Protein AF-A0AAE1SLB7-F1 (afdb_monomer_lite)

Sequence (388 aa):
MTVLRNIKVVDEDLVDALQNLPRGRVPGDFLDAIVVGMDMLIKKFGQNNKGKKRLCLITNAATPIEDPFEGTKEDQVNTIATQMEAQGMKMDCVIVRMKQDRETNRRVMEENDFLMSVFSNKSSSKVVYVESPTSLLGALRTRNISPVTIYRGDFEISTVEDQAEPGNKKSILALSALARAMKEMNKVAIVRCVWRQGQGIVVVGVLTPDVSDKDNAPDSFYFIILPCAENVREFQFPSFINLPSLMQPNEKQQHAADKLVQMLDLAPPGKQRYYRYLDLKSKHPDVAVPPLDETLQKTTEPDLELLSQNKSIIEELRRSFELKDNPKLKKSARRVIKERPSGSDEEREEFDKDADAKAIDSMEYSSKMKVEKIGDVNPVKDFEEMMS

Radius of gyration: 34.36 Å; chains: 1; bounding box: 64×71×110 Å

Secondary structure (DSSP, 8-state):
----S-S----HHHHHHHHTPPPPSS---HHHHHHHHHHHHHHHHTT---S-EEEEEEE-S-SPPPPPSSS-HHHHHHHHHHHHHHTTEEEEEEEE--TTTTTTSHHHHHHHHHHHHHHHHTTSEEEEEESSHHHHHHHS---------S---S-----EEE-PPTT-HHHHHHHHHHHHHHHHTT--EEEEE--STT-SPPEEEEEEEE--SSTTS--EEEEEEPPPGGG--------STTS-TTTSPPHHHHHHHHHHHHH---------HHHHHHHHHHH-TTPPPPPPPHHHHHHHSPPHHHHHHTHHHHHHHHHHS-----GGG---S--S-----S------------------------------S--TTSHHHHHHHHH-

InterPro domains:
  IPR006164 Ku70/Ku80, DNA-binding domain [PF02735] (166-254)
  IPR006164 Ku70/Ku80, DNA-binding domain [SM00559] (101-243)
  IPR016194 SPOC-like, C-terminal domain superfamily [G3DSA:2.40.290.10] (134-228)
  IPR016194 SPOC-like, C-terminal domain superfamily [SSF100939] (164-328)
  IPR036465 von Willebrand factor A-like domain superfamily [G3DSA:3.40.50.410] (1-132)
  IPR036465 von Willebrand factor A-like domain superfamily [SSF53300] (2-158)

pLDDT: mean 70.03, std 18.61, range [25.08, 93.0]

Foldseek 3Di:
DDDPDQDDPDDLVVVVCVVVPDDDPDDDAVLVVLVVLVVSVCVPQPLDLPDQAEAEAEEQQQDADDADPDDGPLVSLVVSLVVCVSSNYAYQYEHEHEPVSCPPRVVSSVVSVVSVVSSVVSVRYDYQYDHDPLSVQVSDDDPPPPPPPPDDDPDDQPFDKAAFDPPPPVRLVVLQVVLVVCVVVVHKDWDWDDPDDPPPDIWIWIWHWAHDPDPPDGTITTTGTDDDPVRDDDDDDDDPVPDPPVSDADPLLVVLVVVVVVLPDDDDDDDDPVPVQVSVCVVPVPDDRDPDDPSVCCHVPPHPVSCVVCVVSVVSNVVSDDDDDDPVPPPDPPVPVPPDPPDDDDDDDDDDDDDDDDDDDDDDDDDDDQQPDQDPPDRVVNVVSNVD

Structure (mmCIF, N/CA/C/O backbone):
data_AF-A0AAE1SLB7-F1
#
_entry.id   AF-A0AAE1SLB7-F1
#
loop_
_atom_site.group_PDB
_atom_site.id
_atom_site.type_symbol
_atom_site.label_atom_id
_atom_site.label_alt_id
_atom_site.label_comp_id
_atom_site.label_asym_id
_atom_site.label_entity_id
_atom_site.label_seq_id
_atom_site.pdbx_PDB_ins_code
_atom_site.Cartn_x
_atom_site.Cartn_y
_atom_site.Cartn_z
_atom_site.occupancy
_atom_site.B_iso_or_equiv
_atom_site.auth_seq_id
_atom_site.auth_comp_id
_atom_site.auth_asym_id
_atom_site.auth_atom_id
_atom_site.pdbx_PDB_model_num
ATOM 1 N N . MET A 1 1 ? -29.040 -0.016 17.405 1.00 75.75 1 MET A N 1
ATOM 2 C CA . MET A 1 1 ? -28.142 -0.746 16.479 1.00 75.75 1 MET A CA 1
ATOM 3 C C . MET A 1 1 ? -28.838 -1.972 15.906 1.00 75.75 1 MET A C 1
ATOM 5 O O . MET A 1 1 ? -29.619 -2.591 16.619 1.00 75.75 1 MET A O 1
ATOM 9 N N . THR A 1 2 ? -28.572 -2.333 14.648 1.00 84.38 2 THR A N 1
ATOM 10 C CA . THR A 1 2 ? -29.185 -3.507 13.997 1.00 84.38 2 THR A CA 1
ATOM 11 C C . THR A 1 2 ? -28.117 -4.345 13.307 1.00 84.38 2 THR A C 1
ATOM 13 O O . THR A 1 2 ? -27.354 -3.836 12.491 1.00 84.38 2 THR A O 1
ATOM 16 N N . VAL A 1 3 ? -28.081 -5.643 13.612 1.00 87.19 3 VAL A N 1
ATOM 17 C CA . VAL A 1 3 ? -27.193 -6.604 12.950 1.00 87.19 3 VAL A CA 1
ATOM 18 C C . VAL A 1 3 ? -27.918 -7.178 11.736 1.00 87.19 3 VAL A C 1
ATOM 20 O O . VAL A 1 3 ? -28.843 -7.971 11.883 1.00 87.19 3 VAL A O 1
ATOM 23 N N . LEU A 1 4 ? -27.508 -6.775 10.530 1.00 85.88 4 LEU A N 1
ATOM 24 C CA . LEU A 1 4 ? -28.141 -7.238 9.287 1.00 85.88 4 LEU A CA 1
ATOM 25 C C . LEU A 1 4 ? -27.755 -8.674 8.915 1.00 85.88 4 LEU A C 1
ATOM 27 O O . LEU A 1 4 ? -28.543 -9.385 8.296 1.00 85.88 4 LEU A O 1
ATOM 31 N N . ARG A 1 5 ? -26.539 -9.110 9.264 1.00 83.19 5 ARG A N 1
ATOM 32 C CA . ARG A 1 5 ? -26.041 -10.457 8.964 1.00 83.19 5 ARG A CA 1
ATOM 33 C C . ARG A 1 5 ? -25.130 -10.978 10.062 1.00 83.19 5 ARG A C 1
ATOM 35 O O . ARG A 1 5 ? -24.240 -10.273 10.529 1.00 83.19 5 ARG A O 1
ATOM 42 N N . ASN A 1 6 ? -25.308 -12.251 10.403 1.00 86.12 6 ASN A N 1
ATOM 43 C CA . ASN A 1 6 ? -24.367 -12.980 11.245 1.00 86.12 6 ASN A CA 1
ATOM 44 C C . ASN A 1 6 ? -23.077 -13.281 10.477 1.00 86.12 6 ASN A C 1
ATOM 46 O O . ASN A 1 6 ? -23.074 -13.411 9.251 1.00 86.12 6 ASN A O 1
ATOM 50 N N . ILE A 1 7 ? -21.971 -13.426 11.205 1.00 85.06 7 ILE A N 1
ATOM 51 C CA . ILE A 1 7 ? -20.670 -13.698 10.597 1.00 85.06 7 ILE A CA 1
ATOM 52 C C . ILE A 1 7 ? -20.727 -15.074 9.912 1.00 85.06 7 ILE A C 1
ATOM 54 O O . ILE A 1 7 ? -20.828 -16.104 10.583 1.00 85.06 7 ILE A O 1
ATOM 58 N N . LYS A 1 8 ? -20.558 -15.114 8.590 1.00 84.19 8 LYS A N 1
ATOM 59 C CA . LYS A 1 8 ? -20.456 -16.333 7.767 1.00 84.19 8 LYS A CA 1
ATOM 60 C C . LYS A 1 8 ? -19.307 -16.216 6.758 1.00 84.19 8 LYS A C 1
ATOM 62 O O . LYS A 1 8 ? -18.610 -15.203 6.739 1.00 84.19 8 LYS A O 1
ATOM 67 N N . VAL A 1 9 ? -19.050 -17.279 5.998 1.00 81.25 9 VAL A N 1
ATOM 68 C CA . VAL A 1 9 ? -18.134 -17.215 4.846 1.00 81.25 9 VAL A CA 1
ATOM 69 C C . VAL A 1 9 ? -18.741 -16.267 3.808 1.00 81.25 9 VAL A C 1
ATOM 71 O O . VAL A 1 9 ? -19.960 -16.220 3.676 1.00 81.25 9 VAL A O 1
ATOM 74 N N . VAL A 1 10 ? -17.903 -15.476 3.135 1.00 81.62 10 VAL A N 1
ATOM 75 C CA . VAL A 1 10 ? -18.352 -14.517 2.114 1.00 81.62 10 VAL A CA 1
ATOM 76 C C . VAL A 1 10 ? -18.979 -15.274 0.943 1.00 81.62 10 VAL A C 1
ATOM 78 O O . VAL A 1 10 ? -18.343 -16.169 0.391 1.00 81.62 10 VAL A O 1
ATOM 81 N N . ASP A 1 11 ? -20.202 -14.896 0.586 1.00 80.94 11 ASP A N 1
ATOM 82 C CA . ASP A 1 11 ? -20.987 -15.423 -0.530 1.00 80.94 11 ASP A CA 1
ATOM 83 C C . ASP A 1 11 ? -21.507 -14.291 -1.428 1.00 80.94 11 ASP A C 1
ATOM 85 O O . ASP A 1 11 ? -21.408 -13.114 -1.071 1.00 80.94 11 ASP A O 1
ATOM 89 N N . GLU A 1 12 ? -22.043 -14.641 -2.601 1.00 77.00 12 GLU A N 1
ATOM 90 C CA . GLU A 1 12 ? -22.586 -13.671 -3.566 1.00 77.00 12 GLU A CA 1
ATOM 91 C C . GLU A 1 12 ? -23.709 -12.828 -2.954 1.00 77.00 12 GLU A C 1
ATOM 93 O O . GLU A 1 12 ? -23.712 -11.604 -3.101 1.00 77.00 12 GLU A O 1
ATOM 98 N N . ASP A 1 13 ? -24.564 -13.447 -2.133 1.00 81.06 13 ASP A N 1
ATOM 99 C CA . ASP A 1 13 ? -25.626 -12.756 -1.405 1.00 81.06 13 ASP A CA 1
ATOM 100 C C . ASP A 1 13 ? -25.101 -11.561 -0.592 1.00 81.06 13 ASP A C 1
ATOM 102 O O . ASP A 1 13 ? -25.852 -10.628 -0.304 1.00 81.06 13 ASP A O 1
ATOM 106 N N . LEU A 1 14 ? -23.852 -11.605 -0.099 1.00 80.62 14 LEU A N 1
ATOM 107 C CA . LEU A 1 14 ? -23.266 -10.519 0.697 1.00 80.62 14 LEU A CA 1
ATOM 108 C C . LEU A 1 14 ? -23.047 -9.262 -0.131 1.00 80.62 14 LEU A C 1
ATOM 110 O O . LEU A 1 14 ? -23.276 -8.166 0.381 1.00 80.62 14 LEU A O 1
ATOM 114 N N . VAL A 1 15 ? -22.634 -9.420 -1.385 1.00 77.31 15 VAL A N 1
ATOM 115 C CA . VAL A 1 15 ? -22.439 -8.297 -2.303 1.00 77.31 15 VAL A CA 1
ATOM 116 C C . VAL A 1 15 ? -23.778 -7.610 -2.553 1.00 77.31 15 VAL A C 1
ATOM 118 O O . VAL A 1 15 ? -23.874 -6.390 -2.425 1.00 77.31 15 VAL A O 1
ATOM 121 N N . ASP A 1 16 ? -24.831 -8.390 -2.789 1.00 80.06 16 ASP A N 1
ATOM 122 C CA . ASP A 1 16 ? -26.171 -7.860 -3.056 1.00 80.06 16 ASP A CA 1
ATOM 123 C C . ASP A 1 16 ? -26.773 -7.169 -1.827 1.00 80.06 16 ASP A C 1
ATOM 125 O O . ASP A 1 16 ? -27.410 -6.119 -1.937 1.00 80.06 16 ASP A O 1
ATOM 129 N N . ALA A 1 17 ? -26.523 -7.699 -0.627 1.00 81.38 17 ALA A N 1
ATOM 130 C CA . ALA A 1 17 ? -26.935 -7.040 0.610 1.00 81.38 17 ALA A CA 1
ATOM 131 C C . ALA A 1 17 ? -26.155 -5.751 0.898 1.00 81.38 17 ALA A C 1
ATOM 133 O O . ALA A 1 17 ? -26.732 -4.817 1.451 1.00 81.38 17 ALA A O 1
ATOM 134 N N . LEU A 1 18 ? -24.869 -5.681 0.533 1.00 81.38 18 LEU A N 1
ATOM 135 C CA . LEU A 1 18 ? -24.068 -4.460 0.662 1.00 81.38 18 LEU A CA 1
ATOM 136 C C . LEU A 1 18 ? -24.542 -3.366 -0.302 1.00 81.38 18 LEU A C 1
ATOM 138 O O . LEU A 1 18 ? -24.615 -2.202 0.087 1.00 81.38 18 LEU A O 1
ATOM 142 N N . GLN A 1 19 ? -24.898 -3.730 -1.536 1.00 79.31 19 GLN A N 1
ATOM 143 C CA . GLN A 1 19 ? -25.448 -2.791 -2.520 1.00 79.31 19 GLN A CA 1
ATOM 144 C C . GLN A 1 19 ? -26.809 -2.228 -2.088 1.00 79.31 19 GLN A C 1
ATOM 146 O O . GLN A 1 19 ? -27.101 -1.061 -2.338 1.00 79.31 19 GLN A O 1
ATOM 151 N N . ASN A 1 20 ? -27.608 -3.035 -1.386 1.00 82.56 20 ASN A N 1
ATOM 152 C CA . ASN A 1 20 ? -28.950 -2.680 -0.928 1.00 82.56 20 ASN A CA 1
ATOM 153 C C . ASN A 1 20 ? -29.011 -2.325 0.570 1.00 82.56 20 ASN A C 1
ATOM 155 O O . ASN A 1 20 ? -30.035 -2.548 1.220 1.00 82.56 20 ASN A O 1
ATOM 159 N N . LEU A 1 21 ? -27.926 -1.783 1.139 1.00 82.88 21 LEU A N 1
ATOM 160 C CA . LEU A 1 21 ? -27.898 -1.374 2.546 1.00 82.88 21 LEU A CA 1
ATOM 161 C C . LEU A 1 21 ? -28.991 -0.325 2.834 1.00 82.88 21 LEU A C 1
ATOM 163 O O . LEU A 1 21 ? -28.974 0.762 2.243 1.00 82.88 21 LEU A O 1
ATOM 167 N N . PRO A 1 22 ? -29.933 -0.600 3.756 1.00 81.44 22 PRO A N 1
ATOM 168 C CA . PRO A 1 22 ? -30.998 0.339 4.068 1.00 81.44 22 PRO A CA 1
ATOM 169 C C . PRO A 1 22 ? -30.429 1.576 4.765 1.00 81.44 22 PRO A C 1
ATOM 171 O O . PRO A 1 22 ? -29.628 1.478 5.696 1.00 81.44 22 PRO A O 1
ATOM 174 N N . ARG A 1 23 ? -30.881 2.764 4.351 1.00 80.75 23 ARG A N 1
ATOM 175 C CA . ARG A 1 23 ? -30.548 4.009 5.052 1.00 80.75 23 ARG A CA 1
ATOM 176 C C . ARG A 1 23 ? -31.359 4.106 6.342 1.00 80.75 23 ARG A C 1
ATOM 178 O O . ARG A 1 23 ? -32.588 4.170 6.306 1.00 80.75 23 ARG A O 1
ATOM 185 N N . GLY A 1 24 ? -30.664 4.127 7.477 1.00 79.25 24 GLY A N 1
ATOM 186 C CA . GLY A 1 24 ? -31.271 4.384 8.781 1.00 79.25 24 GLY A CA 1
ATOM 187 C C . GLY A 1 24 ? -31.797 5.818 8.892 1.00 79.25 24 GLY A C 1
ATOM 188 O O . GLY A 1 24 ? -31.266 6.731 8.266 1.00 79.25 24 GLY A O 1
ATOM 189 N N . ARG A 1 25 ? -32.850 6.015 9.695 1.00 77.31 25 ARG A N 1
ATOM 190 C CA . ARG A 1 25 ? -33.408 7.348 10.008 1.00 77.31 25 ARG A CA 1
ATOM 191 C C . ARG A 1 25 ? -32.912 7.928 11.332 1.00 77.31 25 ARG A C 1
ATOM 193 O O . ARG A 1 25 ? -33.121 9.108 11.582 1.00 77.31 25 ARG A O 1
ATOM 200 N N . VAL A 1 26 ? -32.307 7.099 12.179 1.00 82.75 26 VAL A N 1
ATOM 201 C CA . VAL A 1 26 ? -31.887 7.462 13.536 1.00 82.75 26 VAL A CA 1
ATOM 202 C C . VAL A 1 26 ? -30.360 7.392 13.600 1.00 82.75 26 VAL A C 1
ATOM 204 O O . VAL A 1 26 ? -29.802 6.394 13.129 1.00 82.75 26 VAL A O 1
ATOM 207 N N . PRO A 1 27 ? -29.684 8.427 14.129 1.00 81.38 27 PRO A N 1
ATOM 208 C CA . PRO A 1 27 ? -28.243 8.390 14.341 1.00 81.38 27 PRO A CA 1
ATOM 209 C C . PRO A 1 27 ? -27.887 7.359 15.421 1.00 81.38 27 PRO A C 1
ATOM 211 O O . PRO A 1 27 ? -28.681 7.094 16.320 1.00 81.38 27 PRO A O 1
ATOM 214 N N . GLY A 1 28 ? -26.707 6.752 15.318 1.00 82.12 28 GLY A N 1
ATOM 215 C CA . GLY A 1 28 ? -26.228 5.763 16.281 1.00 82.12 28 GLY A CA 1
ATOM 216 C C . GLY A 1 28 ? -24.799 6.053 16.712 1.00 82.12 28 GLY A C 1
ATOM 217 O O . GLY A 1 28 ? -24.009 6.573 15.921 1.00 82.12 28 GLY A O 1
ATOM 218 N N . ASP A 1 29 ? -24.484 5.689 17.950 1.00 86.06 29 ASP A N 1
ATOM 219 C CA . ASP A 1 29 ? -23.148 5.808 18.521 1.00 86.06 29 ASP A CA 1
ATOM 220 C C . ASP A 1 29 ? -22.191 4.779 17.897 1.00 86.06 29 ASP A C 1
ATOM 222 O O . ASP A 1 29 ? -22.507 3.594 17.767 1.00 86.06 29 ASP A O 1
ATOM 226 N N . PHE A 1 30 ? -20.998 5.213 17.494 1.00 87.75 30 PHE A N 1
ATOM 227 C CA . PHE A 1 30 ? -20.008 4.293 16.950 1.00 87.75 30 PHE A CA 1
ATOM 228 C C . PHE A 1 30 ? -19.386 3.385 18.021 1.00 87.75 30 PHE A C 1
ATOM 230 O O . PHE A 1 30 ? -18.945 2.290 17.666 1.00 87.75 30 PHE A O 1
ATOM 237 N N . LEU A 1 31 ? -19.359 3.781 19.302 1.00 88.69 31 LEU A N 1
ATOM 238 C CA . LEU A 1 31 ? -18.868 2.923 20.386 1.00 88.69 31 LEU A CA 1
ATOM 239 C C . LEU A 1 31 ? -19.762 1.694 20.550 1.00 88.69 31 LEU A C 1
ATOM 241 O O . LEU A 1 31 ? -19.252 0.573 20.576 1.00 88.69 31 LEU A O 1
ATOM 245 N N . ASP A 1 32 ? -21.081 1.875 20.518 1.00 88.44 32 ASP A N 1
ATOM 246 C CA . ASP A 1 32 ? -22.042 0.769 20.516 1.00 88.44 32 ASP A CA 1
ATOM 247 C C . ASP A 1 32 ? -21.826 -0.174 19.333 1.00 88.44 32 ASP A C 1
ATOM 249 O O . ASP A 1 32 ? -21.867 -1.397 19.481 1.00 88.44 32 ASP A O 1
ATOM 253 N N . ALA A 1 33 ? -21.559 0.372 18.142 1.00 90.00 33 ALA A N 1
ATOM 254 C CA . ALA A 1 33 ? -21.269 -0.444 16.966 1.00 90.00 33 ALA A CA 1
ATOM 255 C C . ALA A 1 33 ? -19.995 -1.289 17.152 1.00 90.00 33 ALA A C 1
ATOM 257 O O . ALA A 1 33 ? -19.974 -2.460 16.757 1.00 90.00 33 ALA A O 1
ATOM 258 N N . ILE A 1 34 ? -18.950 -0.726 17.772 1.00 89.88 34 ILE A N 1
ATOM 259 C CA . ILE A 1 34 ? -17.711 -1.448 18.093 1.00 89.88 34 ILE A CA 1
ATOM 260 C C . ILE A 1 34 ? -17.994 -2.559 19.107 1.00 89.88 34 ILE A C 1
ATOM 262 O O . ILE A 1 34 ? -17.600 -3.701 18.868 1.00 89.88 34 ILE A O 1
ATOM 266 N N . VAL A 1 35 ? -18.713 -2.260 20.193 1.00 90.50 35 VAL A N 1
ATOM 267 C CA . VAL A 1 35 ? -19.052 -3.236 21.242 1.00 90.50 35 VAL A CA 1
ATOM 268 C C . VAL A 1 35 ? -19.882 -4.387 20.671 1.00 90.50 35 VAL A C 1
ATOM 270 O O . VAL A 1 35 ? -19.559 -5.552 20.905 1.00 90.50 35 VAL A O 1
ATOM 273 N N . VAL A 1 36 ? -20.893 -4.090 19.848 1.00 91.62 36 VAL A N 1
ATOM 274 C CA . VAL A 1 36 ? -21.696 -5.114 19.156 1.00 91.62 36 VAL A CA 1
ATOM 275 C C . VAL A 1 36 ? -20.821 -5.958 18.222 1.00 91.62 36 VAL A C 1
ATOM 277 O O . VAL A 1 36 ? -20.923 -7.185 18.221 1.00 91.62 36 VAL A O 1
ATOM 280 N N . GLY A 1 37 ? -19.920 -5.338 17.453 1.00 90.12 37 GLY A N 1
ATOM 281 C CA . GLY A 1 37 ? -18.997 -6.061 16.574 1.00 90.12 37 GLY A CA 1
ATOM 282 C C . GLY A 1 37 ? -18.011 -6.960 17.334 1.00 90.12 37 GLY A C 1
ATOM 283 O O . GLY A 1 37 ? -17.741 -8.087 16.905 1.00 90.12 37 GLY A O 1
ATOM 284 N N . MET A 1 38 ? -17.506 -6.498 18.481 1.00 89.38 38 MET A N 1
ATOM 285 C CA . MET A 1 38 ? -16.663 -7.285 19.385 1.00 89.38 38 MET A CA 1
ATOM 286 C C . MET A 1 38 ? -17.422 -8.482 19.954 1.00 89.38 38 MET A C 1
ATOM 288 O O . MET A 1 38 ? -16.923 -9.605 19.872 1.00 89.38 38 MET A O 1
ATOM 292 N N . ASP A 1 39 ? -18.635 -8.274 20.467 1.00 90.81 39 ASP A N 1
ATOM 293 C CA . ASP A 1 39 ? -19.489 -9.337 21.005 1.00 90.81 39 ASP A CA 1
ATOM 294 C C . ASP A 1 39 ? -19.785 -10.416 19.951 1.00 90.81 39 ASP A C 1
ATOM 296 O O . ASP A 1 39 ? -19.629 -11.610 20.217 1.00 90.81 39 ASP A O 1
ATOM 300 N N . MET A 1 40 ? -20.095 -10.021 18.712 1.00 90.06 40 MET A N 1
ATOM 301 C CA . MET A 1 40 ? -20.293 -10.966 17.607 1.00 90.06 40 MET A CA 1
ATOM 302 C C . MET A 1 40 ? -19.044 -11.818 17.323 1.00 90.06 40 MET A C 1
ATOM 304 O O . MET A 1 40 ? -19.158 -13.020 17.058 1.00 90.06 40 MET A O 1
ATOM 308 N N . LEU A 1 41 ? -17.846 -11.224 17.382 1.00 87.56 41 LEU A N 1
ATOM 309 C CA . LEU A 1 41 ? -16.586 -11.951 17.200 1.00 87.56 41 LEU A CA 1
ATOM 310 C C . LEU A 1 41 ? -16.283 -12.885 18.377 1.00 87.56 41 LEU A C 1
ATOM 312 O O . LEU A 1 41 ? -15.857 -14.021 18.149 1.00 87.56 41 LEU A O 1
ATOM 316 N N . ILE A 1 42 ? -16.522 -12.439 19.613 1.00 87.00 42 ILE A N 1
ATOM 317 C CA . ILE A 1 42 ? -16.330 -13.247 20.826 1.00 87.00 42 ILE A CA 1
ATOM 318 C C . ILE A 1 42 ? -17.270 -14.455 20.801 1.00 87.00 42 ILE A C 1
ATOM 320 O O . ILE A 1 42 ? -16.813 -15.587 20.954 1.00 87.00 42 ILE A O 1
ATOM 324 N N . LYS A 1 43 ? -18.564 -14.247 20.526 1.00 87.88 43 LYS A N 1
ATOM 325 C CA . LYS A 1 43 ? -19.567 -15.322 20.463 1.00 87.88 43 LYS A CA 1
ATOM 326 C C . LYS A 1 43 ? -19.246 -16.366 19.400 1.00 87.88 43 LYS A C 1
ATOM 328 O O . LYS A 1 43 ? -19.465 -17.552 19.625 1.00 87.88 43 LYS A O 1
ATOM 333 N N . LYS A 1 44 ? -18.716 -15.950 18.245 1.00 83.75 44 LYS A N 1
ATOM 334 C CA . LYS A 1 44 ? -18.421 -16.878 17.148 1.00 83.75 44 LYS A CA 1
ATOM 335 C C . LYS A 1 44 ? -17.155 -17.707 17.363 1.00 83.75 44 LYS A C 1
ATOM 337 O O . LYS A 1 44 ? -17.148 -18.889 17.031 1.00 83.75 44 LYS A O 1
ATOM 342 N N . PHE A 1 45 ? -16.071 -17.091 17.830 1.00 78.56 45 PHE A N 1
ATOM 343 C CA . PHE A 1 45 ? -14.763 -17.757 17.915 1.00 78.56 45 PHE A CA 1
ATOM 344 C C . PHE A 1 45 ? -14.430 -18.264 19.328 1.00 78.56 45 PHE A C 1
ATOM 346 O O . PHE A 1 45 ? -13.486 -19.039 19.498 1.00 78.56 45 PHE A O 1
ATOM 353 N N . GLY A 1 46 ? -15.233 -17.889 20.329 1.00 70.75 46 GLY A N 1
ATOM 354 C CA . GLY A 1 46 ? -15.018 -18.224 21.734 1.00 70.75 46 GLY A CA 1
ATOM 355 C C . GLY A 1 46 ? -13.707 -17.647 22.277 1.00 70.75 46 GLY A C 1
ATOM 356 O O . GLY A 1 46 ? -13.123 -16.725 21.707 1.00 70.75 46 GLY A O 1
ATOM 357 N N . GLN A 1 47 ? -13.203 -18.240 23.364 1.00 63.59 47 GLN A N 1
ATOM 358 C CA . GLN A 1 47 ? -11.886 -17.908 23.939 1.00 63.59 47 GLN A CA 1
ATOM 359 C C . GLN A 1 47 ? -10.707 -18.372 23.065 1.00 63.59 47 GLN A C 1
ATOM 361 O O . GLN A 1 47 ? -9.553 -18.046 23.334 1.00 63.59 47 GLN A O 1
ATOM 366 N N . ASN A 1 48 ? -10.972 -19.137 22.004 1.00 62.16 48 ASN A N 1
ATOM 367 C CA . ASN A 1 48 ? -9.926 -19.621 21.123 1.00 62.16 48 ASN A CA 1
ATOM 368 C C . ASN A 1 48 ? -9.494 -18.496 20.172 1.00 62.16 48 ASN A C 1
ATOM 370 O O . ASN A 1 48 ? -10.250 -18.058 19.306 1.00 62.16 48 ASN A O 1
ATOM 374 N N . ASN A 1 49 ? -8.232 -18.075 20.265 1.00 60.22 49 ASN A N 1
ATOM 375 C CA . ASN A 1 49 ? -7.601 -17.123 19.340 1.00 60.22 49 ASN A CA 1
ATOM 376 C C . ASN A 1 49 ? -7.292 -17.744 17.962 1.00 60.22 49 ASN A C 1
ATOM 378 O O . ASN A 1 49 ? -6.224 -17.544 17.386 1.00 60.22 49 ASN A O 1
ATOM 382 N N . LYS A 1 50 ? -8.227 -18.526 17.407 1.00 66.31 50 LYS A N 1
ATOM 383 C CA . LYS A 1 50 ? -8.088 -19.093 16.066 1.00 66.31 50 LYS A CA 1
ATOM 384 C C . LYS A 1 50 ? -8.403 -18.024 15.020 1.00 66.31 50 LYS A C 1
ATOM 386 O O . LYS A 1 50 ? -9.552 -17.640 14.832 1.00 66.31 50 LYS A O 1
ATOM 391 N N . GLY A 1 51 ? -7.367 -17.602 14.297 1.00 72.38 51 GLY A N 1
ATOM 392 C CA . GLY A 1 51 ? -7.470 -16.693 13.154 1.00 72.38 51 GLY A CA 1
ATOM 393 C C . GLY A 1 51 ? -7.206 -15.224 13.492 1.00 72.38 51 GLY A C 1
ATOM 394 O O . GLY A 1 51 ? -7.179 -14.813 14.648 1.00 72.38 51 GLY A O 1
ATOM 395 N N . LYS A 1 52 ? -6.984 -14.418 12.448 1.00 81.44 52 LYS A N 1
ATOM 396 C CA . LYS A 1 52 ? -6.790 -12.967 12.572 1.00 81.44 52 LYS A CA 1
ATOM 397 C C . LYS A 1 52 ? -8.160 -12.292 12.663 1.00 81.44 52 LYS A C 1
ATOM 399 O O . LYS A 1 52 ? -8.871 -12.242 11.662 1.00 81.44 52 LYS A O 1
ATOM 404 N N . LYS A 1 53 ? -8.519 -11.774 13.839 1.00 86.00 53 LYS A N 1
ATOM 405 C CA . LYS A 1 53 ? -9.782 -11.059 14.075 1.00 86.00 53 LYS A CA 1
ATOM 406 C C . LYS A 1 53 ? -9.619 -9.585 13.681 1.00 86.00 53 LYS A C 1
ATOM 408 O O . LYS A 1 53 ? -8.702 -8.919 14.164 1.00 86.00 53 LYS A O 1
ATOM 413 N N . ARG A 1 54 ? -10.475 -9.083 12.786 1.00 86.50 54 ARG A N 1
ATOM 414 C CA . ARG A 1 54 ? -10.478 -7.676 12.356 1.00 86.50 54 ARG A CA 1
ATOM 415 C C . ARG A 1 54 ? -11.888 -7.097 12.328 1.00 86.50 54 ARG A C 1
ATOM 417 O O . ARG A 1 54 ? -12.769 -7.719 11.742 1.00 86.50 54 ARG A O 1
ATOM 424 N N . LEU A 1 55 ? -12.062 -5.907 12.898 1.00 88.81 55 LEU A N 1
ATOM 425 C CA . LEU A 1 55 ? -13.215 -5.036 12.666 1.00 88.81 55 LEU A CA 1
ATOM 426 C C . LEU A 1 55 ? -12.871 -3.975 11.616 1.00 88.81 55 LEU A C 1
ATOM 428 O O . LEU A 1 55 ? -11.735 -3.514 11.542 1.00 88.81 55 LEU A O 1
ATOM 432 N N . CYS A 1 56 ? -13.870 -3.557 10.843 1.00 88.38 56 CYS A N 1
ATOM 433 C CA . CYS A 1 56 ? -13.789 -2.384 9.982 1.00 88.38 56 CYS A CA 1
ATOM 434 C C . CYS A 1 56 ? -14.948 -1.451 10.334 1.00 88.38 56 CYS A C 1
ATOM 436 O O . CYS A 1 56 ? -16.104 -1.820 10.133 1.00 88.38 56 CYS A O 1
ATOM 438 N N . LEU A 1 57 ? -14.645 -0.268 10.864 1.00 89.25 57 LEU A N 1
ATOM 439 C CA . LEU A 1 57 ? -15.632 0.761 11.175 1.00 89.25 57 LEU A CA 1
ATOM 440 C C . LEU A 1 57 ? -15.651 1.794 10.047 1.00 89.25 57 LEU A C 1
ATOM 442 O O . LEU A 1 57 ? -14.600 2.299 9.668 1.00 89.25 57 LEU A O 1
ATOM 446 N N . ILE A 1 58 ? -16.833 2.118 9.522 1.00 89.00 58 ILE A N 1
ATOM 447 C CA . ILE A 1 58 ? -17.017 3.177 8.522 1.00 89.00 58 ILE A CA 1
ATOM 448 C C . ILE A 1 58 ? -18.004 4.192 9.095 1.00 89.00 58 ILE A C 1
ATOM 450 O O . ILE A 1 58 ? -19.140 3.837 9.401 1.00 89.00 58 ILE A O 1
ATOM 454 N N . THR A 1 59 ? -17.567 5.437 9.278 1.00 87.94 59 THR A N 1
ATOM 455 C CA . THR A 1 59 ? -18.374 6.495 9.906 1.00 87.94 59 THR A CA 1
ATOM 456 C C . THR A 1 59 ? -17.993 7.874 9.375 1.00 87.94 59 THR A C 1
ATOM 458 O O . THR A 1 59 ? -16.889 8.064 8.873 1.00 87.94 59 THR A O 1
ATOM 461 N N . ASN A 1 60 ? -18.886 8.856 9.492 1.00 86.31 60 ASN A N 1
ATOM 462 C CA . ASN A 1 60 ? -18.553 10.269 9.276 1.00 86.31 60 ASN A CA 1
ATOM 463 C C . ASN A 1 60 ? -18.090 10.979 10.565 1.00 86.31 60 ASN A C 1
ATOM 465 O O . ASN A 1 60 ? -17.691 12.143 10.513 1.00 86.31 60 ASN A O 1
ATOM 469 N N . ALA A 1 61 ? -18.129 10.279 11.709 1.00 85.94 61 ALA A N 1
ATOM 470 C CA . ALA A 1 61 ? -17.773 10.782 13.037 1.00 85.94 61 ALA A CA 1
ATOM 471 C C . ALA A 1 61 ? -18.538 12.057 13.459 1.00 85.94 61 ALA A C 1
ATOM 473 O O . ALA A 1 61 ? -18.062 12.813 14.301 1.00 85.94 61 ALA A O 1
ATOM 474 N N . ALA A 1 62 ? -19.724 12.303 12.891 1.00 85.25 62 ALA A N 1
ATOM 475 C CA . ALA A 1 62 ? -20.504 13.520 13.140 1.00 85.25 62 ALA A CA 1
ATOM 476 C C . ALA A 1 62 ? -21.600 13.357 14.211 1.00 85.25 62 ALA A C 1
ATOM 478 O O . ALA A 1 62 ? -22.263 14.330 14.560 1.00 85.25 62 ALA A O 1
ATOM 479 N N . THR A 1 63 ? -21.817 12.135 14.704 1.00 85.56 63 THR A N 1
ATOM 480 C CA . THR A 1 63 ? -22.849 11.824 15.706 1.00 85.56 63 THR A CA 1
ATOM 481 C C . THR A 1 63 ? -22.244 11.859 17.113 1.00 85.56 63 THR A C 1
ATOM 483 O O . THR A 1 63 ? -21.158 11.302 17.286 1.00 85.56 63 THR A O 1
ATOM 486 N N . PRO A 1 64 ? -22.896 12.495 18.105 1.00 85.00 64 PRO A N 1
ATOM 487 C CA . PRO A 1 64 ? -22.421 12.483 19.485 1.00 85.00 64 PRO A CA 1
ATOM 488 C C . PRO A 1 64 ? -22.534 11.089 20.110 1.00 85.00 64 PRO A C 1
ATOM 490 O O . PRO A 1 64 ? -23.455 10.333 19.806 1.00 85.00 64 PRO A O 1
ATOM 493 N N . ILE A 1 65 ? -21.582 10.788 20.986 1.00 86.31 65 ILE A N 1
ATOM 494 C CA . ILE A 1 65 ? -21.503 9.561 21.789 1.00 86.31 65 ILE A CA 1
ATOM 495 C C . ILE A 1 65 ? -22.283 9.771 23.087 1.00 86.31 65 ILE A C 1
ATOM 497 O O . ILE A 1 65 ? -22.259 10.882 23.633 1.00 86.31 65 ILE A O 1
ATOM 501 N N . GLU A 1 66 ? -22.938 8.722 23.583 1.00 83.38 66 GLU A N 1
ATOM 502 C CA . GLU A 1 66 ? -23.610 8.765 24.885 1.00 83.38 66 GLU A CA 1
ATOM 503 C C . GLU A 1 66 ? -22.604 8.909 26.039 1.00 83.38 66 GLU A C 1
ATOM 505 O O . GLU A 1 66 ? -21.498 8.366 26.011 1.00 83.38 66 GLU A O 1
ATOM 510 N N . ASP A 1 67 ? -22.978 9.667 27.071 1.00 80.31 67 ASP A N 1
ATOM 511 C CA . ASP A 1 67 ? -22.130 9.828 28.249 1.00 80.31 67 ASP A CA 1
ATOM 512 C C . ASP A 1 67 ? -22.135 8.544 29.106 1.00 80.31 67 ASP A C 1
ATOM 514 O O . ASP A 1 67 ? -23.199 7.960 29.341 1.00 80.31 67 ASP A O 1
ATOM 518 N N . PRO A 1 68 ? -20.968 8.089 29.605 1.00 80.62 68 PRO A N 1
ATOM 519 C CA . PRO A 1 68 ? -20.895 6.955 30.516 1.00 80.62 68 PRO A CA 1
ATOM 520 C C . PRO A 1 68 ? -21.718 7.163 31.786 1.00 80.62 68 PRO A C 1
ATOM 522 O O . PRO A 1 68 ? -21.785 8.261 32.333 1.00 80.62 68 PRO A O 1
ATOM 525 N N . PHE A 1 69 ? -22.233 6.058 32.330 1.00 73.62 69 PHE A N 1
ATOM 526 C CA . PHE A 1 69 ? -22.805 6.046 33.677 1.00 73.62 69 PHE A CA 1
ATOM 527 C C . PHE A 1 69 ? -21.747 6.347 34.759 1.00 73.62 69 PHE A C 1
ATOM 529 O O . PHE A 1 69 ? -22.043 7.030 35.734 1.00 73.62 69 PHE A O 1
ATOM 536 N N . GLU A 1 70 ? -20.508 5.876 34.566 1.00 75.88 70 GLU A N 1
ATOM 537 C CA . GLU A 1 70 ? -19.351 6.150 35.426 1.00 75.88 70 GLU A CA 1
ATOM 538 C C . GLU A 1 70 ? -18.084 6.395 34.587 1.00 75.88 70 GLU A C 1
ATOM 540 O O . GLU A 1 70 ? -17.817 5.667 33.628 1.00 75.88 70 GLU A O 1
ATOM 545 N N . GLY A 1 71 ? -17.280 7.390 34.980 1.00 82.00 71 GLY A N 1
ATOM 546 C CA . GLY A 1 71 ? -16.019 7.750 34.320 1.00 82.00 71 GLY A CA 1
ATOM 547 C C . GLY A 1 71 ? -16.176 8.766 33.185 1.00 82.00 71 GLY A C 1
ATOM 548 O O . GLY A 1 71 ? -17.177 9.473 33.092 1.00 82.00 71 GLY A O 1
ATOM 549 N N . THR A 1 72 ? -15.153 8.869 32.339 1.00 88.25 72 THR A N 1
ATOM 550 C CA . THR A 1 72 ? -15.140 9.723 31.141 1.00 88.25 72 THR A CA 1
ATOM 551 C C . THR A 1 72 ? -15.326 8.896 29.864 1.00 88.25 72 THR A C 1
ATOM 553 O O . THR A 1 72 ? -15.092 7.685 29.850 1.00 88.25 72 THR A O 1
ATOM 556 N N . LYS A 1 73 ? -15.699 9.536 28.745 1.00 86.38 73 LYS A N 1
ATOM 557 C CA . LYS A 1 73 ? -15.745 8.864 27.427 1.00 86.38 73 LYS A CA 1
ATOM 558 C C . LYS A 1 73 ? -14.389 8.269 27.032 1.00 86.38 73 LYS A C 1
ATOM 560 O O . LYS A 1 73 ? -14.320 7.224 26.388 1.00 86.38 73 LYS A O 1
ATOM 565 N N . GLU A 1 74 ? -13.296 8.897 27.463 1.00 87.50 74 GLU A N 1
ATOM 566 C CA . GLU A 1 74 ? -11.945 8.365 27.279 1.00 87.50 74 GLU A CA 1
ATOM 567 C C . GLU A 1 74 ? -11.738 7.049 28.036 1.00 87.50 74 GLU A C 1
ATOM 569 O O . GLU A 1 74 ? -11.133 6.122 27.498 1.00 87.50 74 GLU A O 1
ATOM 574 N N . ASP A 1 75 ? -12.265 6.926 29.257 1.00 87.31 75 ASP A N 1
ATOM 575 C CA . ASP A 1 75 ? -12.171 5.699 30.057 1.00 87.31 75 ASP A CA 1
ATOM 576 C C . ASP A 1 75 ? -12.921 4.535 29.402 1.00 87.31 75 ASP A C 1
ATOM 578 O O . ASP A 1 75 ? -12.426 3.400 29.386 1.00 87.31 75 ASP A O 1
ATOM 582 N N . GLN A 1 76 ? -14.074 4.814 28.786 1.00 86.19 76 GLN A N 1
ATOM 583 C CA . GLN A 1 76 ? -14.803 3.827 27.986 1.00 86.19 76 GLN A CA 1
ATOM 584 C C . GLN A 1 76 ? -13.958 3.345 26.804 1.00 86.19 76 GLN A C 1
ATOM 586 O O . GLN A 1 76 ? -13.752 2.141 26.636 1.00 86.19 76 GLN A O 1
ATOM 591 N N . VAL A 1 77 ? -13.401 4.273 26.021 1.00 88.44 77 VAL A N 1
ATOM 592 C CA . VAL A 1 77 ? -12.522 3.951 24.886 1.00 88.44 77 VAL A CA 1
ATOM 593 C C . VAL A 1 77 ? -11.299 3.154 25.339 1.00 88.44 77 VAL A C 1
ATOM 595 O O . VAL A 1 77 ? -10.936 2.155 24.717 1.00 88.44 77 VAL A O 1
ATOM 598 N N . ASN A 1 78 ? -10.691 3.541 26.459 1.00 88.25 78 ASN A N 1
ATOM 599 C CA . ASN A 1 78 ? -9.552 2.846 27.045 1.00 88.25 78 ASN A CA 1
ATOM 600 C C . ASN A 1 78 ? -9.893 1.410 27.454 1.00 88.25 78 ASN A C 1
ATOM 602 O O . ASN A 1 78 ? -9.092 0.497 27.225 1.00 88.25 78 ASN A O 1
ATOM 606 N N . THR A 1 79 ? -11.075 1.204 28.028 1.00 88.94 79 THR A N 1
ATOM 607 C CA . THR A 1 79 ? -11.570 -0.115 28.427 1.00 88.94 79 THR A CA 1
ATOM 608 C C . THR A 1 79 ? -11.801 -0.997 27.201 1.00 88.94 79 THR A C 1
ATOM 610 O O . THR A 1 79 ? -11.300 -2.123 27.151 1.00 88.94 79 THR A O 1
ATOM 613 N N . ILE A 1 80 ? -12.469 -0.468 26.170 1.00 88.94 80 ILE A N 1
ATOM 614 C CA . ILE A 1 80 ? -12.725 -1.176 24.909 1.00 88.94 80 ILE A CA 1
ATOM 615 C C . ILE A 1 80 ? -11.403 -1.543 24.222 1.00 88.94 80 ILE A C 1
ATOM 617 O O . ILE A 1 80 ? -11.204 -2.698 23.850 1.00 88.94 80 ILE A O 1
ATOM 621 N N . ALA A 1 81 ? -10.460 -0.602 24.114 1.00 87.94 81 ALA A N 1
ATOM 622 C CA . ALA A 1 81 ? -9.154 -0.845 23.503 1.00 87.94 81 ALA A CA 1
ATOM 623 C C . ALA A 1 81 ? -8.376 -1.965 24.218 1.00 87.94 81 ALA A C 1
ATOM 625 O O . ALA A 1 81 ? -7.824 -2.850 23.566 1.00 87.94 81 ALA A O 1
ATOM 626 N N . THR A 1 82 ? -8.396 -1.972 25.554 1.00 88.56 82 THR A N 1
ATOM 627 C CA . THR A 1 82 ? -7.743 -3.012 26.367 1.00 88.56 82 THR A CA 1
ATOM 628 C C . THR A 1 82 ? -8.389 -4.383 26.141 1.00 88.56 82 THR A C 1
ATOM 630 O O . THR A 1 82 ? -7.697 -5.392 26.004 1.00 88.56 82 THR A O 1
ATOM 633 N N . GLN A 1 83 ? -9.721 -4.439 26.042 1.00 87.56 83 GLN A N 1
ATOM 634 C CA . GLN A 1 83 ? -10.435 -5.681 25.738 1.00 87.56 83 GLN A CA 1
ATOM 635 C C . GLN A 1 83 ? -10.158 -6.189 24.318 1.00 87.56 83 GLN A C 1
ATOM 637 O O . GLN A 1 83 ? -10.002 -7.395 24.118 1.00 87.56 83 GLN A O 1
ATOM 642 N N . MET A 1 84 ? -10.069 -5.294 23.332 1.00 87.19 84 MET A N 1
ATOM 643 C CA . MET A 1 84 ? -9.708 -5.658 21.961 1.00 87.19 84 MET A CA 1
ATOM 644 C C . MET A 1 84 ? -8.316 -6.288 21.901 1.00 87.19 84 MET A C 1
ATOM 646 O O . MET A 1 84 ? -8.151 -7.337 21.273 1.00 87.19 84 MET A O 1
ATOM 650 N N . GLU A 1 85 ? -7.343 -5.694 22.593 1.00 85.56 85 GLU A N 1
ATOM 651 C CA . GLU A 1 85 ? -5.975 -6.206 22.672 1.00 85.56 85 GLU A CA 1
ATOM 652 C C . GLU A 1 85 ? -5.927 -7.581 23.355 1.00 85.56 85 GLU A C 1
ATOM 654 O O . GLU A 1 85 ? -5.375 -8.530 22.791 1.00 85.56 85 GLU A O 1
ATOM 659 N N . ALA A 1 86 ? -6.604 -7.734 24.499 1.00 86.12 86 ALA A N 1
ATOM 660 C CA . ALA A 1 86 ? -6.699 -9.006 25.218 1.00 86.12 86 ALA A CA 1
ATOM 661 C C . ALA A 1 86 ? -7.314 -10.133 24.363 1.00 86.12 86 ALA A C 1
ATOM 663 O O . ALA A 1 86 ? -6.932 -11.298 24.480 1.00 86.12 86 ALA A O 1
ATOM 664 N N . GLN A 1 87 ? -8.246 -9.792 23.470 1.00 84.50 87 GLN A N 1
ATOM 665 C CA . GLN A 1 87 ? -8.906 -10.735 22.561 1.00 84.50 87 GLN A CA 1
ATOM 666 C C . GLN A 1 87 ? -8.188 -10.907 21.209 1.00 84.50 87 GLN A C 1
ATOM 668 O O . GLN A 1 87 ? -8.684 -11.634 20.335 1.00 84.50 87 GLN A O 1
ATOM 673 N N . GLY A 1 88 ? -7.036 -10.251 21.018 1.00 83.56 88 GLY A N 1
ATOM 674 C CA . GLY A 1 88 ? -6.246 -10.296 19.787 1.00 83.56 88 GLY A CA 1
ATOM 675 C C . GLY A 1 88 ? -6.963 -9.698 18.571 1.00 83.56 88 GLY A C 1
ATOM 676 O O . GLY A 1 88 ? -6.770 -10.167 17.445 1.00 83.56 88 GLY A O 1
ATOM 677 N N . MET A 1 89 ? -7.836 -8.713 18.788 1.00 86.50 89 MET A N 1
ATOM 678 C CA . MET A 1 89 ? -8.610 -8.042 17.745 1.00 86.50 89 MET A CA 1
ATOM 679 C C . MET A 1 89 ? -7.899 -6.783 17.253 1.00 86.50 89 MET A C 1
ATOM 681 O O . MET A 1 89 ? -7.317 -6.038 18.033 1.00 86.50 89 MET A O 1
ATOM 685 N N . LYS A 1 90 ? -7.983 -6.519 15.947 1.00 86.75 90 LYS A N 1
ATOM 686 C CA . LYS A 1 90 ? -7.562 -5.242 15.351 1.00 86.75 90 LYS A CA 1
ATOM 687 C C . LYS A 1 90 ? -8.748 -4.537 14.709 1.00 86.75 90 LYS A C 1
ATOM 689 O O . LYS A 1 90 ? -9.685 -5.202 14.277 1.00 86.75 90 LYS A O 1
ATOM 694 N N . MET A 1 91 ? -8.696 -3.219 14.597 1.00 87.06 91 MET A N 1
ATOM 695 C CA . MET A 1 91 ? -9.731 -2.419 13.947 1.00 87.06 91 MET A CA 1
ATOM 696 C C . MET A 1 91 ? -9.138 -1.503 12.880 1.00 87.06 91 MET A C 1
ATOM 698 O O . MET A 1 91 ? -8.127 -0.849 13.091 1.00 87.06 91 MET A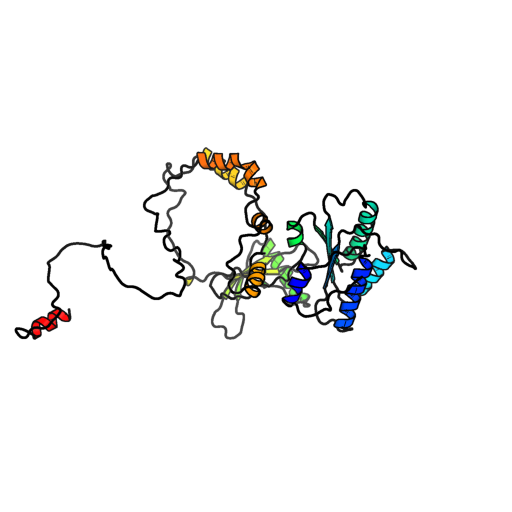 O 1
ATOM 702 N N . ASP A 1 92 ? -9.782 -1.432 11.727 1.00 86.50 92 ASP A N 1
ATOM 703 C CA . ASP A 1 92 ? -9.504 -0.423 10.714 1.00 86.50 92 ASP A CA 1
ATOM 704 C C . ASP A 1 92 ? -10.688 0.565 10.728 1.00 86.50 92 ASP A C 1
ATOM 706 O O . ASP A 1 92 ? -11.837 0.163 10.554 1.00 86.50 92 ASP A O 1
ATOM 710 N N . CYS A 1 93 ? -10.438 1.842 11.014 1.00 85.31 93 CYS A N 1
ATOM 711 C CA . CYS A 1 93 ? -11.461 2.886 11.070 1.00 85.31 93 CYS A CA 1
ATOM 712 C C . CYS A 1 93 ? -11.337 3.798 9.849 1.00 85.31 93 CYS A C 1
ATOM 714 O O . CYS A 1 93 ? -10.303 4.426 9.632 1.00 85.31 93 CYS A O 1
ATOM 716 N N . VAL A 1 94 ? -12.400 3.882 9.058 1.00 86.44 94 VAL A N 1
ATOM 717 C CA . VAL A 1 94 ? -12.486 4.702 7.853 1.00 86.44 94 VAL A CA 1
ATOM 718 C C . VAL A 1 94 ? -13.444 5.853 8.123 1.00 86.44 94 VAL A C 1
ATOM 720 O O . VAL A 1 94 ? -14.659 5.660 8.218 1.00 86.44 94 VAL A O 1
ATOM 723 N N . ILE A 1 95 ? -12.884 7.053 8.256 1.00 85.44 95 ILE A N 1
ATOM 724 C CA . ILE A 1 95 ? -13.647 8.275 8.503 1.00 85.44 95 ILE A CA 1
ATOM 725 C C . ILE A 1 95 ? -13.923 8.946 7.158 1.00 85.44 95 ILE A C 1
ATOM 727 O O . ILE A 1 95 ? -13.001 9.439 6.508 1.00 85.44 95 ILE A O 1
ATOM 731 N N . VAL A 1 96 ? -15.185 8.956 6.731 1.00 82.88 96 VAL A N 1
ATOM 732 C CA . VAL A 1 96 ? -15.622 9.533 5.451 1.00 82.88 96 VAL A CA 1
ATOM 733 C C . VAL A 1 96 ? -16.254 10.895 5.707 1.00 82.88 96 VAL A C 1
ATOM 735 O O . VAL A 1 96 ? -17.305 10.977 6.337 1.00 82.88 96 VAL A O 1
ATOM 738 N N . ARG A 1 97 ? -15.624 11.966 5.218 1.00 77.38 97 ARG A N 1
ATOM 739 C CA . ARG A 1 97 ? -16.109 13.345 5.394 1.00 77.38 97 ARG A CA 1
ATOM 740 C C . ARG A 1 97 ? -16.257 14.020 4.046 1.00 77.38 97 ARG A C 1
ATOM 742 O O . ARG A 1 97 ? -15.285 14.106 3.298 1.00 77.38 97 ARG A O 1
ATOM 749 N N . MET A 1 98 ? -17.446 14.535 3.749 1.00 65.94 98 MET A N 1
ATOM 750 C CA . MET A 1 98 ? -17.635 15.387 2.579 1.00 65.94 98 MET A CA 1
ATOM 751 C C . MET A 1 98 ? -17.414 16.854 2.957 1.00 65.94 98 MET A C 1
ATOM 753 O O . MET A 1 98 ? -17.581 17.249 4.110 1.00 65.94 98 MET A O 1
ATOM 757 N N . LYS A 1 99 ? -17.025 17.692 1.984 1.00 59.56 99 LYS A N 1
ATOM 758 C CA . LYS A 1 99 ? -16.701 19.117 2.216 1.00 59.56 99 LYS A CA 1
ATOM 759 C C . LYS A 1 99 ? -17.825 19.903 2.916 1.00 59.56 99 LYS A C 1
ATOM 761 O O . LYS A 1 99 ? -17.528 20.884 3.583 1.00 59.56 99 LYS A O 1
ATOM 766 N N . GLN A 1 100 ? -19.078 19.461 2.794 1.00 53.12 100 GLN A N 1
ATOM 767 C CA . GLN A 1 100 ? -20.252 20.090 3.412 1.00 53.12 100 GLN A CA 1
ATOM 768 C C . GLN A 1 100 ? -20.461 19.727 4.897 1.00 53.12 100 GLN A C 1
ATOM 770 O O . GLN A 1 100 ? -21.178 20.442 5.587 1.00 53.12 100 GLN A O 1
ATOM 775 N N . ASP A 1 101 ? -19.809 18.683 5.426 1.00 54.50 101 ASP A N 1
ATOM 776 C CA . ASP A 1 101 ? -20.052 18.195 6.797 1.00 54.50 101 ASP A CA 1
ATOM 777 C C . ASP A 1 101 ? -19.323 19.009 7.887 1.00 54.50 101 ASP A C 1
ATOM 779 O O . ASP A 1 101 ? -19.616 18.868 9.075 1.00 54.50 101 ASP A O 1
ATOM 783 N N . ARG A 1 102 ? -18.352 19.861 7.518 1.00 56.09 102 ARG A N 1
ATOM 784 C CA . ARG A 1 102 ? -17.460 20.532 8.487 1.00 56.09 102 ARG A CA 1
ATOM 785 C C . ARG A 1 102 ? -18.126 21.648 9.302 1.00 56.09 102 ARG A C 1
ATOM 787 O O . ARG A 1 102 ? -17.609 21.992 10.362 1.00 56.09 102 ARG A O 1
ATOM 794 N N . GLU A 1 103 ? -19.231 22.228 8.835 1.00 57.25 103 GLU A N 1
ATOM 795 C CA . GLU A 1 103 ? -19.776 23.459 9.432 1.00 57.25 103 GLU A CA 1
ATOM 796 C C . GLU A 1 103 ? -20.780 23.223 10.568 1.00 57.25 103 GLU A C 1
ATOM 798 O O . GLU A 1 103 ? -20.833 24.028 11.495 1.00 57.25 103 GLU A O 1
ATOM 803 N N . THR A 1 104 ? -21.539 22.123 10.563 1.00 57.56 104 THR A N 1
ATOM 804 C CA . THR A 1 104 ? -22.670 21.951 11.498 1.00 57.56 104 THR A CA 1
ATOM 805 C C . THR A 1 104 ? -22.317 21.217 12.797 1.00 57.56 104 THR A C 1
ATOM 807 O O . THR A 1 104 ? -22.952 21.479 13.811 1.00 57.56 104 THR A O 1
ATOM 810 N N . ASN A 1 105 ? -21.281 20.365 12.818 1.00 67.25 105 ASN A N 1
ATOM 811 C CA . ASN A 1 105 ? -20.960 19.492 13.966 1.00 67.25 105 ASN A CA 1
ATOM 812 C C . ASN A 1 105 ? -19.479 19.515 14.387 1.00 67.25 105 ASN A C 1
ATOM 814 O O . ASN A 1 105 ? -18.973 18.550 14.958 1.00 67.25 105 ASN A O 1
ATOM 818 N N . ARG A 1 106 ? -18.767 20.622 14.138 1.00 78.44 106 ARG A N 1
ATOM 819 C CA . ARG A 1 106 ? -17.305 20.703 14.309 1.00 78.44 106 ARG A CA 1
ATOM 820 C C . ARG A 1 106 ? -16.798 20.251 15.686 1.00 78.44 106 ARG A C 1
ATOM 822 O O . ARG A 1 106 ? -15.854 19.476 15.742 1.00 78.44 106 ARG A O 1
ATOM 829 N N . ARG A 1 107 ? -17.441 20.677 16.781 1.00 82.56 107 ARG A N 1
ATOM 830 C CA . ARG A 1 107 ? -17.026 20.288 18.146 1.00 82.56 107 ARG A CA 1
ATOM 831 C C . ARG A 1 107 ? -17.168 18.785 18.401 1.00 82.56 107 ARG A C 1
ATOM 833 O O . ARG A 1 107 ? -16.262 18.178 18.949 1.00 82.56 107 ARG A O 1
ATOM 840 N N . VAL A 1 108 ? -18.282 18.195 17.968 1.00 84.75 108 VAL A N 1
ATOM 841 C CA . VAL A 1 108 ? -18.547 16.753 18.114 1.00 84.75 108 VAL A CA 1
ATOM 842 C C . VAL A 1 108 ? -17.565 15.942 17.269 1.00 84.75 108 VAL A C 1
ATOM 844 O O . VAL A 1 108 ? -17.058 14.917 17.706 1.00 84.75 108 VAL A O 1
ATOM 847 N N . MET A 1 109 ? -17.251 16.423 16.065 1.00 85.12 109 MET A N 1
ATOM 848 C CA . MET A 1 109 ? -16.265 15.791 15.191 1.00 85.12 109 MET A CA 1
ATOM 849 C C . MET A 1 109 ? -14.851 15.843 15.781 1.00 85.12 109 MET A C 1
ATOM 851 O O . MET A 1 109 ? -14.143 14.845 15.710 1.00 85.12 109 MET A O 1
ATOM 855 N N . GLU A 1 110 ? -14.456 16.974 16.376 1.00 85.94 110 GLU A N 1
ATOM 856 C CA . GLU A 1 110 ? -13.168 17.137 17.067 1.00 85.94 110 GLU A CA 1
ATOM 857 C C . GLU A 1 110 ? -13.059 16.197 18.285 1.00 85.94 110 GLU A C 1
ATOM 859 O O . GLU A 1 110 ? -12.041 15.525 18.450 1.00 85.94 110 GLU A O 1
ATOM 864 N N . GLU A 1 111 ? -14.118 16.087 19.096 1.00 88.06 111 GLU A N 1
ATOM 865 C CA . GLU A 1 111 ? -14.192 15.152 20.231 1.00 88.06 111 GLU A CA 1
ATOM 866 C C . GLU A 1 111 ? -14.092 13.689 19.766 1.00 88.06 111 GLU A C 1
ATOM 868 O O . GLU A 1 111 ? -13.282 12.915 20.276 1.00 88.06 111 GLU A O 1
ATOM 873 N N . ASN A 1 112 ? -14.858 13.314 18.741 1.00 88.50 112 ASN A N 1
ATOM 874 C CA . ASN A 1 112 ? -14.847 11.959 18.198 1.00 88.50 112 ASN A CA 1
ATOM 875 C C . ASN A 1 112 ? -13.502 11.600 17.553 1.00 88.50 112 ASN A C 1
ATOM 877 O O . ASN A 1 112 ? -13.026 10.479 17.723 1.00 88.50 112 ASN A O 1
ATOM 881 N N . ASP A 1 113 ? -12.860 12.530 16.841 1.00 87.31 113 ASP A N 1
ATOM 882 C CA . ASP A 1 113 ? -11.520 12.317 16.279 1.00 87.31 113 ASP A CA 1
ATOM 883 C C . ASP A 1 113 ? -10.484 12.087 17.372 1.00 87.31 113 ASP A C 1
ATOM 885 O O . ASP A 1 113 ? -9.625 11.209 17.246 1.00 87.31 113 ASP A O 1
ATOM 889 N N . PHE A 1 114 ? -10.582 12.853 18.458 1.00 87.56 114 PHE A N 1
ATOM 890 C CA . PHE A 1 114 ? -9.727 12.671 19.615 1.00 87.56 114 PHE A CA 1
ATOM 891 C C . PHE A 1 114 ? -9.920 11.272 20.218 1.00 87.56 114 PHE A C 1
ATOM 893 O O . PHE A 1 114 ? -8.941 10.537 20.365 1.00 87.56 114 PHE A O 1
ATOM 900 N N . LEU A 1 115 ? -11.160 10.833 20.444 1.00 86.81 115 LEU A N 1
ATOM 901 C CA . LEU A 1 115 ? -11.458 9.488 20.951 1.00 86.81 115 LEU A CA 1
ATOM 902 C C . LEU A 1 115 ? -10.971 8.375 20.001 1.00 86.81 115 LEU A C 1
ATOM 904 O O . LEU A 1 115 ? -10.403 7.375 20.442 1.00 86.81 115 LEU A O 1
ATOM 908 N N . MET A 1 116 ? -11.089 8.565 18.686 1.00 84.88 116 MET A N 1
ATOM 909 C CA . MET A 1 116 ? -10.536 7.642 17.685 1.00 84.88 116 MET A CA 1
ATOM 910 C C . MET A 1 116 ? -9.002 7.594 17.700 1.00 84.88 116 MET A C 1
ATOM 912 O O . MET A 1 116 ? -8.404 6.535 17.484 1.00 84.88 116 MET A O 1
ATOM 916 N N . SER A 1 117 ? -8.340 8.718 17.987 1.00 83.50 117 SER A N 1
ATOM 917 C CA . SER A 1 117 ? -6.881 8.768 18.116 1.00 83.50 117 SER A CA 1
ATOM 918 C C . SER A 1 117 ? -6.378 7.933 19.303 1.00 83.50 117 SER A C 1
ATOM 920 O O . SER A 1 117 ? -5.340 7.274 19.194 1.00 83.50 117 SER A O 1
ATOM 922 N N . VAL A 1 118 ? -7.157 7.847 20.390 1.00 83.75 118 VAL A N 1
ATOM 923 C CA . VAL A 1 118 ? -6.842 7.006 21.558 1.00 83.75 118 VAL A CA 1
ATOM 924 C C . VAL A 1 118 ? -6.793 5.522 21.173 1.00 83.75 118 VAL A C 1
ATOM 926 O O . VAL A 1 118 ? -5.852 4.817 21.553 1.00 83.75 118 VAL A O 1
ATOM 929 N N . PHE A 1 119 ? -7.725 5.048 20.334 1.00 80.38 119 PHE A N 1
ATOM 930 C CA . PHE A 1 119 ? -7.683 3.682 19.792 1.00 80.38 119 PHE A CA 1
ATOM 931 C C . PHE A 1 119 ? -6.429 3.413 18.945 1.00 80.38 119 PHE A C 1
ATOM 933 O O . PHE A 1 119 ? -5.918 2.289 18.924 1.00 80.38 119 PHE A O 1
ATOM 940 N N . SER A 1 120 ? -5.940 4.421 18.217 1.00 75.75 120 SER A N 1
ATOM 941 C CA . SER A 1 120 ? -4.739 4.303 17.383 1.00 75.75 120 SER A CA 1
ATOM 942 C C . SER A 1 120 ? -3.455 4.251 18.217 1.00 75.75 120 SER A C 1
ATOM 944 O O . SER A 1 120 ? -2.572 3.441 17.933 1.00 75.75 120 SER A O 1
ATOM 946 N N . ASN A 1 121 ? -3.357 5.064 19.272 1.00 73.50 121 ASN A N 1
ATOM 947 C CA . ASN A 1 121 ? -2.172 5.133 20.136 1.00 73.50 121 ASN A CA 1
ATOM 948 C C . ASN A 1 121 ? -1.924 3.829 20.904 1.00 73.50 121 ASN A C 1
ATOM 950 O O . ASN A 1 121 ? -0.778 3.445 21.122 1.00 73.50 121 ASN A O 1
ATOM 954 N N . LYS A 1 122 ? -2.990 3.092 21.238 1.00 66.88 122 LYS A N 1
ATOM 955 C CA . LYS A 1 122 ? -2.907 1.755 21.848 1.00 66.88 122 LYS A CA 1
ATOM 956 C C . LYS A 1 122 ? -2.728 0.620 20.828 1.00 66.88 122 LYS A C 1
ATOM 958 O O . LYS A 1 122 ? -2.949 -0.545 21.140 1.00 66.88 122 LYS A O 1
ATOM 963 N N . SER A 1 123 ? -2.301 0.937 19.601 1.00 57.41 123 SER A N 1
ATOM 964 C CA . SER A 1 123 ? -1.845 0.004 18.550 1.00 57.41 123 SER A CA 1
ATOM 965 C C . SER A 1 123 ? -2.875 -0.994 17.993 1.00 57.41 123 SER A C 1
ATOM 967 O O . SER A 1 123 ? -2.565 -1.786 17.095 1.00 57.41 123 SER A O 1
ATOM 969 N N . SER A 1 124 ? -4.120 -0.919 18.465 1.00 59.44 124 SER A N 1
ATOM 970 C CA . SER A 1 124 ? -5.200 -1.824 18.066 1.00 59.44 124 SER A CA 1
ATOM 971 C C . SER A 1 124 ? -6.026 -1.298 16.898 1.00 59.44 124 SER A C 1
ATOM 973 O O . SER A 1 124 ? -6.736 -2.092 16.276 1.00 59.44 124 SER A O 1
ATOM 975 N N . SER A 1 125 ? -5.917 -0.007 16.552 1.00 65.31 125 SER A N 1
ATOM 976 C CA . SER A 1 125 ? -6.616 0.544 15.393 1.00 65.31 125 SER A CA 1
ATOM 977 C C . SER A 1 125 ? -5.758 1.367 14.438 1.00 65.31 125 SER A C 1
ATOM 979 O O . SER A 1 125 ? -4.780 1.990 14.841 1.00 65.31 125 SER A O 1
ATOM 981 N N . LYS A 1 126 ? -6.139 1.371 13.158 1.00 75.81 126 LYS A N 1
ATOM 982 C CA . LYS A 1 126 ? -5.639 2.317 12.158 1.00 75.81 126 LYS A CA 1
ATOM 983 C C . LYS A 1 126 ? -6.790 3.209 11.712 1.00 75.81 126 LYS A C 1
ATOM 985 O O . LYS A 1 126 ? -7.774 2.701 11.183 1.00 75.81 126 LYS A O 1
ATOM 990 N N . VAL A 1 127 ? -6.637 4.521 11.861 1.00 77.50 127 VAL A N 1
ATOM 991 C CA . VAL A 1 127 ? -7.603 5.507 11.359 1.00 77.50 127 VAL A CA 1
ATOM 992 C C . VAL A 1 127 ? -7.155 6.000 9.981 1.00 77.50 127 VAL A C 1
ATOM 994 O O . VAL A 1 127 ? -5.991 6.356 9.792 1.00 77.50 127 VAL A O 1
ATOM 997 N N . VAL A 1 128 ? -8.061 5.999 9.004 1.00 78.69 128 VAL A N 1
ATOM 998 C CA . VAL A 1 128 ? -7.841 6.558 7.666 1.00 78.69 128 VAL A CA 1
ATOM 999 C C . VAL A 1 128 ? -8.949 7.552 7.353 1.00 78.69 128 VAL A C 1
ATOM 1001 O O . VAL A 1 128 ? -10.129 7.204 7.377 1.00 78.69 128 VAL A O 1
ATOM 1004 N N . TYR A 1 129 ? -8.556 8.781 7.029 1.00 77.94 129 TYR A N 1
ATOM 1005 C CA . TYR A 1 129 ? -9.471 9.816 6.566 1.00 77.94 129 TYR A CA 1
ATOM 1006 C C . TYR A 1 129 ? -9.655 9.709 5.056 1.00 77.94 129 TYR A C 1
ATOM 1008 O O . TYR A 1 129 ? -8.690 9.599 4.298 1.00 77.94 129 TYR A O 1
ATOM 1016 N N . VAL A 1 130 ? -10.910 9.733 4.627 1.00 73.25 130 VAL A N 1
ATOM 1017 C CA . VAL A 1 130 ? -11.311 9.624 3.230 1.00 73.25 130 VAL A CA 1
ATOM 1018 C C . VAL A 1 130 ? -12.066 10.891 2.860 1.00 73.25 130 VAL A C 1
ATOM 1020 O O . VAL A 1 130 ? -13.208 11.094 3.270 1.00 73.25 130 VAL A O 1
ATOM 1023 N N . GLU A 1 131 ? -11.407 11.738 2.073 1.00 68.94 131 GLU A N 1
ATOM 1024 C CA . GLU A 1 131 ? -11.978 12.989 1.554 1.00 68.94 131 GLU A CA 1
ATOM 1025 C C . GLU A 1 131 ? -12.522 12.833 0.125 1.00 68.94 131 GLU A C 1
ATOM 1027 O O . GLU A 1 131 ? -13.258 13.687 -0.367 1.00 68.94 131 GLU A O 1
ATOM 1032 N N . SER A 1 132 ? -12.173 11.736 -0.555 1.00 62.56 132 SER A N 1
ATOM 1033 C CA . SER A 1 132 ? -12.590 11.450 -1.928 1.00 62.56 132 SER A CA 1
ATOM 1034 C C . SER A 1 132 ? -12.808 9.945 -2.161 1.00 62.56 132 SER A C 1
ATOM 1036 O O . SER A 1 132 ? -12.207 9.123 -1.460 1.00 62.56 132 SER A O 1
ATOM 1038 N N . PRO A 1 133 ? -13.623 9.547 -3.160 1.00 59.09 133 PRO A N 1
ATOM 1039 C CA . PRO A 1 133 ? -13.833 8.137 -3.497 1.00 59.09 133 PRO A CA 1
ATOM 1040 C C . PRO A 1 133 ? -12.542 7.378 -3.834 1.00 59.09 133 PRO A C 1
ATOM 1042 O O . PRO A 1 133 ? -12.444 6.189 -3.548 1.00 59.09 133 PRO A O 1
ATOM 1045 N N . THR A 1 134 ? -11.531 8.050 -4.394 1.00 59.97 134 THR A N 1
ATOM 1046 C CA . THR A 1 134 ? -10.226 7.446 -4.706 1.00 59.97 134 THR A CA 1
ATOM 1047 C C . THR A 1 134 ? -9.393 7.198 -3.445 1.00 59.97 134 THR A C 1
ATOM 1049 O O . THR A 1 134 ? -8.746 6.158 -3.339 1.00 59.97 134 THR A O 1
ATOM 1052 N N . SER A 1 135 ? -9.477 8.066 -2.429 1.00 61.78 135 SER A N 1
ATOM 1053 C CA . SER A 1 135 ? -8.829 7.851 -1.122 1.00 61.78 135 SER A CA 1
ATOM 1054 C C . SER A 1 135 ? -9.389 6.633 -0.369 1.00 61.78 135 SER A C 1
ATOM 1056 O O . SER A 1 135 ? -8.660 5.985 0.384 1.00 61.78 135 SER A O 1
ATOM 1058 N N . LEU A 1 136 ? -10.659 6.271 -0.599 1.00 64.25 136 LEU A N 1
ATOM 1059 C CA . LEU A 1 136 ? -11.290 5.086 0.000 1.00 64.25 136 LEU A CA 1
ATOM 1060 C C . LEU A 1 136 ? -10.604 3.783 -0.442 1.00 64.25 136 LEU A C 1
ATOM 1062 O O . LEU A 1 136 ? -10.503 2.828 0.329 1.00 64.25 136 LEU A O 1
ATOM 1066 N N . LEU A 1 137 ? -10.095 3.762 -1.676 1.00 59.25 137 LEU A N 1
ATOM 1067 C CA . LEU A 1 137 ? -9.482 2.590 -2.300 1.00 59.25 137 LEU A CA 1
ATOM 1068 C C . LEU A 1 137 ? -8.158 2.193 -1.638 1.00 59.25 137 LEU A C 1
ATOM 1070 O O . LEU A 1 137 ? -7.848 1.007 -1.561 1.00 59.25 137 LEU A O 1
ATOM 1074 N N . GLY A 1 138 ? -7.402 3.167 -1.124 1.00 57.44 138 GLY A N 1
ATOM 1075 C CA . GLY A 1 138 ? -6.199 2.925 -0.321 1.00 57.44 138 GLY A CA 1
ATOM 1076 C C . GLY A 1 138 ? -6.483 2.685 1.168 1.00 57.44 138 GLY A C 1
ATOM 1077 O O . GLY A 1 138 ? -5.625 2.162 1.883 1.00 57.44 138 GLY A O 1
ATOM 1078 N N . ALA A 1 139 ? -7.676 3.057 1.646 1.00 59.22 139 ALA A N 1
ATOM 1079 C CA . ALA A 1 139 ? -8.062 2.948 3.052 1.00 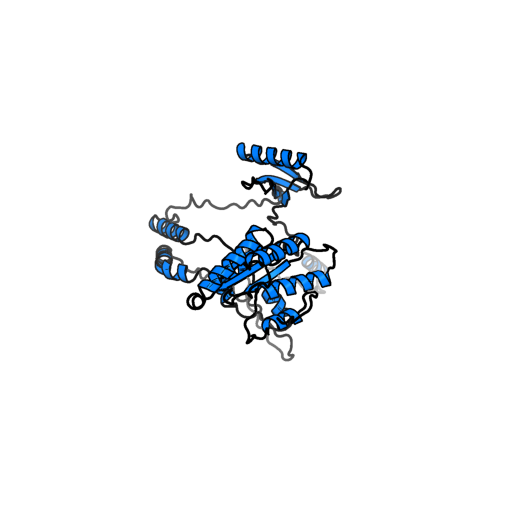59.22 139 ALA A CA 1
ATOM 1080 C C . ALA A 1 139 ? -8.383 1.504 3.462 1.00 59.22 139 ALA A C 1
ATOM 1082 O O . ALA A 1 139 ? -7.975 1.053 4.534 1.00 59.22 139 ALA A O 1
ATOM 1083 N N . LEU A 1 140 ? -9.066 0.759 2.590 1.00 57.62 140 LEU A N 1
ATOM 1084 C CA . LEU A 1 140 ? -9.433 -0.633 2.826 1.00 57.62 140 LEU A CA 1
ATOM 1085 C C . LEU A 1 140 ? -8.338 -1.559 2.289 1.00 57.62 140 LEU A C 1
ATOM 1087 O O . LEU A 1 140 ? -8.219 -1.787 1.087 1.00 57.62 140 LEU A O 1
ATOM 1091 N N . ARG A 1 141 ? -7.531 -2.138 3.186 1.00 55.81 141 ARG A N 1
ATOM 1092 C CA . ARG A 1 141 ? -6.575 -3.188 2.806 1.00 55.81 141 ARG A CA 1
ATOM 1093 C C . ARG A 1 141 ? -7.340 -4.449 2.411 1.00 55.81 141 ARG A C 1
ATOM 1095 O O . ARG A 1 141 ? -7.668 -5.276 3.261 1.00 55.81 141 ARG A O 1
ATOM 1102 N N . THR A 1 142 ? -7.565 -4.644 1.116 1.00 52.22 142 THR A N 1
ATOM 1103 C CA . THR A 1 142 ? -7.866 -5.979 0.596 1.00 52.22 142 THR A CA 1
ATOM 1104 C C . THR A 1 142 ? -6.726 -6.910 0.992 1.00 52.22 142 THR A C 1
ATOM 1106 O O . THR A 1 142 ? -5.564 -6.494 1.021 1.00 52.22 142 THR A O 1
ATOM 1109 N N . ARG A 1 143 ? -7.034 -8.169 1.324 1.00 44.97 143 ARG A N 1
ATOM 1110 C CA . ARG A 1 143 ? -5.999 -9.188 1.533 1.00 44.97 143 ARG A CA 1
ATOM 1111 C C . ARG A 1 143 ? -5.035 -9.095 0.350 1.00 44.97 143 ARG A C 1
ATOM 1113 O O . ARG A 1 143 ? -5.486 -9.198 -0.788 1.00 44.97 143 ARG A O 1
ATOM 1120 N N . ASN A 1 144 ? -3.746 -8.874 0.613 1.00 40.03 144 ASN A N 1
ATOM 1121 C CA . ASN A 1 144 ? -2.722 -9.034 -0.412 1.00 40.03 144 ASN A CA 1
ATOM 1122 C C . ASN A 1 144 ? -2.750 -10.511 -0.792 1.00 40.03 144 ASN A C 1
ATOM 1124 O O . ASN A 1 144 ? -2.146 -11.355 -0.135 1.00 40.03 144 ASN A O 1
ATOM 1128 N N . ILE A 1 145 ? -3.561 -10.830 -1.792 1.00 37.22 145 ILE A N 1
ATOM 1129 C CA . ILE A 1 145 ? -3.475 -12.088 -2.495 1.00 37.22 145 ILE A CA 1
ATOM 1130 C C . ILE A 1 145 ? -2.208 -11.908 -3.314 1.00 37.22 145 ILE A C 1
ATOM 1132 O O . ILE A 1 145 ? -2.198 -11.195 -4.317 1.00 37.22 145 ILE A O 1
ATOM 1136 N N . SER A 1 146 ? -1.109 -12.468 -2.809 1.00 38.38 146 SER A N 1
ATOM 1137 C CA . SER A 1 146 ? 0.044 -12.752 -3.650 1.00 38.38 146 SER A CA 1
ATOM 1138 C C . SER A 1 146 ? -0.513 -13.463 -4.882 1.00 38.38 146 SER A C 1
ATOM 1140 O O . SER A 1 146 ? -1.246 -14.441 -4.687 1.00 38.38 146 SER A O 1
ATOM 1142 N N . PRO A 1 147 ? -0.283 -12.963 -6.106 1.00 34.12 147 PRO A N 1
ATOM 1143 C CA . PRO A 1 147 ? -0.757 -13.647 -7.297 1.00 34.12 147 PRO A CA 1
ATOM 1144 C C . PRO A 1 147 ? -0.290 -15.100 -7.208 1.00 34.12 147 PRO A C 1
ATOM 1146 O O . PRO A 1 147 ? 0.905 -15.375 -7.162 1.00 34.12 147 PRO A O 1
ATOM 1149 N N . VAL A 1 148 ? -1.237 -16.028 -7.063 1.00 34.09 148 VAL A N 1
ATOM 1150 C CA . VAL A 1 148 ? -0.921 -17.449 -7.159 1.00 34.09 148 VAL A CA 1
ATOM 1151 C C . VAL A 1 148 ? -0.711 -17.697 -8.642 1.00 34.09 148 VAL A C 1
ATOM 1153 O O . VAL A 1 148 ? -1.571 -17.368 -9.458 1.00 34.09 148 VAL A O 1
ATOM 1156 N N . THR A 1 149 ? 0.471 -18.193 -8.974 1.00 37.19 149 THR A N 1
ATOM 1157 C CA . THR A 1 149 ? 0.975 -18.354 -10.334 1.00 37.19 149 THR A CA 1
ATOM 1158 C C . THR A 1 149 ? 0.073 -19.278 -11.154 1.00 37.19 149 THR A C 1
ATOM 1160 O O . THR A 1 149 ? 0.152 -20.500 -11.063 1.00 37.19 149 THR A O 1
ATOM 1163 N N . ILE A 1 150 ? -0.803 -18.701 -11.984 1.00 40.47 150 ILE A N 1
ATOM 1164 C CA . ILE A 1 150 ? -1.511 -19.440 -13.051 1.00 40.47 150 ILE A CA 1
ATOM 1165 C C . ILE A 1 150 ? -0.618 -19.542 -14.306 1.00 40.47 150 ILE A C 1
ATOM 1167 O O . ILE A 1 150 ? -0.933 -20.254 -15.254 1.00 40.47 150 ILE A O 1
ATOM 1171 N N . TYR A 1 151 ? 0.541 -18.878 -14.302 1.00 37.22 151 TYR A N 1
ATOM 1172 C CA . TYR A 1 151 ? 1.516 -18.909 -15.382 1.00 37.22 151 TYR A CA 1
ATOM 1173 C C . TYR A 1 151 ? 2.908 -19.200 -14.812 1.00 37.22 151 TYR A C 1
ATOM 1175 O O . TYR A 1 151 ? 3.382 -18.486 -13.938 1.00 37.22 151 TYR A O 1
ATOM 1183 N N . ARG A 1 152 ? 3.540 -20.282 -15.279 1.00 40.34 152 ARG A N 1
ATOM 1184 C CA . ARG A 1 152 ? 4.930 -20.660 -14.977 1.00 40.34 152 ARG A CA 1
ATOM 1185 C C . ARG A 1 152 ? 5.786 -20.358 -16.204 1.00 40.34 152 ARG A C 1
ATOM 1187 O O . ARG A 1 152 ? 6.174 -21.276 -16.918 1.00 40.34 152 ARG A O 1
ATOM 1194 N N . GLY A 1 153 ? 5.959 -19.079 -16.511 1.00 42.22 153 GLY A N 1
ATOM 1195 C CA . GLY A 1 153 ? 6.844 -18.633 -17.583 1.00 42.22 153 GLY A CA 1
ATOM 1196 C C . GLY A 1 153 ? 8.117 -18.008 -17.030 1.00 42.22 153 GLY A C 1
ATOM 1197 O O . GLY A 1 153 ? 8.123 -17.472 -15.923 1.00 42.22 153 GLY A O 1
ATOM 1198 N N . ASP A 1 154 ? 9.175 -18.052 -17.832 1.00 44.72 154 ASP A N 1
ATOM 1199 C CA . ASP A 1 154 ? 10.485 -17.481 -17.531 1.00 44.72 154 ASP A CA 1
ATOM 1200 C C . ASP A 1 154 ? 10.449 -15.950 -17.639 1.00 44.72 154 ASP A C 1
ATOM 1202 O O . ASP A 1 154 ? 10.837 -15.399 -18.660 1.00 44.72 154 ASP A O 1
ATOM 1206 N N . PHE A 1 155 ? 9.893 -15.271 -16.632 1.00 36.78 155 PHE A N 1
ATOM 1207 C CA . PHE A 1 155 ? 10.273 -13.927 -16.164 1.00 36.78 155 PHE A CA 1
ATOM 1208 C C . PHE A 1 155 ? 9.316 -13.515 -15.031 1.00 36.78 155 PHE A C 1
ATOM 1210 O O . PHE A 1 155 ? 8.328 -12.812 -15.242 1.00 36.78 155 PHE A O 1
ATOM 1217 N N . GLU A 1 156 ? 9.606 -13.944 -13.803 1.00 36.72 156 GLU A N 1
ATOM 1218 C CA . GLU A 1 156 ? 9.054 -13.303 -12.610 1.00 36.72 156 GLU A CA 1
ATOM 1219 C C . GLU A 1 156 ? 10.187 -12.570 -11.894 1.00 36.72 156 GLU A C 1
ATOM 1221 O O . GLU A 1 156 ? 11.141 -13.185 -11.421 1.00 36.72 156 GLU A O 1
ATOM 1226 N N . ILE A 1 157 ? 10.059 -11.247 -11.754 1.00 35.62 157 ILE A N 1
ATOM 1227 C CA . ILE A 1 157 ? 10.730 -10.511 -10.676 1.00 35.62 157 ILE A CA 1
ATOM 1228 C C . ILE A 1 157 ? 9.954 -10.849 -9.394 1.00 35.62 157 ILE A C 1
ATOM 1230 O O . ILE A 1 157 ? 9.239 -10.026 -8.829 1.00 35.62 157 ILE A O 1
ATOM 1234 N N . SER A 1 158 ? 9.996 -12.113 -8.975 1.00 40.78 158 SER A N 1
ATOM 1235 C CA . SER A 1 158 ? 9.607 -12.498 -7.627 1.00 40.78 158 SER A CA 1
ATOM 1236 C C . SER A 1 158 ? 10.832 -12.237 -6.763 1.00 40.78 158 SER A C 1
ATOM 1238 O O . SER A 1 158 ? 11.726 -13.078 -6.678 1.00 40.78 158 SER A O 1
ATOM 1240 N N . THR A 1 159 ? 10.927 -11.046 -6.179 1.00 47.31 159 THR A N 1
ATOM 1241 C CA . THR A 1 159 ? 11.917 -10.799 -5.131 1.00 47.31 159 THR A CA 1
ATOM 1242 C C . THR A 1 159 ? 11.568 -11.714 -3.966 1.00 47.31 159 THR A C 1
ATOM 1244 O O . THR A 1 159 ? 10.562 -11.493 -3.286 1.00 47.31 159 THR A O 1
ATOM 1247 N N . VAL A 1 160 ? 12.344 -12.779 -3.771 1.00 57.84 160 VAL A N 1
ATOM 1248 C CA . VAL A 1 160 ? 12.247 -13.544 -2.531 1.00 57.84 160 VAL A CA 1
ATOM 1249 C C . VAL A 1 160 ? 12.948 -12.700 -1.482 1.00 57.84 160 VAL A C 1
ATOM 1251 O O . VAL A 1 160 ? 14.121 -12.361 -1.630 1.00 57.84 160 VAL A O 1
ATOM 1254 N N . GLU A 1 161 ? 12.177 -12.270 -0.491 1.00 60.41 161 GLU A N 1
ATOM 1255 C CA . GLU A 1 161 ? 12.712 -11.566 0.661 1.00 60.41 161 GLU A CA 1
ATOM 1256 C C . GLU A 1 161 ? 13.248 -12.614 1.638 1.00 60.41 161 GLU A C 1
ATOM 1258 O O . GLU A 1 161 ? 12.479 -13.332 2.284 1.00 60.41 161 GLU A O 1
ATOM 1263 N N . ASP A 1 162 ? 14.570 -12.726 1.706 1.00 58.16 162 ASP A N 1
ATOM 1264 C CA . ASP A 1 162 ? 15.241 -13.646 2.611 1.00 58.16 162 ASP A CA 1
ATOM 1265 C C . ASP A 1 162 ? 15.380 -12.979 3.983 1.00 58.16 162 ASP A C 1
ATOM 1267 O O . ASP A 1 162 ? 16.144 -12.028 4.177 1.00 58.16 162 ASP A O 1
ATOM 1271 N N . GLN A 1 163 ? 14.613 -13.491 4.945 1.00 67.12 163 GLN A N 1
ATOM 1272 C CA . GLN A 1 163 ? 14.644 -13.070 6.343 1.00 67.12 163 GLN A CA 1
ATOM 1273 C C . GLN A 1 163 ? 15.235 -14.176 7.223 1.00 67.12 163 GLN A C 1
ATOM 1275 O O . GLN A 1 163 ? 15.067 -15.369 6.963 1.00 67.12 163 GLN A O 1
ATOM 1280 N N . ALA A 1 164 ? 15.912 -13.779 8.302 1.00 70.94 164 ALA A N 1
ATOM 1281 C CA . ALA A 1 164 ? 16.417 -14.719 9.298 1.00 70.94 164 ALA A CA 1
ATOM 1282 C C . ALA A 1 164 ? 15.268 -15.458 10.006 1.00 70.94 164 ALA A C 1
ATOM 1284 O O . ALA A 1 164 ? 14.161 -14.935 10.143 1.00 70.94 164 ALA A O 1
ATOM 1285 N N . GLU A 1 165 ? 15.553 -16.663 10.510 1.00 72.44 165 GLU A N 1
ATOM 1286 C CA . GLU A 1 165 ? 14.574 -17.480 11.234 1.00 72.44 165 GLU A CA 1
ATOM 1287 C C . GLU A 1 165 ? 13.886 -16.692 12.368 1.00 72.44 165 GLU A C 1
ATOM 1289 O O . GLU A 1 165 ? 14.565 -16.222 13.297 1.00 72.44 165 GLU A O 1
ATOM 1294 N N . PRO A 1 166 ? 12.541 -16.572 12.344 1.00 68.25 166 PRO A N 1
ATOM 1295 C CA . PRO A 1 166 ? 11.806 -15.842 13.366 1.00 68.25 166 PRO A CA 1
ATOM 1296 C C . PRO A 1 166 ? 12.040 -16.448 14.756 1.00 68.25 166 PRO A C 1
ATOM 1298 O O . PRO A 1 166 ? 11.675 -17.590 15.020 1.00 68.25 166 PRO A O 1
ATOM 1301 N N . GLY A 1 167 ? 12.646 -15.669 15.656 1.00 69.62 167 GLY A N 1
ATOM 1302 C CA . GLY A 1 167 ? 12.925 -16.069 17.042 1.00 69.62 167 GLY A CA 1
ATOM 1303 C C . GLY A 1 167 ? 14.385 -16.433 17.336 1.00 69.62 167 GLY A C 1
ATOM 1304 O O . GLY A 1 167 ? 14.773 -16.457 18.506 1.00 69.62 167 GLY A O 1
ATOM 1305 N N . ASN A 1 168 ? 15.232 -16.625 16.319 1.00 82.31 168 ASN A N 1
ATOM 1306 C CA . ASN A 1 168 ? 16.659 -16.873 16.522 1.00 82.31 168 ASN A CA 1
ATOM 1307 C C . ASN A 1 168 ? 17.461 -15.561 16.508 1.00 82.31 168 ASN A C 1
ATOM 1309 O O . ASN A 1 168 ? 17.927 -15.094 15.469 1.00 82.31 168 ASN A O 1
ATOM 1313 N N . LYS A 1 169 ? 17.665 -14.975 17.696 1.00 82.31 169 LYS A N 1
ATOM 1314 C CA . LYS A 1 169 ? 18.378 -13.692 17.856 1.00 82.31 169 LYS A CA 1
ATOM 1315 C C . LYS A 1 169 ? 19.792 -13.697 17.266 1.00 82.31 169 LYS A C 1
ATOM 1317 O O . LYS A 1 169 ? 20.233 -12.672 16.758 1.00 82.31 169 LYS A O 1
ATOM 1322 N N . LYS A 1 170 ? 20.503 -14.830 17.325 1.00 84.50 170 LYS A N 1
ATOM 1323 C CA . LYS A 1 170 ? 21.873 -14.936 16.796 1.00 84.50 170 LYS A CA 1
ATOM 1324 C C . LYS A 1 170 ? 21.879 -14.865 15.272 1.00 84.50 170 LYS A C 1
ATOM 1326 O O . LYS A 1 170 ? 22.678 -14.124 14.711 1.00 84.50 170 LYS A O 1
ATOM 1331 N N 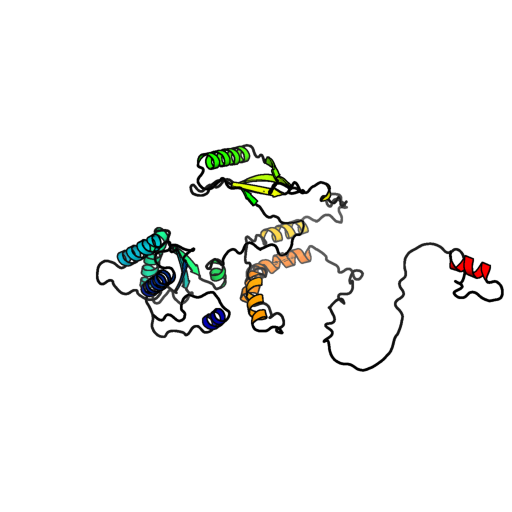. SER A 1 171 ? 20.965 -15.585 14.624 1.00 78.75 171 SER A N 1
ATOM 1332 C CA . SER A 1 171 ? 20.829 -15.564 13.164 1.00 78.75 171 SER A CA 1
ATOM 1333 C C . SER A 1 171 ? 20.380 -14.196 12.654 1.00 78.75 171 SER A C 1
ATOM 1335 O O . SER A 1 171 ? 20.938 -13.709 11.678 1.00 78.75 171 SER A O 1
ATOM 1337 N N . ILE A 1 172 ? 19.439 -13.543 13.347 1.00 81.56 172 ILE A N 1
ATOM 1338 C CA . ILE A 1 172 ? 18.988 -12.182 13.010 1.00 81.56 172 ILE A CA 1
ATOM 1339 C C . ILE A 1 172 ? 20.156 -11.190 13.082 1.00 81.56 172 ILE A C 1
ATOM 1341 O O . ILE A 1 172 ? 20.368 -10.418 12.150 1.00 81.56 172 ILE A O 1
ATOM 1345 N N . LEU A 1 173 ? 20.949 -11.241 14.158 1.00 85.31 173 LEU A N 1
ATOM 1346 C CA . LEU A 1 173 ? 22.101 -10.356 14.328 1.00 85.31 173 LEU A CA 1
ATOM 1347 C C . LEU A 1 173 ? 23.175 -10.599 13.259 1.00 85.31 173 LEU A C 1
ATOM 1349 O O . LEU A 1 173 ? 23.718 -9.644 12.713 1.00 85.31 173 LEU A O 1
ATOM 1353 N N . ALA A 1 17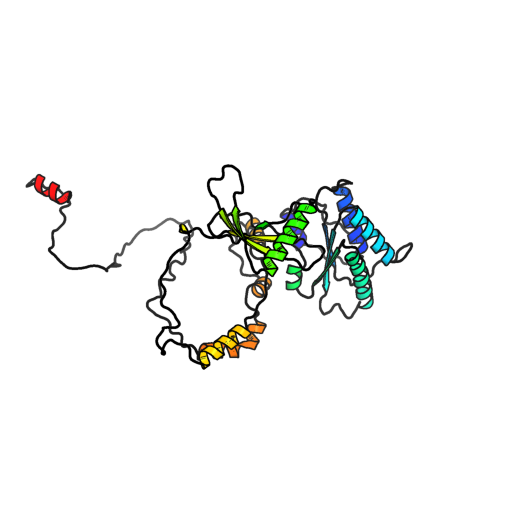4 ? 23.468 -11.864 12.945 1.00 86.56 174 ALA A N 1
ATOM 1354 C CA . ALA A 1 174 ? 24.448 -12.217 11.922 1.00 86.56 174 ALA A CA 1
ATOM 1355 C C . ALA A 1 174 ? 24.014 -11.753 10.522 1.00 86.56 174 ALA A C 1
ATOM 1357 O O . ALA A 1 174 ? 24.824 -11.189 9.787 1.00 86.56 174 ALA A O 1
ATOM 1358 N N . LEU A 1 175 ? 22.737 -11.946 10.172 1.00 86.19 175 LEU A N 1
ATOM 1359 C CA . LEU A 1 175 ? 22.185 -11.517 8.888 1.00 86.19 175 LEU A CA 1
ATOM 1360 C C . LEU A 1 175 ? 22.196 -9.987 8.755 1.00 86.19 175 LEU A C 1
ATOM 1362 O O . LEU A 1 175 ? 22.630 -9.471 7.731 1.00 86.19 175 LEU A O 1
ATOM 1366 N N . SER A 1 176 ? 21.796 -9.270 9.809 1.00 87.88 176 SER A N 1
ATOM 1367 C CA . SER A 1 176 ? 21.825 -7.801 9.855 1.00 87.88 176 SER A CA 1
ATOM 1368 C C . SER A 1 176 ? 23.250 -7.249 9.753 1.00 87.88 176 SER A C 1
ATOM 1370 O O . SER A 1 176 ? 23.508 -6.345 8.958 1.00 87.88 176 SER A O 1
ATOM 1372 N N . ALA A 1 177 ? 24.208 -7.840 10.476 1.00 90.12 177 ALA A N 1
ATOM 1373 C CA . ALA A 1 177 ? 25.616 -7.460 10.372 1.00 90.12 177 ALA A CA 1
ATOM 1374 C C . ALA A 1 177 ? 26.153 -7.651 8.944 1.00 90.12 177 ALA A C 1
ATOM 1376 O O . ALA A 1 177 ? 26.840 -6.773 8.422 1.00 90.12 177 ALA A O 1
ATOM 1377 N N . LEU A 1 178 ? 25.796 -8.763 8.293 1.00 89.31 178 LEU A N 1
ATOM 1378 C CA . LEU A 1 178 ? 26.172 -9.029 6.908 1.00 89.31 178 LEU A CA 1
ATOM 1379 C C . LEU A 1 178 ? 25.527 -8.030 5.936 1.00 89.31 178 LEU A C 1
ATOM 1381 O O . LEU A 1 178 ? 26.231 -7.468 5.101 1.00 89.31 178 LEU A O 1
ATOM 1385 N N . ALA A 1 179 ? 24.220 -7.776 6.053 1.00 87.81 179 ALA A N 1
ATOM 1386 C CA . ALA A 1 179 ? 23.495 -6.854 5.176 1.00 87.81 179 ALA A CA 1
ATOM 1387 C C . ALA A 1 179 ? 24.075 -5.436 5.248 1.00 87.81 179 ALA A C 1
ATOM 1389 O O . ALA A 1 179 ? 24.337 -4.808 4.219 1.00 87.81 179 ALA A O 1
ATOM 1390 N N . ARG A 1 180 ? 24.359 -4.956 6.463 1.00 90.81 180 ARG A N 1
ATOM 1391 C CA . ARG A 1 180 ? 24.959 -3.636 6.692 1.00 90.81 180 ARG A CA 1
ATOM 1392 C C . ARG A 1 180 ? 26.383 -3.549 6.162 1.00 90.81 180 ARG A C 1
ATOM 1394 O O . ARG A 1 180 ? 26.691 -2.587 5.466 1.00 90.81 180 ARG A O 1
ATOM 1401 N N . ALA A 1 181 ? 27.216 -4.562 6.406 1.00 93.00 181 ALA A N 1
ATOM 1402 C CA . ALA A 1 181 ? 28.573 -4.604 5.862 1.00 93.00 181 ALA A CA 1
ATOM 1403 C C . ALA A 1 181 ? 28.567 -4.627 4.323 1.00 93.00 181 ALA A C 1
ATOM 1405 O O . ALA A 1 181 ? 29.334 -3.914 3.681 1.00 93.00 181 ALA A O 1
ATOM 1406 N N . MET A 1 182 ? 27.666 -5.399 3.710 1.00 88.94 182 MET A N 1
ATOM 1407 C CA . MET A 1 182 ? 27.510 -5.435 2.253 1.00 88.94 182 MET A CA 1
ATOM 1408 C C . MET A 1 182 ? 27.059 -4.082 1.689 1.00 88.94 182 MET A C 1
ATOM 1410 O O . MET A 1 182 ? 27.594 -3.650 0.666 1.00 88.94 182 MET A O 1
ATOM 1414 N N . LYS A 1 183 ? 26.141 -3.387 2.374 1.00 90.25 183 LYS A N 1
ATOM 1415 C CA . LYS A 1 183 ? 25.698 -2.034 2.007 1.00 90.25 183 LYS A CA 1
ATOM 1416 C C . LYS A 1 183 ? 26.835 -1.012 2.122 1.00 90.25 183 LYS A C 1
ATOM 1418 O O . LYS A 1 183 ? 27.037 -0.242 1.190 1.00 90.25 183 LYS A O 1
ATOM 1423 N N . GLU A 1 184 ? 27.609 -1.042 3.207 1.00 92.00 184 GLU A N 1
ATOM 1424 C CA . GLU A 1 184 ? 28.764 -0.152 3.420 1.00 92.00 184 GLU A CA 1
ATOM 1425 C C . GLU A 1 184 ? 29.852 -0.360 2.359 1.00 92.00 184 GLU A C 1
ATOM 1427 O O . GLU A 1 184 ? 30.412 0.596 1.827 1.00 92.00 184 GLU A O 1
ATOM 1432 N N . MET A 1 185 ? 30.115 -1.615 1.993 1.00 92.25 185 MET A N 1
ATOM 1433 C CA . MET A 1 185 ? 31.109 -1.956 0.977 1.00 92.25 185 MET A CA 1
ATOM 1434 C C . MET A 1 185 ? 30.603 -1.796 -0.465 1.00 92.25 185 MET A C 1
ATOM 1436 O O . MET A 1 185 ? 31.382 -2.031 -1.390 1.00 92.25 185 MET A O 1
ATOM 1440 N N . ASN A 1 186 ? 29.328 -1.445 -0.668 1.00 88.94 186 ASN A N 1
ATOM 1441 C CA . ASN A 1 186 ? 28.649 -1.444 -1.967 1.00 88.94 186 ASN A CA 1
ATOM 1442 C C . ASN A 1 186 ? 28.841 -2.769 -2.737 1.00 88.94 186 ASN A C 1
ATOM 1444 O O . ASN A 1 186 ? 29.229 -2.793 -3.908 1.00 88.94 186 ASN A O 1
ATOM 1448 N N . LYS A 1 187 ? 28.632 -3.894 -2.043 1.00 86.06 187 LYS A N 1
ATOM 1449 C CA . LYS A 1 187 ? 28.797 -5.251 -2.580 1.00 86.06 187 LYS A CA 1
ATOM 1450 C C . LYS A 1 187 ? 27.489 -6.031 -2.542 1.00 86.06 187 LYS A C 1
ATOM 1452 O O . LYS A 1 187 ? 26.664 -5.865 -1.651 1.00 86.06 187 LYS A O 1
ATOM 1457 N N . VAL A 1 188 ? 27.366 -6.956 -3.487 1.00 88.56 188 VAL A N 1
ATOM 1458 C CA . VAL A 1 188 ? 26.303 -7.965 -3.554 1.00 88.56 188 VAL A CA 1
ATOM 1459 C C . VAL A 1 188 ? 26.914 -9.361 -3.481 1.00 88.56 188 VAL A C 1
ATOM 1461 O O . VAL A 1 188 ? 28.101 -9.535 -3.766 1.00 88.56 188 VAL A O 1
ATOM 1464 N N . ALA A 1 189 ? 26.121 -10.359 -3.096 1.00 84.44 189 ALA A N 1
ATOM 1465 C CA . ALA A 1 189 ? 26.575 -11.746 -3.039 1.00 84.44 189 ALA A CA 1
ATOM 1466 C C . ALA A 1 189 ? 25.937 -12.557 -4.168 1.00 84.44 189 ALA A C 1
ATOM 1468 O O . ALA A 1 189 ? 24.731 -12.491 -4.374 1.00 84.44 189 ALA A O 1
ATOM 1469 N N . ILE A 1 190 ? 26.736 -13.340 -4.892 1.00 86.38 190 ILE A N 1
ATOM 1470 C CA . ILE A 1 190 ? 26.223 -14.308 -5.868 1.00 86.38 190 ILE A CA 1
ATOM 1471 C C . ILE A 1 190 ? 26.068 -15.640 -5.149 1.00 86.38 190 ILE A C 1
ATOM 1473 O O . ILE A 1 190 ? 27.033 -16.159 -4.584 1.00 86.38 190 ILE A O 1
ATOM 1477 N N . VAL A 1 191 ? 24.859 -16.192 -5.167 1.00 85.88 191 VAL A N 1
ATOM 1478 C CA . VAL A 1 191 ? 24.532 -17.426 -4.458 1.00 85.88 191 VAL A CA 1
ATOM 1479 C C . VAL A 1 191 ? 23.922 -18.463 -5.384 1.00 85.88 191 VAL A C 1
ATOM 1481 O O . VAL A 1 191 ? 23.168 -18.169 -6.313 1.00 85.88 191 VAL A O 1
ATOM 1484 N N . ARG A 1 192 ? 24.253 -19.717 -5.091 1.00 86.44 192 ARG A N 1
ATOM 1485 C CA . ARG A 1 192 ? 23.633 -20.894 -5.686 1.00 86.44 192 ARG A CA 1
ATOM 1486 C C . ARG A 1 192 ? 22.474 -21.321 -4.792 1.00 86.44 192 ARG A C 1
ATOM 1488 O O . ARG A 1 192 ? 22.707 -21.771 -3.673 1.00 86.44 192 ARG A O 1
ATOM 1495 N N . CYS A 1 193 ? 21.251 -21.212 -5.291 1.00 82.25 193 CYS A N 1
ATOM 1496 C CA . CYS A 1 193 ? 20.040 -21.581 -4.575 1.00 82.25 193 CYS A CA 1
ATOM 1497 C C . CYS A 1 193 ? 19.470 -22.910 -5.093 1.00 82.25 193 CYS A C 1
ATOM 1499 O O . CYS A 1 193 ? 19.322 -23.133 -6.298 1.00 82.25 193 CYS A O 1
ATOM 1501 N N . VAL A 1 194 ? 19.147 -23.800 -4.154 1.00 82.12 194 VAL A N 1
ATOM 1502 C CA . VAL A 1 194 ? 18.429 -25.054 -4.394 1.00 82.12 194 VAL A CA 1
ATOM 1503 C C . VAL A 1 194 ? 17.337 -25.150 -3.336 1.00 82.12 194 VAL A C 1
ATOM 1505 O O . VAL A 1 194 ? 17.632 -25.309 -2.156 1.00 82.12 194 VAL A O 1
ATOM 1508 N N . TRP A 1 195 ? 16.075 -25.047 -3.752 1.00 78.75 195 TRP A N 1
ATOM 1509 C CA . TRP A 1 195 ? 14.946 -24.961 -2.819 1.00 78.75 195 TRP A CA 1
ATOM 1510 C C . TRP A 1 195 ? 14.603 -26.299 -2.167 1.00 78.75 195 TRP A C 1
ATOM 1512 O O . TRP A 1 195 ? 14.100 -26.340 -1.046 1.00 78.75 195 TRP A O 1
ATOM 1522 N N . ARG A 1 196 ? 14.817 -27.407 -2.888 1.00 79.56 196 ARG A N 1
ATOM 1523 C CA . ARG A 1 196 ? 14.490 -28.761 -2.427 1.00 79.56 196 ARG A CA 1
ATOM 1524 C C . ARG A 1 196 ? 15.574 -29.752 -2.811 1.00 79.56 196 ARG A C 1
ATOM 1526 O O . ARG A 1 196 ? 16.125 -29.703 -3.910 1.00 79.56 196 ARG A O 1
ATOM 1533 N N . GLN A 1 197 ? 15.815 -30.710 -1.924 1.00 76.69 197 GLN A N 1
ATOM 1534 C CA . GLN A 1 197 ? 16.658 -31.860 -2.225 1.00 76.69 197 GLN A CA 1
ATOM 1535 C C . GLN A 1 197 ? 16.060 -32.643 -3.409 1.00 76.69 197 GLN A C 1
ATOM 1537 O O . GLN A 1 197 ? 14.875 -32.966 -3.404 1.00 76.69 197 GLN A O 1
ATOM 1542 N N . GLY A 1 198 ? 16.872 -32.914 -4.435 1.00 74.44 198 GLY A N 1
ATOM 1543 C CA . GLY A 1 198 ? 16.444 -33.622 -5.651 1.00 74.44 198 GLY A CA 1
ATOM 1544 C C . GLY A 1 198 ? 15.869 -32.735 -6.763 1.00 74.44 198 GLY A C 1
ATOM 1545 O O . GLY A 1 198 ? 15.473 -33.255 -7.803 1.00 74.44 198 GLY A O 1
ATOM 1546 N N . GLN A 1 199 ? 15.835 -31.409 -6.591 1.00 74.69 199 GLN A N 1
ATOM 1547 C CA . GLN A 1 199 ? 15.501 -30.499 -7.686 1.00 74.69 199 GLN A CA 1
ATOM 1548 C C . GLN A 1 199 ? 16.644 -30.480 -8.715 1.00 74.69 199 GLN A C 1
ATOM 1550 O O . GLN A 1 199 ? 17.772 -30.122 -8.385 1.00 74.69 199 GLN A O 1
ATOM 1555 N N . GLY A 1 200 ? 16.353 -30.881 -9.958 1.00 65.94 200 GLY A N 1
ATOM 1556 C CA . GLY A 1 200 ? 17.355 -30.954 -11.032 1.00 65.94 200 GLY A CA 1
ATOM 1557 C C . GLY A 1 200 ? 17.812 -29.591 -11.561 1.00 65.94 200 GLY A C 1
ATOM 1558 O O . GLY A 1 200 ? 18.902 -29.480 -12.112 1.00 65.94 200 GLY A O 1
ATOM 1559 N N . ILE A 1 201 ? 17.001 -28.547 -11.364 1.00 70.25 201 ILE A N 1
ATOM 1560 C CA . ILE A 1 201 ? 17.320 -27.177 -11.774 1.00 70.25 201 ILE A CA 1
ATOM 1561 C C . ILE A 1 201 ? 17.959 -26.451 -10.594 1.00 70.25 201 ILE A C 1
ATOM 1563 O O . ILE A 1 201 ? 17.335 -26.257 -9.550 1.00 70.25 201 ILE A O 1
ATOM 1567 N N . VAL A 1 202 ? 19.210 -26.049 -10.786 1.00 78.19 202 VAL A N 1
ATOM 1568 C CA . VAL A 1 202 ? 19.966 -25.208 -9.861 1.00 78.19 202 VAL A CA 1
ATOM 1569 C C . VAL A 1 202 ? 19.802 -23.763 -10.303 1.00 78.19 202 VAL A C 1
ATOM 1571 O O . VAL A 1 202 ? 20.014 -23.454 -11.472 1.00 78.19 202 VAL A O 1
ATOM 1574 N N . VAL A 1 203 ? 19.462 -22.881 -9.369 1.00 80.19 203 VAL A N 1
ATOM 1575 C CA . VAL A 1 203 ? 19.290 -21.458 -9.656 1.00 80.19 203 VAL A CA 1
ATOM 1576 C C . VAL A 1 203 ? 20.511 -20.698 -9.156 1.00 80.19 203 VAL A C 1
ATOM 1578 O O . VAL A 1 203 ? 20.951 -20.897 -8.025 1.00 80.19 203 VAL A O 1
ATOM 1581 N N . VAL A 1 204 ? 21.064 -19.819 -9.986 1.00 82.31 204 VAL A N 1
ATOM 1582 C CA . VAL A 1 204 ? 22.068 -18.839 -9.562 1.00 82.31 204 VAL A CA 1
ATOM 1583 C C . VAL A 1 204 ? 21.377 -17.487 -9.464 1.00 82.31 204 VAL A C 1
ATOM 1585 O O . VAL A 1 204 ? 20.630 -17.102 -10.361 1.00 82.31 204 VAL A O 1
ATOM 1588 N N . GLY A 1 205 ? 21.589 -16.773 -8.366 1.00 82.94 205 GLY A N 1
ATOM 1589 C CA . GLY A 1 205 ? 20.999 -15.457 -8.166 1.00 82.94 205 GLY A CA 1
ATOM 1590 C C . GLY A 1 205 ? 21.901 -14.533 -7.369 1.00 82.94 205 GLY A C 1
ATOM 1591 O O . GLY A 1 205 ? 22.916 -14.948 -6.810 1.00 82.94 205 GLY A O 1
ATOM 1592 N N . VAL A 1 206 ? 21.526 -13.264 -7.348 1.00 81.88 206 VAL A N 1
ATOM 1593 C CA . VAL A 1 206 ? 22.187 -12.213 -6.586 1.00 81.88 206 VAL A CA 1
ATOM 1594 C C . VAL A 1 206 ? 21.373 -11.900 -5.333 1.00 81.88 206 VAL A C 1
ATOM 1596 O O . VAL A 1 206 ? 20.150 -11.792 -5.393 1.00 81.88 206 VAL A O 1
ATOM 1599 N N . LEU A 1 207 ? 22.062 -11.769 -4.203 1.00 83.69 207 LEU A N 1
ATOM 1600 C CA . LEU A 1 207 ? 21.537 -11.241 -2.951 1.00 83.69 207 LEU A CA 1
ATOM 1601 C C . LEU A 1 207 ? 21.954 -9.781 -2.808 1.00 83.69 207 LEU A C 1
ATOM 1603 O O . LEU A 1 207 ? 23.147 -9.469 -2.696 1.00 83.69 207 LEU A O 1
ATOM 1607 N N . THR A 1 208 ? 20.955 -8.909 -2.772 1.00 86.50 208 THR A N 1
ATOM 1608 C CA . THR A 1 208 ? 21.117 -7.469 -2.569 1.00 86.50 208 THR A CA 1
ATOM 1609 C C . THR A 1 208 ? 20.655 -7.104 -1.158 1.00 86.50 208 THR A C 1
ATOM 1611 O O . THR A 1 208 ? 19.543 -7.486 -0.790 1.00 86.50 208 THR A O 1
ATOM 1614 N N . PRO A 1 209 ? 21.474 -6.401 -0.352 1.00 88.38 209 PRO A N 1
ATOM 1615 C CA . PRO A 1 209 ? 21.102 -6.044 1.015 1.00 88.38 209 PRO A CA 1
ATOM 1616 C C . PRO A 1 209 ? 19.991 -4.988 1.038 1.00 88.38 209 PRO A C 1
ATOM 1618 O O . PRO A 1 209 ? 20.103 -3.959 0.370 1.00 88.38 209 PRO A O 1
ATOM 1621 N N . ASP A 1 210 ? 18.965 -5.218 1.857 1.00 86.44 210 ASP A N 1
ATOM 1622 C CA . ASP A 1 210 ? 17.927 -4.247 2.201 1.00 86.44 210 ASP A CA 1
ATOM 1623 C C . ASP A 1 210 ? 18.001 -3.931 3.696 1.00 86.44 210 ASP A C 1
ATOM 1625 O O . ASP A 1 210 ? 17.712 -4.759 4.560 1.00 86.44 210 ASP A O 1
ATOM 1629 N N . VAL A 1 211 ? 18.470 -2.726 4.006 1.00 85.69 211 VAL A N 1
ATOM 1630 C CA . VAL A 1 211 ? 18.693 -2.294 5.389 1.00 85.69 211 VAL A CA 1
ATOM 1631 C C . VAL A 1 211 ? 17.576 -1.343 5.771 1.00 85.69 211 VAL A C 1
ATOM 1633 O O . VAL A 1 211 ? 17.410 -0.303 5.129 1.00 85.69 211 VAL A O 1
ATOM 1636 N N . SER A 1 212 ? 16.850 -1.695 6.827 1.00 79.81 212 SER A N 1
ATOM 1637 C CA . SER A 1 212 ? 15.754 -0.899 7.364 1.00 79.81 212 SER A CA 1
ATOM 1638 C C . SER A 1 212 ? 16.277 0.113 8.383 1.00 79.81 212 SER A C 1
ATOM 1640 O O . SER A 1 212 ? 16.990 -0.244 9.317 1.00 79.81 212 SER A O 1
ATOM 1642 N N . ASP A 1 213 ? 15.832 1.366 8.268 1.00 75.88 213 ASP A N 1
ATOM 1643 C CA . ASP A 1 213 ? 16.122 2.413 9.260 1.00 75.88 213 ASP A CA 1
ATOM 1644 C C . ASP A 1 213 ? 15.200 2.345 10.495 1.00 75.88 213 ASP A C 1
ATOM 1646 O O . ASP A 1 213 ? 15.352 3.116 11.440 1.00 75.88 213 ASP A O 1
ATOM 1650 N N . LYS A 1 214 ? 14.196 1.457 10.498 1.00 74.12 214 LYS A N 1
ATOM 1651 C CA . LYS A 1 214 ? 13.230 1.325 11.599 1.00 74.12 214 LYS A CA 1
ATOM 1652 C C . LYS A 1 214 ? 13.691 0.268 12.597 1.00 74.12 214 LYS A C 1
ATOM 1654 O O . LYS A 1 214 ? 13.819 -0.894 12.224 1.00 74.12 214 LYS A O 1
ATOM 1659 N N . ASP A 1 215 ? 13.760 0.635 13.878 1.00 60.91 215 ASP A N 1
ATOM 1660 C CA . ASP A 1 215 ? 14.163 -0.249 14.991 1.00 60.91 215 ASP A CA 1
ATOM 1661 C C . ASP A 1 215 ? 13.336 -1.546 15.113 1.00 60.91 215 ASP A C 1
ATOM 1663 O O . ASP A 1 215 ? 13.807 -2.548 15.648 1.00 60.91 215 ASP A O 1
ATOM 1667 N N . ASN A 1 216 ? 12.100 -1.544 14.602 1.00 65.94 216 ASN A N 1
ATOM 1668 C CA . ASN A 1 216 ? 11.173 -2.680 14.667 1.00 65.94 216 ASN A CA 1
ATOM 1669 C C . ASN A 1 216 ? 11.113 -3.531 13.388 1.00 65.94 216 ASN A C 1
ATOM 1671 O O . ASN A 1 216 ? 10.306 -4.462 13.327 1.00 65.94 216 ASN A O 1
ATOM 1675 N N . ALA A 1 217 ? 11.901 -3.215 12.361 1.00 69.00 217 ALA A N 1
ATOM 1676 C CA . ALA A 1 217 ? 11.946 -3.996 11.131 1.00 69.00 217 ALA A CA 1
ATOM 1677 C C . ALA A 1 217 ? 13.341 -4.620 10.967 1.00 69.00 217 ALA A C 1
ATOM 1679 O O . ALA A 1 217 ? 14.331 -3.889 10.989 1.00 69.00 217 ALA A O 1
ATOM 1680 N N . PRO A 1 218 ? 13.434 -5.958 10.851 1.00 74.38 218 PRO A N 1
ATOM 1681 C CA . PRO A 1 218 ? 14.713 -6.618 10.640 1.00 74.38 218 PRO A CA 1
ATOM 1682 C C . PRO A 1 218 ? 15.271 -6.267 9.258 1.00 74.38 218 PRO A C 1
ATOM 1684 O O . PRO A 1 218 ? 14.509 -6.094 8.308 1.00 74.38 218 PRO A O 1
ATOM 1687 N N . ASP A 1 219 ? 16.597 -6.211 9.154 1.00 84.12 219 ASP A N 1
ATOM 1688 C CA . ASP A 1 219 ? 17.278 -6.150 7.860 1.00 84.12 219 ASP A CA 1
ATOM 1689 C C . ASP A 1 219 ? 17.007 -7.439 7.066 1.00 84.12 219 ASP A C 1
ATOM 1691 O O . ASP A 1 219 ? 16.896 -8.529 7.646 1.00 84.12 219 ASP A O 1
ATOM 1695 N N . SER A 1 220 ? 16.915 -7.321 5.744 1.00 84.06 220 SER A N 1
ATOM 1696 C CA . SER A 1 220 ? 16.596 -8.426 4.841 1.00 84.06 220 SER A CA 1
ATOM 1697 C C . SER A 1 220 ? 17.470 -8.401 3.585 1.00 84.06 220 SER A C 1
ATOM 1699 O O . SER A 1 220 ? 18.314 -7.523 3.388 1.00 84.06 220 SER A O 1
ATOM 1701 N N . PHE A 1 221 ? 17.322 -9.426 2.747 1.00 82.12 221 PHE A N 1
ATOM 1702 C CA . PHE A 1 221 ? 17.954 -9.480 1.435 1.00 82.12 221 PHE A CA 1
ATOM 1703 C C . PHE A 1 221 ? 16.912 -9.695 0.347 1.00 82.12 221 PHE A C 1
ATOM 1705 O O . PHE A 1 221 ? 15.985 -10.490 0.502 1.00 82.12 221 PHE A O 1
ATOM 1712 N N . TYR A 1 222 ? 17.124 -9.045 -0.792 1.00 83.19 222 TYR A N 1
ATOM 1713 C CA . TYR A 1 222 ? 16.428 -9.379 -2.024 1.00 83.19 222 TYR A CA 1
ATOM 1714 C C . TYR A 1 222 ? 17.222 -10.425 -2.789 1.00 83.19 222 TYR A C 1
ATOM 1716 O O . TYR A 1 222 ? 18.340 -10.154 -3.231 1.00 83.19 222 TYR A O 1
ATOM 1724 N N . PHE A 1 223 ? 16.625 -11.595 -2.990 1.00 80.12 223 PHE A N 1
ATOM 1725 C CA . PHE A 1 223 ? 17.143 -12.593 -3.912 1.00 80.12 223 PHE A CA 1
ATOM 1726 C C . PHE A 1 223 ? 16.542 -12.387 -5.305 1.00 80.12 223 PHE A C 1
ATOM 1728 O O . PHE A 1 223 ? 15.326 -12.486 -5.498 1.00 80.12 223 PHE A O 1
ATOM 1735 N N . ILE A 1 224 ? 17.405 -12.101 -6.280 1.00 79.25 224 ILE A N 1
ATOM 1736 C CA . ILE A 1 224 ? 17.043 -11.919 -7.688 1.00 79.25 224 ILE A CA 1
ATOM 1737 C C . ILE A 1 224 ? 17.747 -12.998 -8.505 1.00 79.25 224 ILE A C 1
ATOM 1739 O O . ILE A 1 224 ? 18.970 -13.127 -8.472 1.00 79.25 224 ILE A O 1
ATOM 1743 N N . ILE A 1 225 ? 16.975 -13.776 -9.257 1.00 81.38 225 ILE A N 1
ATOM 1744 C CA . ILE A 1 225 ? 17.509 -14.839 -10.110 1.00 81.38 225 ILE A CA 1
ATOM 1745 C C . ILE A 1 225 ? 18.259 -14.216 -11.290 1.00 81.38 225 ILE A C 1
ATOM 1747 O O . ILE A 1 225 ? 17.732 -13.338 -11.972 1.00 81.38 225 ILE A O 1
ATOM 1751 N N . LEU A 1 226 ? 19.484 -14.683 -11.539 1.00 78.06 226 LEU A N 1
ATOM 1752 C CA . LEU A 1 226 ? 20.268 -14.262 -12.693 1.00 78.06 226 LEU A CA 1
ATOM 1753 C C . LEU A 1 226 ? 19.928 -15.141 -13.905 1.00 78.06 226 LEU A C 1
ATOM 1755 O O . LEU A 1 226 ? 19.747 -16.352 -13.752 1.00 78.06 226 LEU A O 1
ATOM 1759 N N . PRO A 1 227 ? 19.849 -14.561 -15.115 1.00 79.19 227 PRO A N 1
ATOM 1760 C CA . PRO A 1 227 ? 19.673 -15.349 -16.325 1.00 79.19 227 PRO A CA 1
ATOM 1761 C C . PRO A 1 227 ? 20.904 -16.233 -16.564 1.00 79.19 227 PRO A C 1
ATOM 1763 O O . PRO A 1 227 ? 22.041 -15.779 -16.429 1.00 79.19 227 PRO A O 1
ATOM 1766 N N . CYS A 1 228 ? 20.677 -17.489 -16.950 1.00 70.25 228 CYS A N 1
ATOM 1767 C CA . CYS A 1 228 ? 21.740 -18.352 -17.453 1.00 70.25 228 CYS A CA 1
ATOM 1768 C C . CYS A 1 228 ? 22.181 -17.895 -18.854 1.00 70.25 228 CYS A C 1
ATOM 1770 O O . CYS A 1 228 ? 21.462 -17.147 -19.522 1.00 70.25 228 CYS A O 1
ATOM 1772 N N . ALA A 1 229 ? 23.347 -18.352 -19.315 1.00 74.50 229 ALA A N 1
ATOM 1773 C CA . ALA A 1 229 ? 23.880 -17.979 -20.628 1.00 74.50 229 ALA A CA 1
ATOM 1774 C C . ALA A 1 229 ? 22.908 -18.321 -21.772 1.00 74.50 229 ALA A C 1
ATOM 1776 O O . ALA A 1 229 ? 22.798 -17.574 -22.738 1.00 74.50 229 ALA A O 1
ATOM 1777 N N . GLU A 1 230 ? 22.133 -19.396 -21.624 1.00 76.25 230 GLU A N 1
ATOM 1778 C CA . GLU A 1 230 ? 21.115 -19.837 -22.579 1.00 76.25 230 GLU A CA 1
ATOM 1779 C C . GLU A 1 230 ? 19.926 -18.863 -22.690 1.00 76.25 230 GLU A C 1
ATOM 1781 O O . GLU A 1 230 ? 19.219 -18.858 -23.697 1.00 76.25 230 GLU A O 1
ATOM 1786 N N . ASN A 1 231 ? 19.705 -18.023 -21.673 1.00 73.50 231 ASN A N 1
ATOM 1787 C CA . ASN A 1 231 ? 18.612 -17.049 -21.636 1.00 73.50 231 ASN A CA 1
ATOM 1788 C C . ASN A 1 231 ? 18.997 -15.703 -22.275 1.00 73.50 231 ASN A C 1
ATOM 1790 O O . ASN A 1 231 ? 18.125 -14.859 -22.502 1.00 73.50 231 ASN A O 1
ATOM 1794 N N . VAL A 1 232 ? 20.285 -15.475 -22.553 1.00 75.12 232 VAL A N 1
ATOM 1795 C CA . VAL A 1 232 ? 20.775 -14.228 -23.148 1.00 75.12 232 VAL A CA 1
ATOM 1796 C C . VAL A 1 232 ? 20.590 -14.285 -24.664 1.00 75.12 232 VAL A C 1
ATOM 1798 O O . VAL A 1 232 ? 21.098 -15.178 -25.336 1.00 75.12 232 VAL A O 1
ATOM 1801 N N . ARG A 1 233 ? 19.853 -13.318 -25.221 1.00 81.56 233 ARG A N 1
ATOM 1802 C CA . ARG A 1 233 ? 19.689 -13.160 -26.673 1.00 81.56 233 ARG A CA 1
ATOM 1803 C C . ARG A 1 233 ? 20.543 -12.003 -27.164 1.00 81.56 233 ARG A C 1
ATOM 1805 O O . ARG A 1 233 ? 20.315 -10.858 -26.777 1.00 81.56 233 ARG A O 1
ATOM 1812 N N . GLU A 1 234 ? 21.483 -12.297 -28.050 1.00 83.06 234 GLU A N 1
ATOM 1813 C CA . GLU A 1 234 ? 22.333 -11.285 -28.669 1.00 83.06 234 GLU A CA 1
ATOM 1814 C C . GLU A 1 234 ? 21.659 -10.731 -29.927 1.00 83.06 234 GLU A C 1
ATOM 1816 O O . GLU A 1 234 ? 21.635 -11.362 -30.983 1.00 83.06 234 GLU A O 1
ATOM 1821 N N . PHE A 1 235 ? 21.086 -9.535 -29.807 1.00 89.06 235 PHE A N 1
ATOM 1822 C CA . PHE A 1 235 ? 20.554 -8.782 -30.938 1.00 89.06 235 PHE A CA 1
ATOM 1823 C C . PHE A 1 235 ? 21.470 -7.600 -31.241 1.00 89.06 235 PHE A C 1
ATOM 1825 O O . PHE A 1 235 ? 21.803 -6.815 -30.353 1.00 89.06 235 PHE A O 1
ATOM 1832 N N . GLN A 1 236 ? 21.858 -7.456 -32.505 1.00 90.06 236 GLN A N 1
ATOM 1833 C CA . GLN A 1 236 ? 22.658 -6.323 -32.954 1.00 90.06 236 GLN A CA 1
ATOM 1834 C C . GLN A 1 236 ? 21.740 -5.164 -33.342 1.00 90.06 236 GLN A C 1
ATOM 1836 O O . GLN A 1 236 ? 20.900 -5.296 -34.232 1.00 90.06 236 GLN A O 1
ATOM 1841 N N . PHE A 1 237 ? 21.925 -4.020 -32.688 1.00 88.56 237 PHE A N 1
ATOM 1842 C CA . PHE A 1 237 ? 21.235 -2.774 -33.009 1.00 88.56 237 PHE A CA 1
ATOM 1843 C C . PHE A 1 237 ? 22.257 -1.696 -33.391 1.00 88.56 237 PHE A C 1
ATOM 1845 O O . PHE A 1 237 ? 23.313 -1.611 -32.757 1.00 88.56 237 PHE A O 1
ATOM 1852 N N . PRO A 1 238 ? 21.975 -0.856 -34.403 1.00 87.12 238 PRO A N 1
ATOM 1853 C CA . PRO A 1 238 ? 22.815 0.296 -34.697 1.00 87.12 238 PRO A CA 1
ATOM 1854 C C . PRO A 1 238 ? 22.773 1.298 -33.533 1.00 87.12 238 PRO A C 1
ATOM 1856 O O . PRO A 1 238 ? 21.718 1.548 -32.951 1.00 87.12 238 PRO A O 1
ATOM 1859 N N . SER A 1 239 ? 23.924 1.885 -33.200 1.00 87.88 239 SER A N 1
ATOM 1860 C CA . SER A 1 239 ? 24.014 2.897 -32.141 1.00 87.88 239 SER A CA 1
ATOM 1861 C C . SER A 1 239 ? 23.312 4.187 -32.556 1.00 87.88 239 SER A C 1
ATOM 1863 O O . SER A 1 239 ? 23.633 4.762 -33.597 1.00 87.88 239 SER A O 1
ATOM 1865 N N . PHE A 1 240 ? 22.420 4.688 -31.701 1.00 85.12 240 PHE A N 1
ATOM 1866 C CA . PHE A 1 240 ? 21.750 5.973 -31.905 1.00 85.12 240 PHE A CA 1
ATOM 1867 C C . PHE A 1 240 ? 22.714 7.173 -31.835 1.00 85.12 240 PHE A C 1
ATOM 1869 O O . PHE A 1 240 ? 22.453 8.198 -32.454 1.00 85.12 240 PHE A O 1
ATOM 1876 N N . ILE A 1 241 ? 23.859 7.043 -31.152 1.00 85.88 241 ILE A N 1
ATOM 1877 C CA . ILE A 1 241 ? 24.865 8.117 -31.014 1.00 85.88 241 ILE A CA 1
ATOM 1878 C C . ILE A 1 241 ? 25.621 8.341 -32.330 1.00 85.88 241 ILE A C 1
ATOM 1880 O O . ILE A 1 241 ? 25.960 9.467 -32.677 1.00 85.88 241 ILE A O 1
ATOM 1884 N N . ASN A 1 242 ? 25.841 7.270 -33.094 1.00 83.62 242 ASN A N 1
ATOM 1885 C CA . ASN A 1 242 ? 26.605 7.317 -34.342 1.00 83.62 242 ASN A CA 1
ATOM 1886 C C . ASN A 1 242 ? 25.722 7.595 -35.567 1.00 83.62 242 ASN A C 1
ATOM 1888 O O . ASN A 1 242 ? 26.184 7.465 -36.702 1.00 83.62 242 ASN A O 1
ATOM 1892 N N . LEU A 1 243 ? 24.445 7.930 -35.363 1.00 84.81 243 LEU A N 1
ATOM 1893 C CA . LEU A 1 243 ? 23.564 8.287 -36.465 1.00 84.81 243 LEU A CA 1
ATOM 1894 C C . LEU A 1 243 ? 24.008 9.608 -37.109 1.00 84.81 243 LEU A C 1
ATOM 1896 O O . LEU A 1 243 ? 24.515 10.490 -36.408 1.00 84.81 243 LEU A O 1
ATOM 1900 N N . PRO A 1 244 ? 23.788 9.776 -38.427 1.00 86.69 244 PRO A N 1
ATOM 1901 C CA . PRO A 1 244 ? 24.082 11.023 -39.124 1.00 86.69 244 PRO A CA 1
ATOM 1902 C C . PRO A 1 244 ? 23.438 12.225 -38.431 1.00 86.69 244 PRO A C 1
ATOM 1904 O O . PRO A 1 244 ? 22.325 12.116 -37.918 1.00 86.69 244 PRO A O 1
ATOM 1907 N N . SER A 1 245 ? 24.078 13.395 -38.500 1.00 79.62 245 SER A N 1
ATOM 1908 C CA . SER A 1 245 ? 23.605 14.631 -37.850 1.00 79.62 245 SER A CA 1
ATOM 1909 C C . SER A 1 245 ? 22.175 15.037 -38.233 1.00 79.62 245 SER A C 1
ATOM 1911 O O . SER A 1 245 ? 21.531 15.761 -37.489 1.00 79.62 245 SER A O 1
ATOM 1913 N N . LEU A 1 246 ? 21.658 14.546 -39.366 1.00 78.75 246 LEU A N 1
ATOM 1914 C CA . LEU A 1 246 ? 20.274 14.747 -39.808 1.00 78.75 246 LEU A CA 1
ATOM 1915 C C . LEU A 1 246 ? 19.234 13.992 -38.954 1.00 78.75 246 LEU A C 1
ATOM 1917 O O . LEU A 1 246 ? 18.072 14.382 -38.927 1.00 78.75 246 LEU A O 1
ATOM 1921 N N . MET A 1 247 ? 19.632 12.905 -38.289 1.00 77.81 247 MET A N 1
ATOM 1922 C CA . MET A 1 247 ? 18.767 12.082 -37.430 1.00 77.81 247 MET A CA 1
ATOM 1923 C C . MET A 1 247 ? 19.024 12.312 -35.937 1.00 77.81 247 MET A C 1
ATOM 1925 O O . MET A 1 247 ? 18.352 11.705 -35.105 1.00 77.81 247 MET A O 1
ATOM 1929 N N . GLN A 1 248 ? 19.989 13.170 -35.598 1.00 83.31 248 GLN A N 1
ATOM 1930 C CA . GLN A 1 248 ? 20.217 13.597 -34.224 1.00 83.31 248 GLN A CA 1
ATOM 1931 C C . GLN A 1 248 ? 19.172 14.649 -33.829 1.00 83.31 248 GLN A C 1
ATOM 1933 O O . GLN A 1 248 ? 18.837 15.512 -34.648 1.00 83.31 248 GLN A O 1
ATOM 1938 N N . PRO A 1 249 ? 18.647 14.602 -32.593 1.00 85.50 249 PRO A N 1
ATOM 1939 C CA . PRO A 1 249 ? 17.708 15.604 -32.121 1.00 85.50 249 PRO A CA 1
ATOM 1940 C C . PRO A 1 249 ? 18.383 16.976 -32.063 1.00 85.50 249 PRO A C 1
ATOM 1942 O O . PRO A 1 249 ? 19.536 17.112 -31.654 1.00 85.50 249 PRO A O 1
ATOM 1945 N N . ASN A 1 250 ? 17.652 18.010 -32.466 1.00 89.00 250 ASN A N 1
ATOM 1946 C CA . ASN A 1 250 ? 18.114 19.387 -32.319 1.00 89.00 250 ASN A CA 1
ATOM 1947 C C . ASN A 1 250 ? 17.875 19.911 -30.888 1.00 89.00 250 ASN A C 1
ATOM 1949 O O . ASN A 1 250 ? 17.095 19.346 -30.121 1.00 89.00 250 ASN A O 1
ATOM 1953 N N . GLU A 1 251 ? 18.501 21.035 -30.532 1.00 88.81 251 GLU A N 1
ATOM 1954 C CA . GLU A 1 251 ? 18.373 21.631 -29.189 1.00 88.81 251 GLU A CA 1
ATOM 1955 C C . GLU A 1 251 ? 16.916 21.950 -28.808 1.00 88.81 251 GLU A C 1
ATOM 1957 O O . GLU A 1 251 ? 16.519 21.790 -27.656 1.00 88.81 251 GLU A O 1
ATOM 1962 N N . LYS A 1 252 ? 16.084 22.345 -29.782 1.00 88.06 252 LYS A N 1
ATOM 1963 C CA . LYS A 1 252 ? 14.659 22.642 -29.555 1.00 88.06 252 LYS A CA 1
ATOM 1964 C C . LYS A 1 252 ? 13.845 21.380 -29.256 1.00 88.06 252 LYS A C 1
ATOM 1966 O O . LYS A 1 252 ? 12.938 21.416 -28.431 1.00 88.06 252 LYS A O 1
ATOM 1971 N N . GLN A 1 253 ? 14.161 20.275 -29.923 1.00 88.00 253 GLN A N 1
ATOM 1972 C CA . GLN A 1 253 ? 13.558 18.960 -29.726 1.00 88.00 253 GLN A CA 1
ATOM 1973 C C . GLN A 1 253 ? 13.956 18.376 -28.374 1.00 88.00 253 GLN A C 1
ATOM 1975 O O . GLN A 1 253 ? 13.089 17.874 -27.662 1.00 88.00 253 GLN A O 1
ATOM 1980 N N . GLN A 1 254 ? 15.231 18.508 -28.000 1.00 88.62 254 GLN A N 1
ATOM 1981 C CA . GLN A 1 254 ? 15.727 18.090 -26.692 1.00 88.62 254 GLN A CA 1
ATOM 1982 C C . GLN A 1 254 ? 15.036 18.872 -25.570 1.00 88.62 254 GLN A C 1
ATOM 1984 O O . GLN A 1 254 ? 14.439 18.270 -24.685 1.00 88.62 254 GLN A O 1
ATOM 1989 N N . HIS A 1 255 ? 15.001 20.204 -25.667 1.00 87.81 255 HIS A N 1
ATOM 1990 C CA . HIS A 1 255 ? 14.333 21.053 -24.681 1.00 87.81 255 HIS A CA 1
ATOM 1991 C C . HIS A 1 255 ? 12.832 20.735 -24.542 1.00 87.81 255 HIS A C 1
ATOM 1993 O O . HIS A 1 255 ? 12.300 20.686 -23.433 1.00 87.81 255 HIS A O 1
ATOM 1999 N N . ALA A 1 256 ? 12.135 20.483 -25.656 1.00 87.06 256 ALA A N 1
ATOM 2000 C CA . ALA A 1 256 ? 10.728 20.084 -25.626 1.00 87.06 256 ALA A CA 1
ATOM 2001 C C . ALA A 1 256 ? 10.520 18.707 -24.963 1.00 87.06 256 ALA A C 1
ATOM 2003 O O . ALA A 1 256 ? 9.545 18.523 -24.233 1.00 87.06 256 ALA A O 1
ATOM 2004 N N . ALA A 1 257 ? 11.434 17.755 -25.182 1.00 86.38 257 ALA A N 1
ATOM 2005 C CA . ALA A 1 257 ? 11.399 16.439 -24.547 1.00 86.38 257 ALA A CA 1
ATOM 2006 C C . ALA A 1 257 ? 11.703 16.513 -23.040 1.00 86.38 257 ALA A C 1
ATOM 2008 O O . ALA A 1 257 ? 10.985 15.908 -22.248 1.00 86.38 257 ALA A O 1
ATOM 2009 N N . ASP A 1 258 ? 12.692 17.307 -22.626 1.00 84.00 258 ASP A N 1
ATOM 2010 C CA . ASP A 1 258 ? 13.042 17.496 -21.212 1.00 84.00 258 ASP A CA 1
ATOM 2011 C C . ASP A 1 258 ? 11.870 18.101 -20.426 1.00 84.00 258 ASP A C 1
ATOM 2013 O O . ASP A 1 258 ? 11.525 17.641 -19.336 1.00 84.00 258 ASP A O 1
ATOM 2017 N N . LYS A 1 259 ? 11.190 19.085 -21.023 1.00 83.62 259 LYS A N 1
ATOM 2018 C CA . LYS A 1 259 ? 9.989 19.717 -20.465 1.00 83.62 259 LYS A CA 1
ATOM 2019 C C . LYS A 1 259 ? 8.814 18.738 -20.333 1.00 83.62 259 LYS A C 1
ATOM 2021 O O . LYS A 1 259 ? 8.027 18.851 -19.397 1.00 83.62 259 LYS A O 1
ATOM 2026 N N . LEU A 1 260 ? 8.708 17.757 -21.235 1.00 81.19 260 LEU A N 1
ATOM 2027 C CA . LEU A 1 260 ? 7.732 16.668 -21.137 1.00 81.19 260 LEU A CA 1
ATOM 2028 C C . LEU A 1 260 ? 8.082 15.690 -20.005 1.00 81.19 260 LEU A C 1
ATOM 2030 O O . LEU A 1 260 ? 7.198 15.281 -19.261 1.00 81.19 260 LEU A O 1
ATOM 2034 N N . VAL A 1 261 ? 9.355 15.318 -19.854 1.00 80.38 261 VAL A N 1
ATOM 2035 C CA . VAL A 1 261 ? 9.796 14.405 -18.785 1.00 80.38 261 VAL A CA 1
ATOM 2036 C C . VAL A 1 261 ? 9.573 15.033 -17.408 1.00 80.38 261 VAL A C 1
ATOM 2038 O O . VAL A 1 261 ? 9.041 14.370 -16.525 1.00 80.38 261 VAL A O 1
ATOM 2041 N N . GLN A 1 262 ? 9.880 16.325 -17.248 1.00 76.06 262 GLN A N 1
ATOM 2042 C CA . GLN A 1 262 ? 9.606 17.078 -16.014 1.00 76.06 262 GLN A CA 1
ATOM 2043 C C . GLN A 1 262 ? 8.110 17.139 -15.665 1.00 76.06 262 GLN A C 1
ATOM 2045 O O . GLN A 1 262 ? 7.754 17.230 -14.495 1.00 76.06 262 GLN A O 1
ATOM 2050 N N . MET A 1 263 ? 7.231 17.075 -16.670 1.00 70.62 263 MET A N 1
ATOM 2051 C CA . MET A 1 263 ? 5.777 17.046 -16.490 1.00 70.62 263 MET A CA 1
ATOM 2052 C C . MET A 1 263 ? 5.254 15.660 -16.060 1.00 70.62 263 MET A C 1
ATOM 2054 O O . MET A 1 263 ? 4.217 15.584 -15.407 1.00 70.62 263 MET A O 1
ATOM 2058 N N . LEU A 1 264 ? 5.926 14.567 -16.439 1.00 67.31 264 LEU A N 1
ATOM 2059 C CA . LEU A 1 264 ? 5.433 13.186 -16.303 1.00 67.31 264 LEU A CA 1
ATOM 2060 C C . LEU A 1 264 ? 5.933 12.442 -15.049 1.00 67.31 264 LEU A C 1
ATOM 2062 O O . LEU A 1 264 ? 5.853 11.213 -15.007 1.00 67.31 264 LEU A O 1
ATOM 2066 N N . ASP A 1 265 ? 6.436 13.142 -14.032 1.00 59.66 265 ASP A N 1
ATOM 2067 C CA . ASP A 1 265 ? 6.867 12.505 -12.781 1.00 59.66 265 ASP A CA 1
ATOM 2068 C C . ASP A 1 265 ? 5.653 11.969 -11.989 1.00 59.66 265 ASP A C 1
ATOM 2070 O O . ASP A 1 265 ? 4.840 12.728 -11.457 1.00 59.66 265 ASP A O 1
ATOM 2074 N N . LEU A 1 266 ? 5.481 10.642 -11.976 1.00 60.53 266 LEU A N 1
ATOM 2075 C CA . LEU A 1 266 ? 4.298 9.938 -11.466 1.00 60.53 266 LEU A CA 1
ATOM 2076 C C . LEU A 1 266 ? 4.710 8.808 -10.502 1.00 60.53 266 LEU A C 1
ATOM 2078 O O . LEU A 1 266 ? 5.098 7.721 -10.933 1.00 60.53 266 LEU A O 1
ATOM 2082 N N . ALA A 1 267 ? 4.554 9.013 -9.189 1.00 38.66 267 ALA A N 1
ATOM 2083 C CA . ALA A 1 267 ? 4.631 7.941 -8.184 1.00 38.66 267 ALA A CA 1
ATOM 2084 C C . ALA A 1 267 ? 3.238 7.266 -7.988 1.00 38.66 267 ALA A C 1
ATOM 2086 O O . ALA A 1 267 ? 2.257 7.991 -7.815 1.00 38.66 267 ALA A O 1
ATOM 2087 N N . PRO A 1 268 ? 3.090 5.915 -8.017 1.00 46.50 268 PRO A N 1
ATOM 2088 C CA . PRO A 1 268 ? 1.786 5.231 -8.201 1.00 46.50 268 PRO A CA 1
ATOM 2089 C C . PRO A 1 268 ? 1.276 4.578 -6.872 1.00 46.50 268 PRO A C 1
ATOM 2091 O O . PRO A 1 268 ? 1.878 4.883 -5.840 1.00 46.50 268 PRO A O 1
ATOM 2094 N N . PRO A 1 269 ? 0.278 3.634 -6.792 1.00 49.34 269 PRO A N 1
ATOM 2095 C CA . PRO A 1 269 ? -0.523 2.943 -7.838 1.00 49.34 269 PRO A CA 1
ATOM 2096 C C . PRO A 1 269 ? -2.008 2.568 -7.491 1.00 49.34 269 PRO A C 1
ATOM 2098 O O . PRO A 1 269 ? -2.477 2.732 -6.366 1.00 49.34 269 PRO A O 1
ATOM 2101 N N . GLY A 1 270 ? -2.722 1.897 -8.423 1.00 36.47 270 GLY A N 1
ATOM 2102 C CA . GLY A 1 270 ? -3.992 1.188 -8.147 1.00 36.47 270 GLY A CA 1
ATOM 2103 C C . GLY A 1 270 ? -4.240 -0.094 -8.976 1.00 36.47 270 GLY A C 1
ATOM 2104 O O . GLY A 1 270 ? -4.274 -0.056 -10.201 1.00 36.47 270 GLY A O 1
ATOM 2105 N N . LYS A 1 271 ? -4.462 -1.243 -8.305 1.00 47.47 271 LYS A N 1
ATOM 2106 C CA . LYS A 1 271 ? -4.875 -2.549 -8.882 1.00 47.47 271 LYS A CA 1
ATOM 2107 C C . LYS A 1 271 ? -6.333 -2.865 -8.495 1.00 47.47 271 LYS A C 1
ATOM 2109 O O . LYS A 1 271 ? -6.557 -3.336 -7.385 1.00 47.47 271 LYS A O 1
ATOM 2114 N N . GLN A 1 272 ? -7.322 -2.642 -9.374 1.00 51.25 272 GLN A N 1
ATOM 2115 C CA . GLN A 1 272 ? -8.747 -2.909 -9.046 1.00 51.25 272 GLN A CA 1
ATOM 2116 C C . GLN A 1 272 ? -9.613 -3.566 -10.135 1.00 51.25 272 GLN A C 1
ATOM 2118 O O . GLN A 1 272 ? -10.693 -4.071 -9.835 1.00 51.25 272 GLN A O 1
ATOM 2123 N N . ARG A 1 273 ? -9.151 -3.649 -11.386 1.00 46.53 273 ARG A N 1
ATOM 2124 C CA . ARG A 1 273 ? -9.971 -4.155 -12.505 1.00 46.53 273 ARG A CA 1
ATOM 2125 C C . ARG A 1 273 ? -10.331 -5.646 -12.403 1.00 46.53 273 ARG A C 1
ATOM 2127 O O . ARG A 1 273 ? -11.387 -6.054 -12.872 1.00 46.53 273 ARG A O 1
ATOM 2134 N N . TYR A 1 274 ? -9.472 -6.452 -11.779 1.00 47.81 274 TYR A N 1
ATOM 2135 C CA . TYR A 1 274 ? -9.622 -7.911 -11.756 1.00 47.81 274 TYR A CA 1
ATOM 2136 C C . TYR A 1 274 ? -10.833 -8.380 -10.934 1.00 47.81 274 TYR A C 1
ATOM 2138 O O . TYR A 1 274 ? -11.609 -9.210 -11.398 1.00 47.81 274 TYR A O 1
ATOM 2146 N N . TYR A 1 275 ? -11.044 -7.813 -9.743 1.00 54.56 275 TYR A N 1
ATOM 2147 C CA . TYR A 1 275 ? -12.087 -8.292 -8.828 1.00 54.56 275 TYR A CA 1
ATOM 2148 C C . TYR A 1 275 ? -13.502 -7.863 -9.237 1.00 54.56 275 TYR A C 1
ATOM 2150 O O . TYR A 1 275 ? -14.449 -8.608 -9.009 1.00 54.56 275 TYR A O 1
ATOM 2158 N N . ARG A 1 276 ? -13.654 -6.708 -9.899 1.00 56.03 276 ARG A N 1
ATOM 2159 C CA . ARG A 1 276 ? -14.965 -6.199 -10.338 1.00 56.03 276 ARG A CA 1
ATOM 2160 C C . ARG A 1 276 ? -15.523 -6.955 -11.547 1.00 56.03 276 ARG A C 1
ATOM 2162 O O . ARG A 1 276 ? -16.727 -7.143 -11.650 1.00 56.03 276 ARG A O 1
ATOM 2169 N N . TYR A 1 277 ? -14.652 -7.422 -12.442 1.00 53.78 277 TYR A N 1
ATOM 2170 C CA . TYR A 1 277 ? -15.071 -8.215 -13.601 1.00 53.78 277 TYR A CA 1
ATOM 2171 C C . TYR A 1 277 ? -15.528 -9.630 -13.212 1.00 53.78 277 TYR A C 1
ATOM 2173 O O . TYR A 1 277 ? -16.453 -10.162 -13.821 1.00 53.78 277 TYR A O 1
ATOM 2181 N N . LEU A 1 278 ? -14.919 -10.222 -12.178 1.00 58.00 278 LEU A N 1
ATOM 2182 C CA . LEU A 1 278 ? -15.312 -11.542 -11.681 1.00 58.00 278 LEU A CA 1
ATOM 2183 C C . LEU A 1 278 ? -16.735 -11.552 -11.096 1.00 58.00 278 LEU A C 1
ATOM 2185 O O . LEU A 1 278 ? -17.484 -12.468 -11.412 1.00 58.00 278 LEU A O 1
ATOM 2189 N N . ASP A 1 279 ? -17.120 -10.526 -10.326 1.00 62.28 279 ASP A N 1
ATOM 2190 C CA . ASP A 1 279 ? -18.482 -10.381 -9.763 1.00 62.28 279 ASP A CA 1
ATOM 2191 C C . ASP A 1 279 ? -19.548 -10.197 -10.859 1.00 62.28 279 ASP A C 1
ATOM 2193 O O . ASP A 1 279 ? -20.631 -10.771 -10.813 1.00 62.28 279 ASP A O 1
ATOM 2197 N N . LEU A 1 280 ? -19.224 -9.440 -11.911 1.00 61.78 280 LEU A N 1
ATOM 2198 C CA . LEU A 1 280 ? -20.141 -9.222 -13.033 1.00 61.78 280 LEU A CA 1
ATOM 2199 C C . LEU A 1 280 ? -20.347 -10.485 -13.880 1.00 61.78 280 LEU A C 1
ATOM 2201 O O . LEU A 1 280 ? -21.465 -10.755 -14.318 1.00 61.78 280 LEU A O 1
ATOM 2205 N N . LYS A 1 281 ? -19.284 -11.270 -14.0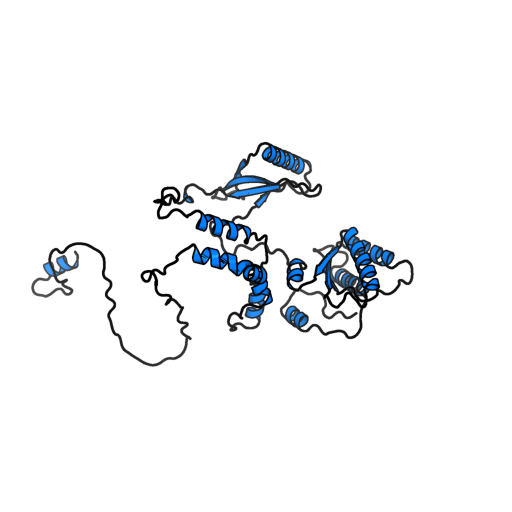91 1.00 59.03 281 LYS A N 1
ATOM 2206 C CA . LYS A 1 281 ? -19.347 -12.510 -14.875 1.00 59.03 281 LYS A CA 1
ATOM 2207 C C . LYS A 1 281 ? -19.991 -13.667 -14.106 1.00 59.03 281 LYS A C 1
ATOM 2209 O O . LYS A 1 281 ? -20.548 -14.560 -14.738 1.00 59.03 281 LYS A O 1
ATOM 2214 N N . SER A 1 282 ? -19.923 -13.668 -12.772 1.00 62.44 282 SER A N 1
ATOM 2215 C CA . SER A 1 282 ? -20.590 -14.698 -11.969 1.00 62.44 282 SER A CA 1
ATOM 2216 C C . SER A 1 282 ? -22.114 -14.534 -11.984 1.00 62.44 282 SER A C 1
ATOM 2218 O O . SER A 1 282 ? -22.831 -15.521 -12.120 1.00 62.44 282 SER A O 1
ATOM 2220 N N . LYS A 1 283 ? -22.603 -13.288 -11.964 1.00 67.50 283 LYS A N 1
ATOM 2221 C CA . LYS A 1 283 ? -24.039 -12.959 -11.984 1.00 67.50 283 LYS A CA 1
ATOM 2222 C C . LYS A 1 283 ? -24.684 -13.077 -13.362 1.00 67.50 283 LYS A C 1
ATOM 2224 O O . LYS A 1 283 ? -25.863 -13.409 -13.467 1.00 67.50 283 LYS A O 1
ATOM 2229 N N . HIS A 1 284 ? -23.922 -12.824 -14.424 1.00 68.75 284 HIS A N 1
ATOM 2230 C CA . HIS A 1 284 ? -24.414 -12.918 -15.792 1.00 68.75 284 HIS A CA 1
ATOM 2231 C C . HIS A 1 284 ? -23.373 -13.589 -16.704 1.00 68.75 284 HIS A C 1
ATOM 2233 O O . HIS A 1 284 ? -22.457 -12.913 -17.183 1.00 68.75 284 HIS A O 1
ATOM 2239 N N . PRO A 1 285 ? -23.520 -14.899 -16.990 1.00 66.38 285 PRO A N 1
ATOM 2240 C CA . PRO A 1 285 ? -22.575 -15.653 -17.819 1.00 66.38 285 PRO A CA 1
ATOM 2241 C C . PRO A 1 285 ? -22.371 -15.060 -19.223 1.00 66.38 285 PRO A C 1
ATOM 2243 O O . PRO A 1 285 ? -21.264 -15.133 -19.758 1.00 66.38 285 PRO A O 1
ATOM 2246 N N . ASP A 1 286 ? -23.416 -14.422 -19.767 1.00 63.22 286 ASP A N 1
ATOM 2247 C CA . ASP A 1 286 ? -23.481 -13.906 -21.142 1.00 63.22 286 ASP A CA 1
ATOM 2248 C C . ASP A 1 286 ? -23.326 -12.375 -21.248 1.00 63.22 286 ASP A C 1
ATOM 2250 O O . ASP A 1 286 ? -23.480 -11.804 -22.329 1.00 63.22 286 ASP A O 1
ATOM 2254 N N . VAL A 1 287 ? -23.029 -11.669 -20.147 1.00 53.97 287 VAL A N 1
ATOM 2255 C CA . VAL A 1 287 ? -22.837 -10.209 -20.193 1.00 53.97 287 VAL A CA 1
ATOM 2256 C C . VAL A 1 287 ? -21.478 -9.871 -20.805 1.00 53.97 287 VAL A C 1
ATOM 2258 O O . VAL A 1 287 ? -20.416 -10.234 -20.289 1.00 53.97 287 VAL A O 1
ATOM 2261 N N . ALA A 1 288 ? -21.519 -9.129 -21.915 1.00 61.62 288 ALA A N 1
ATOM 2262 C CA . ALA A 1 288 ? -20.345 -8.509 -22.512 1.00 61.62 288 ALA A CA 1
ATOM 2263 C C . ALA A 1 288 ? -19.635 -7.615 -21.484 1.00 61.62 288 ALA A C 1
ATOM 2265 O O . ALA A 1 288 ? -20.272 -7.025 -20.612 1.00 61.62 288 ALA A O 1
ATOM 2266 N N . VAL A 1 289 ? -18.306 -7.515 -21.583 1.00 56.12 289 VAL A N 1
ATOM 2267 C CA . VAL A 1 289 ? -17.488 -6.723 -20.651 1.00 56.12 289 VAL A CA 1
ATOM 2268 C C . VAL A 1 289 ? -18.082 -5.310 -20.532 1.00 56.12 289 VAL A C 1
ATOM 2270 O O . VAL A 1 289 ? -18.125 -4.606 -21.543 1.00 56.12 289 VAL A O 1
ATOM 2273 N N . PRO A 1 290 ? -18.547 -4.880 -19.341 1.00 58.72 290 PRO A N 1
ATOM 2274 C CA . PRO A 1 290 ? -19.154 -3.567 -19.209 1.00 58.72 290 PRO A CA 1
ATOM 2275 C C . PRO A 1 290 ? -18.130 -2.462 -19.509 1.00 58.72 290 PRO A C 1
ATOM 2277 O O . PRO A 1 290 ? -16.928 -2.657 -19.278 1.00 58.72 290 PRO A O 1
ATOM 2280 N N . PRO A 1 291 ? -18.585 -1.305 -20.022 1.00 60.19 291 PRO A N 1
ATOM 2281 C CA . PRO A 1 291 ? -17.719 -0.156 -20.256 1.00 60.19 291 PRO A CA 1
ATOM 2282 C C . PRO A 1 291 ? -17.022 0.279 -18.956 1.00 60.19 291 PRO A C 1
ATOM 2284 O O . PRO A 1 291 ? -17.530 0.058 -17.856 1.00 60.19 291 PRO A O 1
ATOM 2287 N N . LEU A 1 292 ? -15.819 0.849 -19.087 1.00 53.84 292 LEU A N 1
ATOM 2288 C CA . LEU A 1 292 ? -14.999 1.285 -17.952 1.00 53.84 292 LEU A CA 1
ATOM 2289 C C . LEU A 1 292 ? -15.780 2.259 -17.057 1.00 53.84 292 LEU A C 1
ATOM 2291 O O . LEU A 1 292 ? -16.307 3.257 -17.533 1.00 53.84 292 LEU A O 1
ATOM 2295 N N . ASP A 1 293 ? -15.826 1.966 -15.757 1.00 58.38 293 ASP A N 1
ATOM 2296 C CA . ASP A 1 293 ? -16.433 2.846 -14.756 1.00 58.38 293 ASP A CA 1
ATOM 2297 C C . ASP A 1 293 ? -15.622 4.146 -14.601 1.00 58.38 293 ASP A C 1
ATOM 2299 O O . ASP A 1 293 ? -14.388 4.100 -14.556 1.00 58.38 293 ASP A O 1
ATOM 2303 N N . GLU A 1 294 ? -16.292 5.293 -14.451 1.00 56.69 294 GLU A N 1
ATOM 2304 C CA . GLU A 1 294 ? -15.659 6.628 -14.408 1.00 56.69 294 GLU A CA 1
ATOM 2305 C C . GLU A 1 294 ? -14.602 6.762 -13.295 1.00 56.69 294 GLU A C 1
ATOM 2307 O O . GLU A 1 294 ? -13.601 7.466 -13.437 1.00 56.69 294 GLU A O 1
ATOM 2312 N N . THR A 1 295 ? -14.784 6.057 -12.174 1.00 54.69 295 THR A N 1
ATOM 2313 C CA . THR A 1 295 ? -13.818 6.045 -11.061 1.00 54.69 295 THR A CA 1
ATOM 2314 C C . THR A 1 295 ? -12.511 5.331 -11.422 1.00 54.69 295 THR A C 1
ATOM 2316 O O . THR A 1 295 ? -11.431 5.721 -10.974 1.00 54.69 295 THR A O 1
ATOM 2319 N N . LEU A 1 296 ? -12.590 4.312 -12.279 1.00 56.19 296 LEU A N 1
ATOM 2320 C CA . LEU A 1 296 ? -11.449 3.538 -12.758 1.00 56.19 296 LEU A CA 1
ATOM 2321 C C . LEU A 1 296 ? -10.752 4.230 -13.926 1.00 56.19 296 LEU A C 1
ATOM 2323 O O . LEU A 1 296 ? -9.526 4.148 -13.997 1.00 56.19 296 LEU A O 1
ATOM 2327 N N . GLN A 1 297 ? -11.492 4.946 -14.783 1.00 58.06 297 GLN A N 1
ATOM 2328 C CA . GLN A 1 297 ? -10.895 5.852 -15.773 1.00 58.06 297 GLN A CA 1
ATOM 2329 C C . GLN A 1 297 ? -9.988 6.862 -15.076 1.00 58.06 297 GLN A C 1
ATOM 2331 O O . GLN A 1 297 ? -8.801 6.890 -15.362 1.00 58.06 297 GLN A O 1
ATOM 2336 N N . LYS A 1 298 ? -10.475 7.544 -14.033 1.00 57.69 298 LYS A N 1
ATOM 2337 C CA . LYS A 1 298 ? -9.663 8.488 -13.239 1.00 57.69 298 LYS A CA 1
ATOM 2338 C C . LYS A 1 298 ? -8.418 7.884 -12.570 1.00 57.69 298 LYS A C 1
ATOM 2340 O O . LYS A 1 298 ? -7.536 8.631 -12.172 1.00 57.69 298 LYS A O 1
ATOM 2345 N N . THR A 1 299 ? -8.360 6.562 -12.397 1.00 55.31 299 THR A N 1
ATOM 2346 C CA . THR A 1 299 ? -7.238 5.871 -11.728 1.00 55.31 299 THR A CA 1
ATOM 2347 C C . THR A 1 299 ? -6.265 5.219 -12.721 1.00 55.31 299 THR A C 1
ATOM 2349 O O . THR A 1 299 ? -5.110 4.975 -12.384 1.00 55.31 299 THR A O 1
ATOM 2352 N N . THR A 1 300 ? -6.737 4.881 -13.925 1.00 54.69 300 THR A N 1
ATOM 2353 C CA . THR A 1 300 ? -5.969 4.152 -14.954 1.00 54.69 300 THR A CA 1
ATOM 2354 C C . THR A 1 300 ? -5.515 5.076 -16.080 1.00 54.69 300 THR A C 1
ATOM 2356 O O . THR A 1 300 ? -4.491 4.824 -16.711 1.00 54.69 300 THR A O 1
ATOM 2359 N N . GLU A 1 301 ? -6.289 6.122 -16.353 1.00 64.06 301 GLU A N 1
ATOM 2360 C CA . GLU A 1 301 ? -5.958 7.157 -17.319 1.00 64.06 301 GLU A CA 1
ATOM 2361 C C . GLU A 1 301 ? -5.091 8.233 -16.645 1.00 64.06 301 GLU A C 1
ATOM 2363 O O . GLU A 1 301 ? -5.222 8.471 -15.440 1.00 64.06 301 GLU A O 1
ATOM 2368 N N . PRO A 1 302 ? -4.177 8.865 -17.400 1.00 61.69 302 PRO A N 1
ATOM 2369 C CA . PRO A 1 302 ? -3.413 10.007 -16.910 1.00 61.69 302 PRO A CA 1
ATOM 2370 C C . PRO A 1 302 ? -4.345 11.117 -16.410 1.00 61.69 302 PRO A C 1
ATOM 2372 O O . PRO A 1 302 ? -5.403 11.356 -16.994 1.00 61.69 302 PRO A O 1
ATOM 2375 N N . ASP A 1 303 ? -3.931 11.805 -15.345 1.00 64.00 303 ASP A N 1
ATOM 2376 C CA . ASP A 1 303 ? -4.718 12.868 -14.722 1.00 64.00 303 ASP A CA 1
ATOM 2377 C C . ASP A 1 303 ? -5.113 13.941 -15.753 1.00 64.00 303 ASP A C 1
ATOM 2379 O O . ASP A 1 303 ? -4.272 14.621 -16.353 1.00 64.00 303 ASP A O 1
ATOM 2383 N N . LEU A 1 304 ? -6.424 14.074 -15.968 1.00 68.06 304 LEU A N 1
ATOM 2384 C CA . LEU A 1 304 ? -7.006 14.982 -16.950 1.00 68.06 304 LEU A CA 1
ATOM 2385 C C . LEU A 1 304 ? -6.710 16.449 -16.616 1.00 68.06 304 LEU A C 1
ATOM 2387 O O . LEU A 1 304 ? -6.601 17.262 -17.537 1.00 68.06 304 LEU A O 1
ATOM 2391 N N . GLU A 1 305 ? -6.542 16.796 -15.335 1.00 66.12 305 GLU A N 1
ATOM 2392 C CA . GLU A 1 305 ? -6.173 18.152 -14.929 1.00 66.12 305 GLU A CA 1
ATOM 2393 C C . GLU A 1 305 ? -4.726 18.461 -15.329 1.00 66.12 305 GLU A C 1
ATOM 2395 O O . GLU A 1 305 ? -4.498 19.468 -16.005 1.00 66.12 305 GLU A O 1
ATOM 2400 N N . LEU A 1 306 ? -3.780 17.555 -15.048 1.00 65.69 306 LEU A N 1
ATOM 2401 C CA . LEU A 1 306 ? -2.380 17.677 -15.482 1.00 65.69 306 LEU A CA 1
ATOM 2402 C C . LEU A 1 306 ? -2.253 17.749 -17.006 1.00 65.69 306 LEU A C 1
ATOM 2404 O O . LEU A 1 306 ? -1.505 18.576 -17.533 1.00 65.69 306 LEU A O 1
ATOM 2408 N N . LEU A 1 307 ? -3.014 16.927 -17.731 1.00 70.06 307 LEU A N 1
ATOM 2409 C CA . LEU A 1 307 ? -3.042 16.975 -19.190 1.00 70.06 307 LEU A CA 1
ATOM 2410 C C . LEU A 1 307 ? -3.622 18.289 -19.709 1.00 70.06 307 LEU A C 1
ATOM 2412 O O . LEU A 1 307 ? -3.134 18.815 -20.705 1.00 70.06 307 LEU A O 1
ATOM 2416 N N . SER A 1 308 ? -4.654 18.828 -19.053 1.00 74.19 308 SER A N 1
ATOM 2417 C CA . SER A 1 308 ? -5.293 20.083 -19.456 1.00 74.19 308 SER A CA 1
ATOM 2418 C C . SER A 1 308 ? -4.406 21.308 -19.223 1.00 74.19 308 SER A C 1
ATOM 2420 O O . SER A 1 308 ? -4.314 22.160 -20.108 1.00 74.19 308 SER A O 1
ATOM 2422 N N . GLN A 1 309 ? -3.709 21.361 -18.086 1.00 72.31 309 GLN A N 1
ATOM 2423 C CA . GLN A 1 309 ? -2.790 22.439 -17.718 1.00 72.31 309 GLN A CA 1
ATOM 2424 C C . GLN A 1 309 ? -1.570 22.480 -18.641 1.00 72.31 309 GLN A C 1
ATOM 2426 O O . GLN A 1 309 ? -1.099 23.555 -19.010 1.00 72.31 309 GLN A O 1
ATOM 2431 N N . ASN A 1 310 ? -1.106 21.309 -19.079 1.00 72.81 310 ASN A N 1
ATOM 2432 C CA . ASN A 1 310 ? 0.123 21.173 -19.851 1.00 72.81 310 ASN A CA 1
ATOM 2433 C C . ASN A 1 310 ? -0.101 20.910 -21.348 1.00 72.81 310 ASN A C 1
ATOM 2435 O O . ASN A 1 310 ? 0.841 20.563 -22.064 1.00 72.81 310 ASN A O 1
ATOM 2439 N N . LYS A 1 311 ? -1.321 21.133 -21.866 1.00 81.94 311 LYS A N 1
ATOM 2440 C CA . LYS A 1 311 ? -1.623 21.014 -23.309 1.00 81.94 311 LYS A CA 1
ATOM 2441 C C . LYS A 1 311 ? -0.638 21.788 -24.182 1.00 81.94 311 LYS A C 1
ATOM 2443 O O . LYS A 1 311 ? -0.272 21.319 -25.253 1.00 81.94 311 LYS A O 1
ATOM 2448 N N . SER A 1 312 ? -0.196 22.958 -23.726 1.00 82.62 312 SER A N 1
ATOM 2449 C CA . SER A 1 312 ? 0.775 23.794 -24.440 1.00 82.62 312 SER A CA 1
ATOM 2450 C C . SER A 1 312 ? 2.126 23.100 -24.635 1.00 82.62 312 SER A C 1
ATOM 2452 O O . SER A 1 312 ? 2.717 23.236 -25.700 1.00 82.62 312 SER A O 1
ATOM 2454 N N . ILE A 1 313 ? 2.581 22.322 -23.650 1.00 81.00 313 ILE A N 1
ATOM 2455 C CA . ILE A 1 313 ? 3.847 21.575 -23.673 1.00 81.00 313 ILE A CA 1
ATOM 2456 C C . ILE A 1 313 ? 3.751 20.397 -24.648 1.00 81.00 313 ILE A C 1
ATOM 2458 O O . ILE A 1 313 ? 4.653 20.166 -25.451 1.00 81.00 313 ILE A O 1
ATOM 2462 N N . ILE A 1 314 ? 2.621 19.686 -24.625 1.00 82.75 314 ILE A N 1
ATOM 2463 C CA . ILE A 1 314 ? 2.353 18.562 -25.533 1.00 82.75 314 ILE A CA 1
ATOM 2464 C C . ILE A 1 314 ? 2.280 19.050 -26.988 1.00 82.75 314 ILE A C 1
ATOM 2466 O O . ILE A 1 314 ? 2.854 18.438 -27.888 1.00 82.75 314 ILE A O 1
ATOM 2470 N N . GLU A 1 315 ? 1.611 20.178 -27.228 1.00 85.44 315 GLU A N 1
ATOM 2471 C CA . GLU A 1 315 ? 1.527 20.787 -28.558 1.00 85.44 315 GLU A CA 1
ATOM 2472 C C . GLU A 1 315 ? 2.872 21.366 -29.029 1.00 85.44 315 GLU A C 1
ATOM 2474 O O . GLU A 1 315 ? 3.188 21.296 -30.216 1.00 85.44 315 GLU A O 1
ATOM 2479 N N . GLU A 1 316 ? 3.697 21.896 -28.120 1.00 85.69 316 GLU A N 1
ATOM 2480 C CA . GLU A 1 316 ? 5.071 22.329 -28.409 1.00 85.69 316 GLU A CA 1
ATOM 2481 C C . GLU A 1 316 ? 5.932 21.152 -28.893 1.00 85.69 316 GLU A C 1
ATOM 2483 O O . GLU A 1 316 ? 6.570 21.244 -29.943 1.00 85.69 316 GLU A O 1
ATOM 2488 N N . LEU A 1 317 ? 5.870 20.008 -28.202 1.00 85.00 317 LEU A N 1
ATOM 2489 C CA . LEU A 1 317 ? 6.545 18.779 -28.620 1.00 85.00 317 LEU A CA 1
ATOM 2490 C C . LEU A 1 317 ? 6.047 18.297 -29.989 1.00 85.00 317 LEU A C 1
ATOM 2492 O O . LEU A 1 317 ? 6.846 18.019 -30.882 1.00 85.00 317 LEU A O 1
ATOM 2496 N N . ARG A 1 318 ? 4.726 18.247 -30.189 1.00 86.00 318 ARG A N 1
ATOM 2497 C CA . ARG A 1 318 ? 4.118 17.803 -31.453 1.00 86.00 318 ARG A CA 1
ATOM 2498 C C . ARG A 1 318 ? 4.551 18.659 -32.644 1.00 86.00 318 ARG A C 1
ATOM 2500 O O . ARG A 1 318 ? 4.700 18.139 -33.743 1.00 86.00 318 ARG A O 1
ATOM 2507 N N . ARG A 1 319 ? 4.752 19.963 -32.441 1.00 86.50 319 ARG A N 1
ATOM 2508 C CA . ARG A 1 319 ? 5.248 20.875 -33.485 1.00 86.50 319 ARG A CA 1
ATOM 2509 C C . ARG A 1 319 ? 6.735 20.685 -33.770 1.00 86.50 319 ARG A C 1
ATOM 2511 O O . ARG A 1 319 ? 7.147 20.872 -34.909 1.00 86.50 319 ARG A O 1
ATOM 2518 N N . SER A 1 320 ? 7.526 20.321 -32.762 1.00 84.06 320 SER A N 1
ATOM 2519 C CA . SER A 1 320 ? 8.969 20.095 -32.912 1.00 84.06 320 SER A CA 1
ATOM 2520 C C . SER A 1 320 ? 9.318 18.749 -33.566 1.00 84.06 320 SER A C 1
ATOM 2522 O O . SER A 1 320 ? 10.422 18.613 -34.097 1.00 84.06 320 SER A O 1
ATOM 2524 N N . PHE A 1 321 ? 8.415 17.760 -33.558 1.00 85.62 321 PHE A N 1
ATOM 2525 C CA . PHE A 1 321 ? 8.634 16.438 -34.160 1.00 85.62 321 PHE A CA 1
ATOM 2526 C C . PHE A 1 321 ? 7.656 16.163 -35.311 1.00 85.62 321 PHE A C 1
ATOM 2528 O O . PHE A 1 321 ? 6.482 15.861 -35.096 1.00 85.62 321 PHE A O 1
ATOM 2535 N N . GLU A 1 322 ? 8.151 16.209 -36.551 1.00 83.94 322 GLU A N 1
ATOM 2536 C CA . GLU A 1 322 ? 7.362 15.828 -37.725 1.00 83.94 322 GLU A CA 1
ATOM 2537 C C . GLU A 1 322 ? 7.170 14.307 -37.788 1.00 83.94 322 GLU A C 1
ATOM 2539 O O . GLU A 1 322 ? 8.097 13.554 -38.085 1.00 83.94 322 GLU A O 1
ATOM 2544 N N . LEU A 1 323 ? 5.940 13.850 -37.560 1.00 83.00 323 LEU A N 1
ATOM 2545 C CA . LEU A 1 323 ? 5.549 12.455 -37.736 1.00 83.00 323 LEU A CA 1
ATOM 2546 C C . LEU A 1 323 ? 4.741 12.313 -39.026 1.00 83.00 323 LEU A C 1
ATOM 2548 O O . LEU A 1 323 ? 3.749 13.013 -39.232 1.00 83.00 323 LEU A O 1
ATOM 2552 N N . LYS A 1 324 ? 5.168 11.400 -39.901 1.00 84.19 324 LYS A N 1
ATOM 2553 C CA . LYS A 1 324 ? 4.460 11.055 -41.139 1.00 84.19 324 LYS A CA 1
ATOM 2554 C C . LYS A 1 324 ? 4.081 9.586 -41.106 1.00 84.19 324 LYS A C 1
ATOM 2556 O O . LYS A 1 324 ? 4.931 8.727 -40.874 1.00 84.19 324 LYS A O 1
ATOM 2561 N N . ASP A 1 325 ? 2.817 9.306 -41.388 1.00 79.25 325 ASP A N 1
ATOM 2562 C CA . ASP A 1 325 ? 2.336 7.936 -41.483 1.00 79.25 325 ASP A CA 1
ATOM 2563 C C . ASP A 1 325 ? 2.951 7.241 -42.697 1.00 79.25 325 ASP A C 1
ATOM 2565 O O . ASP A 1 325 ? 2.907 7.751 -43.819 1.00 79.25 325 ASP A O 1
ATOM 2569 N N . ASN A 1 326 ? 3.500 6.045 -42.486 1.00 76.25 326 ASN A N 1
ATOM 2570 C CA . ASN A 1 326 ? 3.990 5.221 -43.581 1.00 76.25 326 ASN A CA 1
ATOM 2571 C C . ASN A 1 326 ? 2.834 4.379 -44.160 1.00 76.25 326 ASN A C 1
ATOM 2573 O O . ASN A 1 326 ? 2.388 3.427 -43.508 1.00 76.25 326 ASN A O 1
ATOM 2577 N N . PRO A 1 327 ? 2.367 4.649 -45.395 1.00 75.06 327 PRO A N 1
ATOM 2578 C CA . PRO A 1 327 ? 1.218 3.952 -45.973 1.00 75.06 327 PRO A CA 1
ATOM 2579 C C . PRO A 1 327 ? 1.470 2.455 -46.224 1.00 75.06 327 PRO A C 1
ATOM 2581 O O . PRO A 1 327 ? 0.512 1.691 -46.320 1.00 75.06 327 PRO A O 1
ATOM 2584 N N . LYS A 1 328 ? 2.734 2.005 -46.284 1.00 66.88 328 LYS A N 1
ATOM 2585 C CA . LYS A 1 328 ? 3.110 0.611 -46.595 1.00 66.88 328 LYS A CA 1
ATOM 2586 C C . LYS A 1 328 ? 3.051 -0.346 -45.396 1.00 66.88 328 LYS A C 1
ATOM 2588 O O . LYS A 1 328 ? 3.144 -1.555 -45.581 1.00 66.88 328 LYS A O 1
ATOM 2593 N N . LEU A 1 329 ? 2.885 0.172 -44.176 1.00 56.16 329 LEU A N 1
ATOM 2594 C CA . LEU A 1 329 ? 2.811 -0.617 -42.937 1.00 56.16 329 LEU A CA 1
ATOM 2595 C C . LEU A 1 329 ? 1.400 -0.699 -42.343 1.00 56.16 329 LEU A C 1
ATOM 2597 O O . LEU A 1 329 ? 1.237 -1.227 -41.243 1.00 56.16 329 LEU A O 1
ATOM 2601 N N . LYS A 1 330 ? 0.360 -0.292 -43.087 1.00 55.28 330 LYS A N 1
ATOM 2602 C CA . LYS A 1 330 ? -1.025 -0.697 -42.799 1.00 55.28 330 LYS A CA 1
ATOM 2603 C C . LYS A 1 330 ? -1.196 -2.199 -43.078 1.00 55.28 330 LYS A C 1
ATOM 2605 O O . LYS A 1 330 ? -1.957 -2.600 -43.954 1.00 55.28 330 LYS A O 1
ATOM 2610 N N . LYS A 1 331 ? -0.486 -3.057 -42.333 1.00 52.53 331 LYS A N 1
ATOM 2611 C CA . LYS A 1 331 ? -0.874 -4.461 -42.191 1.00 52.53 331 LYS A CA 1
ATOM 2612 C C . LYS A 1 331 ? -2.296 -4.450 -41.653 1.00 52.53 331 LYS A C 1
ATOM 2614 O O . LYS A 1 331 ? -2.596 -3.779 -40.670 1.00 52.53 331 LYS A O 1
ATOM 2619 N N . SER A 1 332 ? -3.165 -5.141 -42.372 1.00 45.28 332 SER A N 1
ATOM 2620 C CA . SER A 1 332 ? -4.595 -5.231 -42.138 1.00 45.28 332 SER A CA 1
ATOM 2621 C C . SER A 1 332 ? -4.943 -5.289 -40.648 1.00 45.28 332 SER A C 1
ATOM 2623 O O . SER A 1 332 ? -4.833 -6.342 -40.020 1.00 45.28 332 SER A O 1
ATOM 2625 N N . ALA A 1 333 ? -5.542 -4.220 -40.129 1.00 45.19 333 ALA A N 1
ATOM 2626 C CA . ALA A 1 333 ? -6.394 -4.264 -38.940 1.00 45.19 333 ALA A CA 1
ATOM 2627 C C . ALA A 1 333 ? -7.675 -5.112 -39.171 1.00 45.19 333 ALA A C 1
ATOM 2629 O O . ALA A 1 333 ? -8.673 -4.958 -38.483 1.00 45.19 333 ALA A O 1
ATOM 2630 N N . ARG A 1 334 ? -7.661 -6.037 -40.144 1.00 45.34 334 ARG A N 1
ATOM 2631 C CA . ARG A 1 334 ? -8.653 -7.090 -40.386 1.00 45.34 334 ARG A CA 1
ATOM 2632 C C . ARG A 1 334 ? -8.105 -8.445 -39.922 1.00 45.34 334 ARG A C 1
ATOM 2634 O O . ARG A 1 334 ? -8.098 -9.424 -40.651 1.00 45.34 334 ARG A O 1
ATOM 2641 N N . ARG A 1 335 ? -7.640 -8.499 -38.680 1.00 42.75 335 ARG A N 1
ATOM 2642 C CA . ARG A 1 335 ? -8.003 -9.616 -37.799 1.00 42.75 335 ARG A CA 1
ATOM 2643 C C . ARG A 1 335 ? -8.738 -9.053 -36.586 1.00 42.75 335 ARG A C 1
ATOM 2645 O O . ARG A 1 335 ? -8.501 -9.460 -35.459 1.00 42.75 335 ARG A O 1
ATOM 2652 N N . VAL A 1 336 ? -9.644 -8.101 -36.830 1.00 37.22 336 VAL A N 1
ATOM 2653 C CA . VAL A 1 336 ? -10.879 -8.069 -36.048 1.00 37.22 336 VAL A CA 1
ATOM 2654 C C . VAL A 1 336 ? -11.463 -9.457 -36.243 1.00 37.22 336 VAL A C 1
ATOM 2656 O O . VAL A 1 336 ? -11.805 -9.833 -37.366 1.00 37.22 336 VAL A O 1
ATOM 2659 N N . ILE A 1 337 ? -11.410 -10.250 -35.178 1.00 37.91 337 ILE A N 1
ATOM 2660 C CA . ILE A 1 337 ? -12.141 -11.499 -35.042 1.00 37.91 337 ILE A CA 1
ATOM 2661 C C . ILE A 1 337 ? -13.551 -11.162 -35.503 1.00 37.91 337 ILE A C 1
ATOM 2663 O O . ILE A 1 337 ? -14.268 -10.413 -34.847 1.00 37.91 337 ILE A O 1
ATOM 2667 N N . LYS A 1 338 ? -13.897 -11.609 -36.711 1.00 36.75 338 LYS A N 1
ATOM 2668 C CA . LYS A 1 338 ? -15.271 -11.601 -37.177 1.00 36.75 338 LYS A CA 1
ATOM 2669 C C . LYS A 1 338 ? -15.933 -12.600 -36.242 1.00 36.75 338 LYS A C 1
ATOM 2671 O O . LYS A 1 338 ? -15.787 -13.803 -36.452 1.00 36.75 338 LYS A O 1
ATOM 2676 N N . GLU A 1 339 ? -16.502 -12.107 -35.145 1.00 33.75 339 GLU A N 1
ATOM 2677 C CA . GLU A 1 339 ? -17.399 -12.876 -34.298 1.00 33.75 339 GLU A CA 1
ATOM 2678 C C . GLU A 1 339 ? -18.466 -13.416 -35.243 1.00 33.75 339 GLU A C 1
ATOM 2680 O O . GLU A 1 339 ? -19.333 -12.692 -35.728 1.00 33.75 339 GLU A O 1
ATOM 2685 N N . ARG A 1 340 ? -18.300 -14.678 -35.639 1.00 32.84 340 ARG A N 1
ATOM 2686 C CA . ARG A 1 340 ? -19.374 -15.441 -36.244 1.00 32.84 340 ARG A CA 1
ATOM 2687 C C . ARG A 1 340 ? -20.280 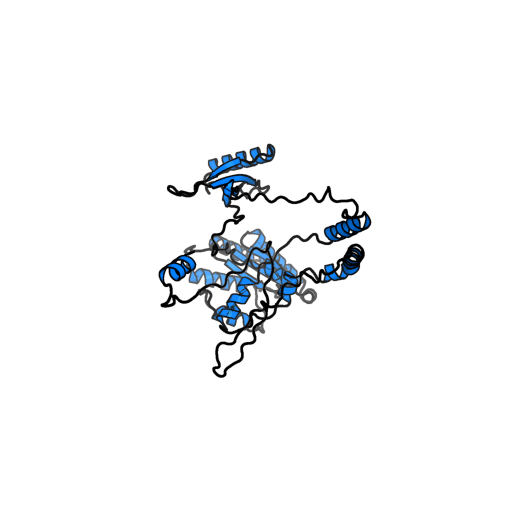-15.796 -35.072 1.00 32.84 340 ARG A C 1
ATOM 2689 O O . ARG A 1 340 ? -19.832 -16.571 -34.224 1.00 32.84 340 ARG A O 1
ATOM 2696 N N . PRO A 1 341 ? -21.510 -15.266 -34.985 1.00 32.12 341 PRO A N 1
ATOM 2697 C CA . PRO A 1 341 ? -22.508 -15.926 -34.171 1.00 32.12 341 PRO A CA 1
ATOM 2698 C C . PRO A 1 341 ? -22.681 -17.328 -34.758 1.00 32.12 341 PRO A C 1
ATOM 2700 O O . PRO A 1 341 ? -22.972 -17.507 -35.941 1.00 32.12 341 PRO A O 1
ATOM 2703 N N . SER A 1 342 ? -22.380 -18.328 -33.941 1.00 35.00 342 SER A N 1
ATOM 2704 C CA . SER A 1 342 ? -22.672 -19.717 -34.248 1.00 35.00 342 SER A CA 1
ATOM 2705 C C . SER A 1 342 ? -24.190 -19.875 -34.301 1.00 35.00 342 SER A C 1
ATOM 2707 O O . SER A 1 342 ? -24.833 -19.816 -33.257 1.00 35.00 342 SER A O 1
ATOM 2709 N N . GLY A 1 343 ? -24.745 -20.077 -35.497 1.00 33.25 343 GLY A N 1
ATOM 2710 C CA . GLY A 1 343 ? -26.121 -20.543 -35.678 1.00 33.25 343 GLY A CA 1
ATOM 2711 C C . GLY A 1 343 ? -26.918 -19.786 -36.737 1.00 33.25 343 GLY A C 1
ATOM 2712 O O . GLY A 1 343 ? -27.652 -18.857 -36.418 1.00 33.25 343 GLY A O 1
ATOM 2713 N N . SER A 1 344 ? -26.800 -20.201 -37.994 1.00 28.83 344 SER A N 1
ATOM 2714 C CA . SER A 1 344 ? -27.933 -20.378 -38.920 1.00 28.83 344 SER A CA 1
ATOM 2715 C C . SER A 1 344 ? -27.402 -20.994 -40.211 1.00 28.83 344 SER A C 1
ATOM 2717 O O . SER A 1 344 ? -26.439 -20.499 -40.796 1.00 28.83 344 SER A O 1
ATOM 2719 N N . ASP A 1 345 ? -27.992 -22.128 -40.570 1.00 33.44 345 ASP A N 1
ATOM 2720 C CA . ASP A 1 345 ? -27.781 -22.834 -41.827 1.00 33.44 345 ASP A CA 1
ATOM 2721 C C . ASP A 1 345 ? -28.382 -22.064 -43.018 1.00 33.44 345 ASP A C 1
ATOM 2723 O O . ASP A 1 345 ? -29.282 -21.244 -42.837 1.00 33.44 345 ASP A O 1
ATOM 2727 N N . GLU A 1 346 ? -27.910 -22.452 -44.213 1.00 31.05 346 GLU A N 1
ATOM 2728 C CA . GLU A 1 346 ? -28.445 -22.158 -45.561 1.00 31.05 346 GLU A CA 1
ATOM 2729 C C . GLU A 1 346 ? -28.049 -20.753 -46.105 1.00 31.05 346 GLU A C 1
ATOM 2731 O O . GLU A 1 346 ? -28.262 -19.741 -45.456 1.00 31.05 346 GLU A O 1
ATOM 2736 N N . GLU A 1 347 ? -27.395 -20.535 -47.256 1.00 29.02 347 GLU A N 1
ATOM 2737 C CA . GLU A 1 347 ? -27.219 -21.291 -48.502 1.00 29.02 347 GLU A CA 1
ATOM 2738 C C . GLU A 1 347 ? -25.887 -20.932 -49.223 1.00 29.02 347 GLU A C 1
ATOM 2740 O O . GLU A 1 347 ? -25.056 -20.161 -48.745 1.00 29.02 347 GLU A O 1
ATOM 2745 N N . ARG A 1 348 ? -25.698 -21.585 -50.371 1.00 28.27 348 ARG A N 1
ATOM 2746 C CA . ARG A 1 348 ? -24.507 -21.837 -51.194 1.00 28.27 348 ARG A CA 1
ATOM 2747 C C . ARG A 1 348 ? -23.896 -20.643 -51.946 1.00 28.27 348 ARG A C 1
ATOM 2749 O O . ARG A 1 348 ? -24.606 -19.730 -52.337 1.00 28.27 348 ARG A O 1
ATOM 2756 N N . GLU A 1 349 ? -22.607 -20.856 -52.269 1.00 28.00 349 GLU A N 1
ATOM 2757 C CA . GLU A 1 349 ? -21.841 -20.410 -53.459 1.00 28.00 349 GLU A CA 1
ATOM 2758 C C . GLU A 1 349 ? -21.601 -18.889 -53.594 1.00 28.00 349 GLU A C 1
ATOM 2760 O O . GLU A 1 349 ? -22.463 -18.069 -53.341 1.00 28.00 349 GLU A O 1
ATOM 2765 N N . GLU A 1 350 ? -20.392 -18.398 -53.871 1.00 26.30 350 GLU A N 1
ATOM 2766 C CA . GLU A 1 350 ? -19.550 -18.722 -55.021 1.00 26.30 350 GLU A CA 1
ATOM 2767 C C . GLU A 1 350 ? -18.075 -18.373 -54.710 1.00 26.30 350 GLU A C 1
ATOM 2769 O O . GLU A 1 350 ? -17.764 -17.393 -54.028 1.00 26.30 350 GLU A O 1
ATOM 2774 N N . PHE A 1 351 ? -17.159 -19.228 -55.166 1.00 25.08 351 PHE A N 1
ATOM 2775 C CA . PHE A 1 351 ? -15.716 -18.994 -55.139 1.00 25.08 351 PHE A CA 1
ATOM 2776 C C . PHE A 1 351 ? -15.362 -17.958 -56.206 1.00 25.08 351 PHE A C 1
ATOM 2778 O O . PHE A 1 351 ? -15.648 -18.203 -57.372 1.00 25.08 351 PHE A O 1
ATOM 2785 N N . ASP A 1 352 ? -14.615 -16.914 -55.844 1.00 26.14 352 ASP A N 1
ATOM 2786 C CA . ASP A 1 352 ? -13.747 -16.246 -56.813 1.00 26.14 352 ASP A CA 1
ATOM 2787 C C . ASP A 1 352 ? -12.322 -16.171 -56.263 1.00 26.14 352 ASP A C 1
ATOM 2789 O O . ASP A 1 352 ? -12.049 -15.655 -55.171 1.00 26.14 352 ASP A O 1
ATOM 2793 N N . LYS A 1 353 ? -11.426 -16.820 -57.005 1.00 28.05 353 LYS A N 1
ATOM 2794 C CA . LYS A 1 353 ? -9.985 -16.850 -56.786 1.00 28.05 353 LYS A CA 1
ATOM 2795 C C . LYS A 1 353 ? -9.420 -15.589 -57.424 1.00 28.05 353 LYS A C 1
ATOM 2797 O O . LYS A 1 353 ? -9.651 -15.377 -58.600 1.00 28.05 353 LYS A O 1
ATOM 2802 N N . ASP A 1 354 ? -8.669 -14.802 -56.663 1.00 25.25 354 ASP A N 1
ATOM 2803 C CA . ASP A 1 354 ? -7.348 -14.324 -57.087 1.00 25.25 354 ASP A CA 1
ATOM 2804 C C . ASP A 1 354 ? -6.743 -13.428 -56.004 1.00 25.25 354 ASP A C 1
ATOM 2806 O O . ASP A 1 354 ? -7.125 -12.280 -55.784 1.00 25.25 354 ASP A O 1
ATOM 2810 N N . ALA A 1 355 ? -5.754 -13.979 -55.310 1.00 28.31 355 ALA A N 1
ATOM 2811 C CA . ALA A 1 355 ? -4.714 -13.200 -54.665 1.00 28.31 355 ALA A CA 1
ATOM 2812 C C . ALA A 1 355 ? -3.406 -13.955 -54.874 1.00 28.31 355 ALA A C 1
ATOM 2814 O O . ALA A 1 355 ? -2.994 -14.792 -54.069 1.00 28.31 355 ALA A O 1
ATOM 2815 N N . ASP A 1 356 ? -2.819 -13.650 -56.026 1.00 26.88 356 ASP A N 1
ATOM 2816 C CA . ASP A 1 356 ? -1.427 -13.851 -56.380 1.00 26.88 356 ASP A CA 1
ATOM 2817 C C . ASP A 1 356 ? -0.512 -13.577 -55.176 1.00 26.88 356 ASP A C 1
ATOM 2819 O O . ASP A 1 356 ? -0.422 -12.460 -54.658 1.00 26.88 356 ASP A O 1
ATOM 2823 N N . ALA A 1 357 ? 0.188 -14.621 -54.744 1.00 27.94 357 ALA A N 1
ATOM 2824 C CA . ALA A 1 357 ? 1.361 -14.519 -53.900 1.00 27.94 357 ALA A CA 1
ATOM 2825 C C . ALA A 1 357 ? 2.592 -14.750 -54.786 1.00 27.94 357 ALA A C 1
ATOM 2827 O O . ALA A 1 357 ? 3.008 -15.880 -55.025 1.00 27.94 357 ALA A O 1
ATOM 2828 N N . LYS A 1 358 ? 3.195 -13.657 -55.250 1.00 27.64 358 LYS A N 1
ATOM 2829 C CA . LYS A 1 358 ? 4.627 -13.575 -55.574 1.00 27.64 358 LYS A CA 1
ATOM 2830 C C . LYS A 1 358 ? 5.185 -12.435 -54.719 1.00 27.64 358 LYS A C 1
ATOM 2832 O O . LYS A 1 358 ? 4.515 -11.430 -54.525 1.00 27.64 358 LYS A O 1
ATOM 2837 N N . ALA A 1 359 ? 6.350 -12.529 -54.097 1.00 26.64 359 ALA A N 1
ATOM 2838 C CA . ALA A 1 359 ? 7.619 -13.044 -54.594 1.00 26.64 359 ALA A CA 1
ATOM 2839 C C . ALA A 1 359 ? 8.411 -13.676 -53.423 1.00 26.64 359 ALA A C 1
ATOM 2841 O O . ALA A 1 359 ? 8.117 -13.395 -52.265 1.00 26.64 359 ALA A O 1
ATOM 2842 N N . ILE A 1 360 ? 9.402 -14.541 -53.629 1.00 25.72 360 ILE A N 1
ATOM 2843 C CA . ILE A 1 360 ? 10.741 -14.241 -54.161 1.00 25.72 360 ILE A CA 1
ATOM 2844 C C . ILE A 1 360 ? 11.418 -15.610 -54.386 1.00 25.72 360 ILE A C 1
ATOM 2846 O O . ILE A 1 360 ? 11.460 -16.396 -53.446 1.00 25.72 360 ILE A O 1
ATOM 2850 N N . ASP A 1 361 ? 11.906 -15.932 -55.587 1.00 25.95 361 ASP A N 1
ATOM 2851 C CA . ASP A 1 361 ? 13.340 -15.843 -55.911 1.00 25.95 361 ASP A CA 1
ATOM 2852 C C . ASP A 1 361 ? 13.676 -16.398 -57.315 1.00 25.95 361 ASP A C 1
ATOM 2854 O O . ASP A 1 361 ? 13.029 -17.312 -57.814 1.00 25.95 361 ASP A O 1
ATOM 2858 N N . SER A 1 362 ? 14.675 -15.747 -57.913 1.00 28.86 362 SER A N 1
ATOM 2859 C CA . SER A 1 362 ? 15.683 -16.202 -58.883 1.00 28.86 362 SER A CA 1
ATOM 2860 C C . SER A 1 362 ? 15.345 -17.150 -60.062 1.00 28.86 362 SER A C 1
ATOM 2862 O O . SER A 1 362 ? 15.110 -18.341 -59.927 1.00 28.86 362 SER A O 1
ATOM 2864 N N . MET A 1 363 ? 15.518 -16.567 -61.260 1.00 27.97 363 MET A N 1
ATOM 2865 C CA . MET A 1 363 ? 16.079 -17.126 -62.506 1.00 27.97 363 MET A CA 1
ATOM 2866 C C . MET A 1 363 ? 15.499 -18.421 -63.105 1.00 27.97 363 MET A C 1
ATOM 2868 O O . MET A 1 363 ? 15.686 -19.535 -62.630 1.00 27.97 363 MET A O 1
ATOM 2872 N N . GLU A 1 364 ? 14.906 -18.225 -64.284 1.00 26.70 364 GLU A N 1
ATOM 2873 C CA . GLU A 1 364 ? 14.535 -19.223 -65.282 1.00 26.70 364 GLU A CA 1
ATOM 2874 C C . GLU A 1 364 ? 15.675 -20.196 -65.624 1.00 26.70 364 GLU A C 1
ATOM 2876 O O . GLU A 1 364 ? 16.739 -19.786 -66.086 1.00 26.70 364 GLU A O 1
ATOM 2881 N N . TYR A 1 365 ? 15.385 -21.494 -65.543 1.00 29.36 365 TYR A N 1
ATOM 2882 C CA . TYR A 1 365 ? 15.837 -22.466 -66.536 1.00 29.36 365 TYR A CA 1
ATOM 2883 C C . TYR A 1 365 ? 14.718 -23.488 -66.783 1.00 29.36 365 TYR A C 1
ATOM 2885 O O . TYR A 1 365 ? 14.380 -24.285 -65.918 1.00 29.36 365 TYR A O 1
ATOM 2893 N N . SER A 1 366 ? 14.169 -23.431 -67.997 1.00 29.33 366 SER A N 1
ATOM 2894 C CA . SER A 1 366 ? 13.424 -24.468 -68.724 1.00 29.33 366 SER A CA 1
ATOM 2895 C C . SER A 1 366 ? 12.196 -25.125 -68.066 1.00 29.33 366 SER A C 1
ATOM 2897 O O . SER A 1 366 ? 12.271 -25.981 -67.191 1.00 29.33 366 SER A O 1
ATOM 2899 N N . SER A 1 367 ? 11.044 -24.827 -68.657 1.00 39.06 367 SER A N 1
ATOM 2900 C CA . SER A 1 367 ? 9.765 -25.525 -68.551 1.00 39.06 367 SER A CA 1
ATOM 2901 C C . SER A 1 367 ? 9.858 -27.049 -68.751 1.00 39.06 367 SER A C 1
ATOM 2903 O O . SER A 1 367 ? 10.293 -27.529 -69.797 1.00 39.06 367 SER A O 1
ATOM 2905 N N . LYS A 1 368 ? 9.336 -27.815 -67.786 1.00 37.66 368 LYS A N 1
ATOM 2906 C CA . LYS A 1 368 ? 8.863 -29.196 -67.973 1.00 37.66 368 LYS A CA 1
ATOM 2907 C C . LYS A 1 368 ? 7.532 -29.360 -67.235 1.00 37.66 368 LYS A C 1
ATOM 2909 O O . LYS A 1 368 ? 7.452 -29.135 -66.031 1.00 37.66 368 LYS A O 1
ATOM 2914 N N . MET A 1 369 ? 6.475 -29.681 -67.978 1.00 41.22 369 MET A N 1
ATOM 2915 C CA . MET A 1 369 ? 5.153 -29.988 -67.426 1.00 41.22 369 MET A CA 1
ATOM 2916 C C . MET A 1 369 ? 5.238 -31.254 -66.563 1.00 41.22 369 MET A C 1
ATOM 2918 O O . MET A 1 369 ? 5.867 -32.229 -66.962 1.00 41.22 369 MET A O 1
ATOM 2922 N N . LYS A 1 370 ? 4.610 -31.228 -65.385 1.00 47.06 370 LYS A N 1
ATOM 2923 C CA . LYS A 1 370 ? 4.570 -32.337 -64.425 1.00 47.06 370 LYS A CA 1
ATOM 2924 C C . LYS A 1 370 ? 3.559 -33.385 -64.909 1.00 47.06 370 LYS A C 1
ATOM 2926 O O . LYS A 1 370 ? 2.395 -33.052 -65.121 1.00 47.06 370 LYS A O 1
ATOM 2931 N N . VAL A 1 371 ? 3.998 -34.622 -65.130 1.00 52.59 371 VAL A N 1
ATOM 2932 C CA . VAL A 1 371 ? 3.137 -35.728 -65.578 1.00 52.59 371 VAL A CA 1
ATOM 2933 C C . VAL A 1 371 ? 2.447 -36.334 -64.352 1.00 52.59 371 VAL A C 1
ATOM 2935 O O . VAL A 1 371 ? 3.102 -36.907 -63.492 1.00 52.59 371 VAL A O 1
ATOM 2938 N N . GLU A 1 372 ? 1.125 -36.176 -64.235 1.00 57.50 372 GLU A N 1
ATOM 2939 C CA . GLU A 1 372 ? 0.338 -36.671 -63.084 1.00 57.50 372 GLU A CA 1
ATOM 2940 C C . GLU A 1 372 ? -0.262 -38.076 -63.292 1.00 57.50 372 GLU A C 1
ATOM 2942 O O . GLU A 1 372 ? -0.860 -38.636 -62.373 1.00 57.50 372 GLU A O 1
ATOM 2947 N N . LYS A 1 373 ? -0.131 -38.670 -64.486 1.00 62.41 373 LYS A N 1
ATOM 2948 C CA . LYS A 1 373 ? -0.626 -40.025 -64.779 1.00 62.41 373 LYS A CA 1
ATOM 2949 C C . LYS A 1 373 ? 0.333 -40.790 -65.682 1.00 62.41 373 LYS A C 1
ATOM 2951 O O . LYS A 1 373 ? 0.756 -40.270 -66.707 1.00 62.41 373 LYS A O 1
ATOM 2956 N N . ILE A 1 374 ? 0.592 -42.042 -65.317 1.00 62.50 374 ILE A N 1
ATOM 2957 C CA . ILE A 1 374 ? 1.388 -42.996 -66.096 1.00 62.50 374 ILE A CA 1
ATOM 2958 C C . ILE A 1 374 ? 0.531 -43.493 -67.265 1.00 62.50 374 ILE A C 1
ATOM 2960 O O . ILE A 1 374 ? -0.568 -44.008 -67.044 1.00 62.50 374 ILE A O 1
ATOM 2964 N N . GLY A 1 375 ? 1.004 -43.300 -68.497 1.00 64.06 375 GLY A N 1
ATOM 2965 C CA . GLY A 1 375 ? 0.329 -43.784 -69.702 1.00 64.06 375 GLY A CA 1
ATOM 2966 C C . GLY A 1 375 ? 0.835 -45.160 -70.150 1.00 64.06 375 GLY A C 1
ATOM 2967 O O . GLY A 1 375 ? 1.977 -45.532 -69.893 1.00 64.06 375 GLY A O 1
ATOM 2968 N N . ASP A 1 376 ? 0.014 -45.899 -70.902 1.00 55.09 376 ASP A N 1
ATOM 2969 C CA . ASP A 1 376 ? 0.336 -47.261 -71.378 1.00 55.09 376 ASP A CA 1
ATOM 2970 C C . ASP A 1 376 ? 1.448 -47.329 -72.441 1.00 55.09 376 ASP A C 1
ATOM 2972 O O . ASP A 1 376 ? 1.898 -48.411 -72.812 1.00 55.09 376 ASP A O 1
ATOM 2976 N N . VAL A 1 377 ? 1.907 -46.187 -72.957 1.00 58.53 377 VAL A N 1
ATOM 2977 C CA . VAL A 1 377 ? 2.864 -46.155 -74.073 1.00 58.53 377 VAL A CA 1
ATOM 2978 C C . VAL A 1 377 ? 4.319 -46.141 -73.587 1.00 58.53 377 VAL A C 1
ATOM 2980 O O . VAL A 1 377 ? 5.189 -46.615 -74.315 1.00 58.53 377 VAL A O 1
ATOM 2983 N N . ASN A 1 378 ? 4.618 -45.646 -72.375 1.00 59.38 378 ASN A N 1
ATOM 2984 C CA . ASN A 1 378 ? 5.984 -45.712 -71.829 1.00 59.38 378 ASN A CA 1
ATOM 2985 C C . ASN A 1 378 ? 6.059 -45.629 -70.281 1.00 59.38 378 ASN A C 1
ATOM 2987 O O . ASN A 1 378 ? 6.652 -44.704 -69.719 1.00 59.38 378 ASN A O 1
ATOM 2991 N N . PRO A 1 379 ? 5.508 -46.623 -69.564 1.00 67.62 379 PRO A N 1
ATOM 2992 C CA . PRO A 1 379 ? 5.159 -46.498 -68.146 1.00 67.62 379 PRO A CA 1
ATOM 2993 C C . PRO A 1 379 ? 6.348 -46.355 -67.180 1.00 67.62 379 PRO A C 1
ATOM 2995 O O . PRO A 1 379 ? 6.205 -45.794 -66.098 1.00 67.62 379 PRO A O 1
ATOM 2998 N N . VAL A 1 380 ? 7.534 -46.849 -67.550 1.00 67.25 380 VAL A N 1
ATOM 2999 C CA . VAL A 1 380 ? 8.721 -46.827 -66.672 1.00 67.25 380 VAL A CA 1
ATOM 3000 C C . VAL A 1 380 ? 9.333 -45.428 -66.586 1.00 67.25 380 VAL A C 1
ATOM 3002 O O . VAL A 1 380 ? 9.761 -45.001 -65.519 1.00 67.25 380 VAL A O 1
ATOM 3005 N N . LYS A 1 381 ? 9.324 -44.685 -67.697 1.00 67.19 381 LYS A N 1
ATOM 3006 C CA . LYS A 1 381 ? 9.904 -43.340 -67.763 1.00 67.19 381 LYS A CA 1
ATOM 3007 C C . LYS A 1 381 ? 9.007 -42.306 -67.076 1.00 67.19 381 LYS A C 1
ATOM 3009 O O . LYS A 1 381 ? 9.509 -41.423 -66.389 1.00 67.19 381 LYS A O 1
ATOM 3014 N N . ASP A 1 382 ? 7.693 -42.494 -67.194 1.00 68.69 382 ASP A N 1
ATOM 3015 C CA . ASP A 1 382 ? 6.682 -41.691 -66.502 1.00 68.69 382 ASP A CA 1
ATOM 3016 C C . ASP A 1 382 ? 6.750 -41.888 -64.974 1.00 68.69 382 ASP A C 1
ATOM 3018 O O . ASP A 1 382 ? 6.547 -40.942 -64.220 1.00 68.69 382 ASP A O 1
ATOM 3022 N N . PHE A 1 383 ? 7.076 -43.099 -64.499 1.00 68.50 383 PHE A N 1
ATOM 3023 C CA . PHE A 1 383 ? 7.240 -43.386 -63.068 1.00 68.50 383 PHE A CA 1
ATOM 3024 C C . PHE A 1 383 ? 8.515 -42.759 -62.477 1.00 68.50 383 PHE A C 1
ATOM 3026 O O . PHE A 1 383 ? 8.476 -42.217 -61.372 1.00 68.50 383 PHE A O 1
ATOM 3033 N N . GLU A 1 384 ? 9.635 -42.785 -63.207 1.00 71.62 384 GLU A N 1
ATOM 3034 C CA . GLU A 1 384 ? 10.890 -42.153 -62.769 1.00 71.62 384 GLU A CA 1
ATOM 3035 C C . GLU A 1 384 ? 10.787 -40.617 -62.708 1.00 71.62 384 GLU A C 1
ATOM 3037 O O . GLU A 1 384 ? 11.298 -40.014 -61.762 1.00 71.62 384 GLU A O 1
ATOM 3042 N N . GLU A 1 385 ? 10.073 -39.981 -63.648 1.00 67.31 385 GLU A N 1
ATOM 3043 C CA . GLU A 1 385 ? 9.801 -38.530 -63.621 1.00 67.31 385 GLU A CA 1
ATOM 3044 C C . GLU A 1 385 ? 8.748 -38.121 -62.567 1.00 67.31 385 GLU A C 1
ATOM 3046 O O . GLU A 1 385 ? 8.652 -36.940 -62.239 1.00 67.31 385 GLU A O 1
ATOM 3051 N N . MET A 1 386 ? 7.988 -39.067 -62.001 1.00 66.38 386 MET A N 1
ATOM 3052 C CA . MET A 1 386 ? 7.029 -38.808 -60.914 1.00 66.38 386 MET A CA 1
ATOM 3053 C C . MET A 1 386 ? 7.673 -38.881 -59.516 1.00 66.38 386 MET A C 1
ATOM 3055 O O . MET A 1 386 ? 7.122 -38.343 -58.555 1.00 66.38 386 MET A O 1
ATOM 3059 N N . MET A 1 387 ? 8.817 -39.567 -59.400 1.00 60.88 387 MET A N 1
ATOM 3060 C CA . MET A 1 387 ? 9.534 -39.816 -58.140 1.00 60.88 387 MET A CA 1
ATOM 3061 C C . MET A 1 387 ? 10.747 -38.893 -57.907 1.00 60.88 387 MET A C 1
ATOM 3063 O O . MET A 1 387 ? 11.314 -38.932 -56.813 1.00 60.88 387 MET A O 1
ATOM 3067 N N . SER A 1 388 ? 11.147 -38.085 -58.898 1.00 51.75 388 SER A N 1
ATOM 3068 C CA . SER A 1 388 ? 12.086 -36.953 -58.734 1.00 51.75 388 SER A CA 1
ATOM 3069 C C . SER A 1 388 ? 11.333 -35.648 -58.504 1.00 51.75 388 SER A C 1
ATOM 3071 O O . SER A 1 388 ? 11.869 -34.796 -57.760 1.00 51.75 388 SER A O 1
#

Organism: NCBI:txid243964